Protein AF-A0A520KBM0-F1 (afdb_monomer)

Foldseek 3Di:
DKKAFQDQFQAAFQGWIWDDDPQAIEIQFGAFDPPDPCTGGNCPPPDLCSHLEYEFQAQDRRGQQCQLLSVVVPRPHAYEFAPLRLVNNLVVNQVQQVVCCVPVVGGSHHNVSSVSNSVRYDHDDAPDWADSDDLWIWGWWDQQQWQRRTWIFIFHQFWTETENGFHAQADFPKADHTDQAAFIQEYAFELAFQFPPQDADRPVVLLVVVLVVLLVLQVVLFEEEEADALIRPLVRVLVSVLVCVVVVSDDAAEEEEDCNVVSLVSCLVCQVSIDPNSVVVVVVNRSSPPPSYDYPPDVVVVLPDSGYYYYYYDDLQQQDDDVLVNCQRCQPPQSYEYERAADHDPPTPLVCVVVPDQWDADPNDTDGGNYHYHYRYDHSGYHNVSSVVSQVSRPDRHQAYEYGNYHDNSLVSSCVVVDPRYDRRDHRDMDDRGRDPVSPPSPLVPLDPDQKDKDKDDLPRLSVLVSLLVLL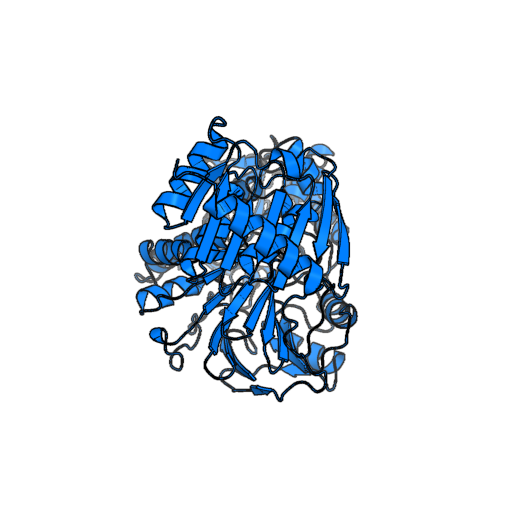SSFQAEKEWEFAAFPVSLVSNLNSVVNVHAYEYEYLDCPDPRSVVSVVSNVVSPHHYFYHVPRQWTWIAGPLQKIKTWNAGNDPCRRNVDIIMIMIHRNNVVSVVVVVVRVVRVVVTHHD

Sequence (592 aa):
MQIQWLGGAREVGRSCVYVKEDNFSCLIDCGVKLSSEDMYPRLSGVNFSELDAIIVSHAHLDHSGYVPFLFEHGYEGPVYATHPTRMISKVIQDDFAKIQKHETGWAPYWRDDVRTTKKHTTALDYKEKIEIGDNIFLSFLDAGHILGSSQVLLETPSQRLLYSGDINMSPTRVMNIADTSEWADTVILEATYGGDNDIHPPLSESESRLIDVIAETVKEGGRVVIPVFAIGRAQNILMTLKDACERGKIQCPIYMDGMLKRINDIYDDYPEWMNESMYALFKEGNPFESPFFSSVDNRKRILNQSEPSVVVTTAGMMSGGPVLSYLNHWAKDPKTTFALVGYQVEGTLGRMLIDGQRHVTVDDKPLDVSARIEHITFSAHADHDGLLTYVDSLPKPPENVFLNHGEGESLESMTRALGDKATIAEPLKVYTLKESRSGFVPIEPSLTEELLHLVITTPRDEIIKTYMIRMIQTARQTVRIAGYVDTAIANEMIGALRRGVEVKIIYRHLTRPSNREAYNLLYENGAKIRENRDMHARIVISDNRYAFISSADLTRDSFYDHYEAGFLAKEDEVVRKTVSFYDKVWDESYVP

Secondary structure (DSSP, 8-state):
-EEEEEE-SSSSS--EEEEEETTEEEEE-----TT-SS-S---TT--GGG--EEE---SSHHHHTTHHHHHHTT--S-EEEEHHHHHHHHHHHHHHHHHHHHHHS--SS-HHHHHHHHHHEEEE-BT--EEEETTEEEEEEE-SSSTT-EEEEEE-SS-EEEE--S---S--SSS-PPP--S--SEEEEE-TT-STT--PPPHHHHHHHHHHHHHHHHHTT-EEEEE--TTTHHHHHHHHHHHHHHTTS--S-EEE-TTHHHHHHHHHH-GGGS-HHHHHHHHH--GGG-TTEEE-S-HHHHHT--S-EEEEES-TTSSSSHHHHHHHHHTT-TTEEEEE-S---TTSHHHHHHTT--EEEETTEEEE--SEEEE----SS--HHHHHHHHHHSSS--SEEEEES--THHHHHHHHHHGGGEEE--BTPEEEPPPPTT--------S-SSSEEEEEE-TTT-HHHHHHHHHHHT-SSEEEEES-B-HHHHHHHHHHHHTTPEEEEEES-TTSHHHHHHHHHHHHTT-EEEE-TT---EEEEETTTEEEEES--BSHHHHHSS-EEEEEE--HHHHHHHHHHHHHHHHHSBP-

Nearest PDB structures (foldseek):
  2ycb-assembly1_A  TM=9.581E-01  e=2.695E-45  Methanothermobacter thermautotrophicus str. Delta H
  2xr1-assembly2_A  TM=9.333E-01  e=1.633E-42  Methanosarcina mazei
  6v4x-assembly1_H  TM=9.292E-01  e=2.142E-41  Homo sapiens
  6m8q-assembly1_A  TM=9.248E-01  e=5.272E-40  Homo sapiens
  7bfq-assembly1_B  TM=6.810E-01  e=1.123E-32  Homo sapiens

pLDDT: mean 91.23, std 8.95, range [40.62, 98.88]

Radius of gyration: 26.84 Å; Cα contacts (8 Å, |Δi|>4): 1336; chains: 1; bounding box: 53×65×77 Å

Solvent-accessible surface area (backbone atoms only — not comparable to full-atom values): 30031 Å² total; per-residue (Å²): 68,36,41,28,26,38,25,17,33,65,27,70,37,7,25,17,34,41,39,37,45,95,90,47,30,34,33,45,25,31,7,33,22,84,98,48,98,74,28,62,46,63,56,91,87,62,59,46,80,69,40,57,34,38,35,36,33,30,52,48,48,29,28,40,48,38,52,29,37,45,46,75,68,55,33,79,51,47,30,40,28,24,58,50,15,52,59,46,33,45,56,52,39,52,49,49,31,53,49,38,29,70,76,72,72,47,48,87,45,53,70,64,28,42,50,48,44,52,71,35,40,50,62,45,56,72,70,44,76,45,76,76,49,96,67,26,34,42,29,32,36,49,5,25,27,38,74,34,18,16,18,42,38,38,41,36,70,35,45,33,38,31,36,34,48,65,34,10,61,58,80,54,80,46,35,43,43,42,62,43,86,62,64,33,48,32,34,39,37,57,16,77,30,20,22,93,79,34,68,75,73,59,67,70,54,38,50,49,50,52,52,49,54,47,45,56,32,41,73,73,56,10,34,38,39,33,35,22,42,56,64,42,54,37,57,39,50,50,54,53,51,50,55,34,37,76,70,64,67,45,88,59,58,31,34,41,32,68,57,35,65,70,43,50,57,52,50,68,78,45,38,85,66,35,23,72,69,42,33,54,44,48,74,80,39,60,74,84,71,35,92,67,52,40,76,59,89,52,64,68,63,62,73,71,52,79,71,38,32,39,36,41,26,21,30,37,37,48,80,44,66,58,36,48,60,53,45,76,73,41,25,66,38,62,49,23,32,40,39,36,37,43,84,48,60,88,92,28,55,42,30,44,43,72,75,64,52,41,74,46,73,56,95,93,35,84,42,64,48,52,30,42,73,43,81,42,70,53,73,52,55,25,27,26,68,34,52,52,49,50,57,70,53,23,78,44,77,49,67,34,34,35,39,25,33,13,43,73,61,14,48,55,35,43,34,63,74,60,36,94,37,40,41,78,42,51,68,71,45,78,45,76,53,69,68,47,90,81,60,58,63,74,70,70,82,61,92,55,94,53,50,68,36,83,45,68,28,39,57,86,67,35,47,57,51,54,52,56,51,47,43,41,68,71,35,71,54,31,38,40,36,30,33,55,45,20,55,76,54,36,52,50,50,48,55,23,37,75,72,68,20,47,43,39,38,36,30,32,68,71,83,47,68,53,34,42,50,18,46,52,56,36,50,77,67,68,40,46,64,29,36,32,75,84,53,80,59,19,37,44,30,23,56,83,49,35,28,36,44,36,75,45,42,52,32,66,65,42,41,50,72,32,77,35,47,32,37,44,27,47,36,67,69,60,21,51,52,51,50,53,51,49,53,52,52,53,73,75,31,45,77,118

Structure (mmCIF, N/CA/C/O backbone):
data_AF-A0A520KBM0-F1
#
_entry.id   AF-A0A520KBM0-F1
#
loop_
_atom_site.group_PDB
_atom_site.id
_atom_site.type_symbol
_atom_site.label_atom_id
_atom_site.label_alt_id
_atom_site.label_comp_id
_atom_site.label_asym_id
_atom_site.label_entity_id
_atom_site.label_seq_id
_atom_site.pdbx_PDB_ins_code
_atom_site.Cartn_x
_atom_site.Cartn_y
_atom_site.Cartn_z
_atom_site.occupancy
_atom_site.B_iso_or_equiv
_atom_site.auth_seq_id
_atom_site.auth_comp_id
_atom_site.auth_asym_id
_atom_site.auth_atom_id
_atom_site.pdbx_PDB_model_num
ATOM 1 N N . MET A 1 1 ? 14.590 -12.620 -18.820 1.00 92.81 1 MET A N 1
ATOM 2 C CA . MET A 1 1 ? 14.217 -12.271 -17.430 1.00 92.81 1 MET A CA 1
ATOM 3 C C . MET A 1 1 ? 14.268 -13.458 -16.471 1.00 92.81 1 MET A C 1
ATOM 5 O O . MET A 1 1 ? 13.764 -14.535 -16.786 1.00 92.81 1 MET A O 1
ATOM 9 N N . GLN A 1 2 ? 14.847 -13.259 -15.286 1.00 96.25 2 GLN A N 1
ATOM 10 C CA . GLN A 1 2 ? 14.798 -14.172 -14.141 1.00 96.25 2 GLN A CA 1
ATOM 11 C C . GLN A 1 2 ? 14.057 -13.526 -12.966 1.00 96.25 2 GLN A C 1
ATOM 13 O O . GLN A 1 2 ? 14.243 -12.341 -12.703 1.00 96.25 2 GLN A O 1
ATOM 18 N N . ILE A 1 3 ? 13.254 -14.317 -12.253 1.00 97.88 3 ILE A N 1
ATOM 19 C CA . ILE A 1 3 ? 12.518 -13.892 -11.056 1.00 97.88 3 ILE A CA 1
ATOM 20 C C . ILE A 1 3 ? 12.780 -14.890 -9.925 1.00 97.88 3 ILE A C 1
ATOM 22 O O . ILE A 1 3 ? 12.761 -16.106 -10.146 1.00 97.88 3 ILE A O 1
ATOM 26 N N . GLN A 1 4 ? 13.025 -14.390 -8.717 1.00 98.25 4 GLN A N 1
ATOM 27 C CA . GLN A 1 4 ? 13.246 -15.192 -7.517 1.00 98.25 4 GLN A CA 1
ATOM 28 C C . GLN A 1 4 ? 12.589 -14.531 -6.302 1.00 98.25 4 GLN A C 1
ATOM 30 O O . GLN A 1 4 ? 12.774 -13.344 -6.057 1.00 98.25 4 GLN A O 1
ATOM 35 N N . TRP A 1 5 ? 11.873 -15.308 -5.491 1.00 98.31 5 TRP A N 1
ATOM 36 C CA . TRP A 1 5 ? 11.280 -14.818 -4.247 1.00 98.31 5 TRP A CA 1
ATOM 37 C C . TRP A 1 5 ? 12.237 -15.049 -3.080 1.00 98.31 5 TRP A C 1
ATOM 39 O O . TRP A 1 5 ? 12.545 -16.193 -2.733 1.00 98.31 5 TRP A O 1
ATOM 49 N N . LEU A 1 6 ? 12.703 -13.956 -2.480 1.00 98.19 6 LEU A N 1
ATOM 50 C CA . LEU A 1 6 ? 13.546 -13.949 -1.280 1.00 98.19 6 LEU A CA 1
ATOM 51 C C . LEU A 1 6 ? 12.708 -13.899 0.009 1.00 98.19 6 LEU A C 1
ATOM 53 O O . LEU A 1 6 ? 13.224 -14.198 1.088 1.00 98.19 6 LEU A O 1
ATOM 57 N N . GLY A 1 7 ? 11.423 -13.564 -0.120 1.00 97.00 7 GLY A N 1
ATOM 58 C CA . GLY A 1 7 ? 10.383 -13.656 0.902 1.00 97.00 7 GLY A CA 1
ATOM 59 C C . GLY A 1 7 ? 8.993 -13.439 0.290 1.00 97.00 7 GLY A C 1
ATOM 60 O O . GLY A 1 7 ? 8.881 -13.019 -0.867 1.00 97.00 7 GLY A O 1
ATOM 61 N N . GLY A 1 8 ? 7.934 -13.776 1.031 1.00 95.12 8 GLY A N 1
ATOM 62 C CA . GLY A 1 8 ? 6.547 -13.630 0.565 1.00 95.12 8 GLY A CA 1
ATOM 63 C C . GLY A 1 8 ? 6.097 -14.700 -0.439 1.00 95.12 8 GLY A C 1
ATOM 64 O O . GLY A 1 8 ? 5.139 -14.488 -1.174 1.00 95.12 8 GLY A O 1
ATOM 65 N N . ALA A 1 9 ? 6.786 -15.844 -0.518 1.00 96.75 9 ALA A N 1
ATOM 66 C CA . ALA A 1 9 ? 6.365 -17.002 -1.312 1.00 96.75 9 ALA A CA 1
ATOM 67 C C . ALA A 1 9 ? 5.846 -18.107 -0.385 1.00 96.75 9 ALA A C 1
ATOM 69 O O . ALA A 1 9 ? 6.591 -18.588 0.469 1.00 96.75 9 ALA A O 1
ATOM 70 N N . ARG A 1 10 ? 4.584 -18.523 -0.569 1.00 95.00 10 ARG A N 1
ATOM 71 C CA . ARG A 1 10 ? 3.871 -19.468 0.322 1.00 95.00 10 ARG A CA 1
ATOM 72 C C . ARG A 1 10 ? 3.761 -18.991 1.773 1.00 95.00 10 ARG A C 1
ATOM 74 O O . ARG A 1 10 ? 3.727 -19.799 2.697 1.00 95.00 10 ARG A O 1
ATOM 81 N N . GLU A 1 11 ? 3.739 -17.680 1.953 1.00 92.06 11 GLU A N 1
ATOM 82 C CA . GLU A 1 11 ? 3.540 -17.006 3.226 1.00 92.06 11 GLU A CA 1
ATOM 83 C C . GLU A 1 11 ? 3.019 -15.583 2.999 1.00 92.06 11 GLU A C 1
ATOM 85 O O . GLU A 1 11 ? 3.195 -15.019 1.916 1.00 92.06 11 GLU A O 1
ATOM 90 N N . VAL A 1 12 ? 2.452 -14.996 4.051 1.00 90.31 12 VAL A N 1
ATOM 91 C CA . VAL A 1 12 ? 2.204 -13.553 4.177 1.00 90.31 12 VAL A CA 1
ATOM 92 C C . VAL A 1 12 ? 3.337 -12.923 4.992 1.00 90.31 12 VAL A C 1
ATOM 94 O O . VAL A 1 12 ? 3.799 -13.504 5.985 1.00 90.31 12 VAL A O 1
ATOM 97 N N . GLY A 1 13 ? 3.793 -11.738 4.585 1.00 90.69 13 GLY A N 1
ATOM 98 C CA . GLY A 1 13 ? 4.894 -11.028 5.231 1.00 90.69 13 GLY A CA 1
ATOM 99 C C . GLY A 1 13 ? 6.238 -11.133 4.505 1.00 90.69 13 GLY A C 1
ATOM 100 O O . GLY A 1 13 ? 6.468 -12.032 3.695 1.00 90.69 13 GLY A O 1
ATOM 101 N N . ARG A 1 14 ? 7.159 -10.222 4.860 1.00 95.19 14 ARG A N 1
ATOM 102 C CA . ARG A 1 14 ? 8.540 -10.123 4.337 1.00 95.19 14 ARG A CA 1
ATOM 103 C C . ARG A 1 14 ? 8.665 -10.213 2.810 1.00 95.19 14 ARG A C 1
ATOM 105 O O . ARG A 1 14 ? 9.632 -10.782 2.300 1.00 95.19 14 ARG A O 1
ATOM 112 N N . SER A 1 15 ? 7.702 -9.649 2.091 1.00 98.31 15 SER A N 1
ATOM 113 C CA . SER A 1 15 ? 7.673 -9.602 0.632 1.00 98.31 15 SER A CA 1
ATOM 114 C C . SER A 1 15 ? 8.986 -9.045 0.092 1.00 98.31 15 SER A C 1
ATOM 116 O O . SER A 1 15 ? 9.460 -7.988 0.522 1.00 98.31 15 SER A O 1
ATOM 118 N N . CYS A 1 16 ? 9.616 -9.812 -0.797 1.00 98.62 16 CYS A N 1
ATOM 119 C CA . CYS A 1 16 ? 10.855 -9.424 -1.453 1.00 98.62 16 CYS A CA 1
ATOM 120 C C . CYS A 1 16 ? 11.076 -10.278 -2.703 1.00 98.62 16 CYS A C 1
ATOM 122 O O . CYS A 1 16 ? 11.333 -11.485 -2.608 1.00 98.62 16 CYS A O 1
ATOM 124 N N . VAL A 1 17 ? 10.978 -9.652 -3.873 1.00 98.75 17 VAL A N 1
ATOM 125 C CA . VAL A 1 17 ? 11.144 -10.303 -5.175 1.00 98.75 17 VAL A CA 1
ATOM 126 C C . VAL A 1 17 ? 12.390 -9.752 -5.854 1.00 98.75 17 VAL A C 1
ATOM 128 O O . VAL A 1 17 ? 12.489 -8.559 -6.114 1.00 98.75 17 VAL A O 1
ATOM 131 N N . TYR A 1 18 ? 13.342 -10.622 -6.168 1.00 98.56 18 TYR A N 1
ATOM 132 C CA . TYR A 1 18 ? 14.516 -10.288 -6.963 1.00 98.56 18 TYR A CA 1
ATOM 133 C C . TYR A 1 18 ? 14.229 -10.527 -8.444 1.00 98.56 18 TYR A C 1
ATOM 135 O O . TYR A 1 18 ? 13.846 -11.632 -8.840 1.00 98.56 18 TYR A O 1
ATOM 143 N N . VAL A 1 19 ? 14.425 -9.490 -9.255 1.00 98.00 19 VAL A N 1
ATOM 144 C CA . VAL A 1 19 ? 14.265 -9.529 -10.710 1.00 98.00 19 VAL A CA 1
ATOM 145 C C . VAL A 1 19 ? 15.612 -9.241 -11.354 1.00 98.00 19 VAL A C 1
ATOM 147 O O . VAL A 1 19 ? 16.300 -8.298 -10.969 1.00 98.00 19 VAL A O 1
ATOM 150 N N . LYS A 1 20 ? 15.985 -10.052 -12.346 1.00 96.06 20 LYS A N 1
ATOM 151 C CA . LYS A 1 20 ? 17.211 -9.880 -13.126 1.00 96.06 20 LYS A CA 1
ATOM 152 C C . LYS A 1 20 ? 16.930 -9.957 -14.623 1.00 96.06 20 LYS A C 1
ATOM 154 O O . LYS A 1 20 ? 16.339 -10.926 -15.104 1.00 96.06 20 LYS A O 1
ATOM 159 N N . GLU A 1 21 ? 17.400 -8.959 -15.357 1.00 92.69 21 GLU A N 1
ATOM 160 C CA . GLU A 1 21 ? 17.344 -8.869 -16.814 1.00 92.69 21 GLU A CA 1
ATOM 161 C C . GLU A 1 21 ? 18.734 -8.491 -17.330 1.00 92.69 21 GLU A C 1
ATOM 163 O O . GLU A 1 21 ? 19.195 -7.375 -17.121 1.00 92.69 21 GLU A O 1
ATOM 168 N N . ASP A 1 22 ? 19.418 -9.431 -17.984 1.00 88.19 22 ASP A N 1
ATOM 169 C CA . ASP A 1 22 ? 20.802 -9.268 -18.439 1.00 88.19 22 ASP A CA 1
ATOM 170 C C . ASP A 1 22 ? 21.742 -8.743 -17.333 1.00 88.19 22 ASP A C 1
ATOM 172 O O . ASP A 1 22 ? 22.050 -9.474 -16.383 1.00 88.19 22 ASP A O 1
ATOM 176 N N . ASN A 1 23 ? 22.202 -7.494 -17.465 1.00 88.31 23 ASN A N 1
ATOM 177 C CA . ASN A 1 23 ? 23.084 -6.820 -16.512 1.00 88.31 23 ASN A CA 1
ATOM 178 C C . ASN A 1 23 ? 22.330 -5.999 -15.460 1.00 88.31 23 ASN A C 1
ATOM 180 O O . ASN A 1 23 ? 22.966 -5.529 -14.527 1.00 88.31 23 ASN A O 1
ATOM 184 N N . PHE A 1 24 ? 21.016 -5.836 -15.605 1.00 94.50 24 PHE A N 1
ATOM 185 C CA . PHE A 1 24 ? 20.180 -5.118 -14.658 1.00 94.50 24 PHE A CA 1
ATOM 186 C C . PHE A 1 24 ? 19.598 -6.068 -13.613 1.00 94.50 24 PHE A C 1
ATOM 188 O O . PHE A 1 24 ? 19.112 -7.161 -13.932 1.00 94.50 24 PHE A O 1
ATOM 195 N N . SER A 1 25 ? 19.578 -5.638 -12.358 1.00 97.00 25 SER A N 1
ATOM 196 C CA . SER A 1 25 ? 18.872 -6.318 -11.287 1.00 97.00 25 SER A CA 1
ATOM 197 C C . SER A 1 25 ? 18.239 -5.362 -10.286 1.00 97.00 25 SER A C 1
ATOM 199 O O . SER A 1 25 ? 18.824 -4.358 -9.890 1.00 97.00 25 SER A O 1
ATOM 201 N N . CYS A 1 26 ? 17.038 -5.704 -9.827 1.00 98.50 26 CYS A N 1
ATOM 202 C CA . CYS A 1 26 ? 16.328 -4.924 -8.824 1.00 98.50 26 CYS A CA 1
ATOM 203 C C . CYS A 1 26 ? 15.625 -5.809 -7.795 1.00 98.50 26 CYS A C 1
ATOM 205 O O . CYS A 1 26 ? 15.319 -6.978 -8.046 1.00 98.50 26 CYS A O 1
ATOM 207 N N . LEU A 1 27 ? 15.328 -5.218 -6.640 1.00 98.81 27 LEU A N 1
ATOM 208 C CA . LEU A 1 27 ? 14.370 -5.767 -5.685 1.00 98.81 27 LEU A CA 1
ATOM 209 C C . LEU A 1 27 ? 13.032 -5.050 -5.845 1.00 98.81 27 LEU A C 1
ATOM 211 O O . LEU A 1 27 ? 12.994 -3.823 -5.846 1.00 98.81 27 LEU A O 1
ATOM 215 N N . ILE A 1 28 ? 11.949 -5.811 -5.948 1.00 98.81 28 ILE A N 1
ATOM 216 C CA . ILE A 1 28 ? 10.586 -5.317 -5.768 1.00 98.81 28 ILE A CA 1
ATOM 217 C C . ILE A 1 28 ? 10.151 -5.731 -4.366 1.00 98.81 28 ILE A C 1
ATOM 219 O O . ILE A 1 28 ? 10.077 -6.922 -4.055 1.00 98.81 28 ILE A O 1
ATOM 223 N N . ASP A 1 29 ? 9.898 -4.728 -3.536 1.00 98.81 29 ASP A N 1
ATOM 224 C CA . ASP A 1 29 ? 9.706 -4.806 -2.095 1.00 98.81 29 ASP A CA 1
ATOM 225 C C . ASP A 1 29 ? 10.889 -5.416 -1.320 1.00 98.81 29 ASP A C 1
ATOM 227 O O . ASP A 1 29 ? 11.739 -6.160 -1.819 1.00 98.81 29 ASP A O 1
ATOM 231 N N . CYS A 1 30 ? 10.967 -5.048 -0.048 1.00 98.38 30 CYS A N 1
ATOM 232 C CA . CYS A 1 30 ? 11.841 -5.654 0.942 1.00 98.38 30 CYS A CA 1
ATOM 233 C C . CYS A 1 30 ? 11.269 -5.351 2.328 1.00 98.38 30 CYS A C 1
ATOM 235 O O . CYS A 1 30 ? 11.589 -4.328 2.942 1.00 98.38 30 CYS A O 1
ATOM 237 N N . GLY A 1 31 ? 10.360 -6.200 2.802 1.00 97.44 31 GLY A N 1
ATOM 238 C CA . GLY A 1 31 ? 9.679 -5.986 4.077 1.00 97.44 31 GLY A CA 1
ATOM 239 C C . GLY A 1 31 ? 10.029 -6.971 5.181 1.00 97.44 31 GLY A C 1
ATOM 240 O O . GLY A 1 31 ? 11.005 -7.709 5.096 1.00 97.44 31 GLY A O 1
ATOM 241 N N . VAL A 1 32 ? 9.214 -6.982 6.238 1.00 94.06 32 VAL A N 1
ATOM 242 C CA . VAL A 1 32 ? 9.395 -7.822 7.433 1.00 94.06 32 VAL A CA 1
ATOM 243 C C . VAL A 1 32 ? 8.147 -8.647 7.748 1.00 94.06 32 VAL A C 1
ATOM 245 O O . VAL A 1 32 ? 7.022 -8.201 7.552 1.00 94.06 32 VAL A O 1
ATOM 248 N N . LYS A 1 33 ? 8.329 -9.854 8.279 1.00 89.81 33 LYS A N 1
ATOM 249 C CA . LYS A 1 33 ? 7.257 -10.721 8.775 1.00 89.81 33 LYS A CA 1
ATOM 250 C C . LYS A 1 33 ? 7.238 -10.645 10.291 1.00 89.81 33 LYS A C 1
ATOM 252 O O . LYS A 1 33 ? 8.105 -11.206 10.957 1.00 89.81 33 LYS A O 1
ATOM 257 N N . LEU A 1 34 ? 6.272 -9.914 10.835 1.00 76.31 34 LEU A N 1
ATOM 258 C CA . LEU A 1 34 ? 6.118 -9.783 12.282 1.00 76.31 34 LEU A CA 1
ATOM 259 C C . LEU A 1 34 ? 5.753 -11.145 12.896 1.00 76.31 34 LEU A C 1
ATOM 261 O O . LEU A 1 34 ? 5.059 -11.943 12.271 1.00 76.31 34 LEU A O 1
ATOM 265 N N . SER A 1 35 ? 6.216 -11.401 14.122 1.00 66.44 35 SER A N 1
ATOM 266 C CA . SER A 1 35 ? 5.856 -12.598 14.906 1.00 66.44 35 SER A CA 1
ATOM 267 C C . SER A 1 35 ? 6.376 -13.948 14.367 1.00 66.44 35 SER A C 1
ATOM 269 O O . SER A 1 35 ? 5.819 -14.991 14.694 1.00 66.44 35 SER A O 1
ATOM 271 N N . SER A 1 36 ? 7.473 -13.949 13.599 1.00 65.38 36 SER A N 1
ATOM 272 C CA . SER A 1 36 ? 8.188 -15.150 13.124 1.00 65.38 36 SER A CA 1
ATOM 273 C C . SER A 1 36 ? 9.636 -15.161 13.634 1.00 65.38 36 SER A C 1
ATOM 275 O O . SER A 1 36 ? 10.229 -14.099 13.784 1.00 65.38 36 SER A O 1
ATOM 277 N N . GLU A 1 37 ? 10.247 -16.333 13.852 1.00 73.50 37 GLU A N 1
ATOM 278 C CA . GLU A 1 37 ? 11.710 -16.424 14.058 1.00 73.50 37 GLU A CA 1
ATOM 279 C C . GLU A 1 37 ? 12.485 -16.032 12.784 1.00 73.50 37 GLU A C 1
ATOM 281 O O . GLU A 1 37 ? 13.593 -15.503 12.850 1.00 73.50 37 GLU A O 1
ATOM 286 N N . ASP A 1 38 ? 11.871 -16.237 11.617 1.00 85.56 38 ASP A N 1
ATOM 287 C CA . ASP A 1 38 ? 12.404 -15.910 10.292 1.00 85.56 38 ASP A CA 1
ATOM 288 C C . ASP A 1 38 ? 11.724 -14.621 9.779 1.00 85.56 38 ASP A C 1
ATOM 290 O O . ASP A 1 38 ? 10.885 -14.657 8.876 1.00 85.56 38 ASP A O 1
ATOM 294 N N . MET A 1 39 ? 11.993 -13.484 10.444 1.00 90.00 39 MET A N 1
ATOM 295 C CA . MET A 1 39 ? 11.330 -12.190 10.169 1.00 90.00 39 MET A CA 1
ATOM 296 C C . MET A 1 39 ? 11.745 -11.549 8.844 1.00 90.00 39 MET A C 1
ATOM 298 O O . MET A 1 39 ? 10.990 -10.750 8.290 1.00 90.00 39 MET A O 1
ATOM 302 N N . TYR A 1 40 ? 12.957 -11.825 8.368 1.00 95.31 40 TYR A N 1
ATOM 303 C CA . TYR A 1 40 ? 13.589 -11.045 7.306 1.00 95.31 40 TYR A CA 1
ATOM 304 C C . TYR A 1 40 ? 13.654 -11.821 5.983 1.00 95.31 40 TYR A C 1
ATOM 306 O O . TYR A 1 40 ? 13.650 -13.059 5.992 1.00 95.31 40 TYR A O 1
ATOM 314 N N . PRO A 1 41 ? 13.717 -11.124 4.835 1.00 96.56 41 PRO A N 1
ATOM 315 C CA . PRO A 1 41 ? 13.983 -11.749 3.549 1.00 96.56 41 PRO A CA 1
ATOM 316 C C . PRO A 1 41 ? 15.372 -12.392 3.514 1.00 96.56 41 PRO A C 1
ATOM 318 O O . PRO A 1 41 ? 16.323 -11.941 4.157 1.00 96.56 41 PRO A O 1
ATOM 321 N N . ARG A 1 42 ? 15.516 -13.447 2.715 1.00 96.19 42 ARG A N 1
ATOM 322 C CA . ARG A 1 42 ? 16.767 -14.205 2.587 1.00 96.19 42 ARG A CA 1
ATOM 323 C C . ARG A 1 42 ? 17.678 -13.573 1.537 1.00 96.19 42 ARG A C 1
ATOM 325 O O . ARG A 1 42 ? 17.719 -14.008 0.392 1.00 96.19 42 ARG A O 1
ATOM 332 N N . LEU A 1 43 ? 18.431 -12.556 1.950 1.00 95.69 43 LEU A N 1
ATOM 333 C CA . LEU A 1 43 ? 19.250 -11.721 1.059 1.00 95.69 43 LEU A CA 1
ATOM 334 C C . LEU A 1 43 ? 20.670 -12.252 0.779 1.00 95.69 43 LEU A C 1
ATOM 336 O O . LEU A 1 43 ? 21.439 -11.589 0.097 1.00 95.69 43 LEU A O 1
ATOM 340 N N . SER A 1 44 ? 21.049 -13.436 1.273 1.00 88.94 44 SER A N 1
ATOM 341 C CA . SER A 1 44 ? 22.441 -13.931 1.210 1.00 88.94 44 SER A CA 1
ATOM 342 C C . SER A 1 44 ? 23.011 -14.117 -0.204 1.00 88.94 44 SER A C 1
ATOM 344 O O . SER A 1 44 ? 24.228 -14.195 -0.356 1.00 88.94 44 SER A O 1
ATOM 346 N N . GLY A 1 45 ? 22.156 -14.206 -1.226 1.00 84.56 45 GLY A N 1
ATOM 347 C CA . GLY A 1 45 ? 22.551 -14.292 -2.635 1.00 84.56 45 GLY A CA 1
ATOM 348 C C . GLY A 1 45 ? 22.551 -12.958 -3.386 1.00 84.56 45 GLY A C 1
ATOM 349 O O . GLY A 1 45 ? 22.865 -12.952 -4.573 1.00 84.56 45 GLY A O 1
ATOM 350 N N . VAL A 1 46 ? 22.182 -11.850 -2.734 1.00 92.81 46 VAL A N 1
ATOM 351 C CA . VAL A 1 46 ? 22.082 -10.527 -3.362 1.00 92.81 46 VAL A CA 1
ATOM 352 C C . VAL A 1 46 ? 23.333 -9.722 -3.042 1.00 92.81 46 VAL A C 1
ATOM 354 O O . VAL A 1 46 ? 23.659 -9.499 -1.878 1.00 92.81 46 VAL A O 1
ATOM 357 N N . ASN A 1 47 ? 24.024 -9.258 -4.080 1.00 92.50 47 ASN A N 1
ATOM 358 C CA . ASN A 1 47 ? 25.122 -8.318 -3.922 1.00 92.50 47 ASN A CA 1
ATOM 359 C C . ASN A 1 47 ? 24.578 -6.884 -3.942 1.00 92.50 47 ASN A C 1
ATOM 361 O O . ASN A 1 47 ? 24.203 -6.376 -4.995 1.00 92.50 47 ASN A O 1
ATOM 365 N N . PHE A 1 48 ? 24.527 -6.233 -2.780 1.00 94.06 48 PHE A N 1
ATOM 366 C CA . PHE A 1 48 ? 23.931 -4.901 -2.655 1.00 94.06 48 PHE A CA 1
ATOM 367 C C . PHE A 1 48 ? 24.677 -3.824 -3.449 1.00 94.06 48 PHE A C 1
ATOM 369 O O . PHE A 1 48 ? 24.036 -2.890 -3.914 1.00 94.06 48 PHE A O 1
ATOM 376 N N . SER A 1 49 ? 25.990 -3.951 -3.668 1.00 89.00 49 SER A N 1
ATOM 377 C CA . SER A 1 49 ? 26.733 -2.962 -4.463 1.00 89.00 49 SER A CA 1
ATOM 378 C C . SER A 1 49 ? 26.535 -3.115 -5.976 1.00 89.00 49 SER A C 1
ATOM 380 O O . SER A 1 49 ? 26.969 -2.251 -6.729 1.00 89.00 49 SER A O 1
ATOM 382 N N . GLU A 1 50 ? 25.930 -4.219 -6.424 1.00 89.31 50 GLU A N 1
ATOM 383 C CA . GLU A 1 50 ? 25.602 -4.495 -7.833 1.00 89.31 50 GLU A CA 1
ATOM 384 C C . GLU A 1 50 ? 24.092 -4.411 -8.106 1.00 89.31 50 GLU A C 1
ATOM 386 O O . GLU A 1 50 ? 23.652 -4.689 -9.218 1.00 89.31 50 GLU A O 1
ATOM 391 N N . LEU A 1 51 ? 23.286 -4.070 -7.097 1.00 96.31 51 LEU A N 1
ATOM 392 C CA . LEU A 1 51 ? 21.846 -3.908 -7.252 1.00 96.31 51 LEU A CA 1
ATOM 393 C C . LEU A 1 51 ? 21.553 -2.532 -7.864 1.00 96.31 51 LEU A C 1
ATOM 395 O O . LEU A 1 51 ? 21.944 -1.513 -7.298 1.00 96.31 51 LEU A O 1
ATOM 399 N N . ASP A 1 52 ? 20.838 -2.492 -8.986 1.00 97.50 52 ASP A N 1
ATOM 400 C CA . ASP A 1 52 ? 20.569 -1.245 -9.710 1.00 97.50 52 ASP A CA 1
ATOM 401 C C . ASP A 1 52 ? 19.433 -0.433 -9.086 1.00 97.50 52 ASP A C 1
ATOM 403 O O . ASP A 1 52 ? 19.429 0.795 -9.166 1.00 97.50 52 ASP A O 1
ATOM 407 N N . ALA A 1 53 ? 18.448 -1.104 -8.481 1.00 97.94 53 ALA A N 1
ATOM 408 C CA . ALA A 1 53 ? 17.286 -0.438 -7.906 1.00 97.94 53 ALA A CA 1
ATOM 409 C C . ALA A 1 53 ? 16.592 -1.252 -6.807 1.00 97.94 53 ALA A C 1
ATOM 411 O O . ALA A 1 53 ? 16.569 -2.486 -6.813 1.00 97.94 53 ALA A O 1
ATOM 412 N N . ILE A 1 54 ? 15.913 -0.534 -5.914 1.00 98.88 54 ILE A N 1
ATOM 413 C CA . ILE A 1 54 ? 14.862 -1.075 -5.049 1.00 98.88 54 ILE A CA 1
ATOM 414 C C . ILE A 1 54 ? 13.563 -0.361 -5.412 1.00 98.88 54 ILE A C 1
ATOM 416 O O . ILE A 1 54 ? 13.535 0.862 -5.503 1.00 98.88 54 ILE A O 1
ATOM 420 N N . ILE A 1 55 ? 12.482 -1.102 -5.605 1.00 98.88 55 ILE A N 1
ATOM 421 C CA . ILE A 1 55 ? 11.167 -0.574 -5.960 1.00 98.88 55 ILE A CA 1
ATOM 422 C C . ILE A 1 55 ? 10.197 -0.983 -4.858 1.00 98.88 55 ILE A C 1
ATOM 424 O O . ILE A 1 55 ? 10.092 -2.163 -4.551 1.00 98.88 55 ILE A O 1
ATOM 428 N N . VAL A 1 56 ? 9.509 -0.026 -4.245 1.00 98.88 56 VAL A N 1
ATOM 429 C CA . VAL A 1 56 ? 8.582 -0.268 -3.134 1.00 98.88 56 VAL A CA 1
ATOM 430 C C . VAL A 1 56 ? 7.158 -0.029 -3.611 1.00 98.88 56 VAL A C 1
ATOM 432 O O . VAL A 1 56 ? 6.811 1.092 -3.983 1.00 98.88 56 VAL A O 1
ATOM 435 N N . SER A 1 57 ? 6.335 -1.075 -3.560 1.00 98.81 57 SER A N 1
ATOM 436 C CA . SER A 1 57 ? 4.928 -1.037 -3.961 1.00 98.81 57 SER A CA 1
ATOM 437 C C . SER A 1 57 ? 4.110 -0.129 -3.046 1.00 98.81 57 SER A C 1
ATOM 439 O O . SER A 1 57 ? 3.374 0.743 -3.512 1.00 98.81 57 SER A O 1
ATOM 441 N N . HIS A 1 58 ? 4.246 -0.300 -1.731 1.00 98.56 58 HIS A N 1
ATOM 442 C CA . HIS A 1 58 ? 3.498 0.473 -0.752 1.00 98.56 58 HIS A CA 1
ATOM 443 C C . HIS A 1 58 ? 4.141 0.464 0.638 1.00 98.56 58 HIS A C 1
ATOM 445 O O . HIS A 1 58 ? 5.083 -0.269 0.942 1.00 98.56 58 HIS A O 1
ATOM 451 N N . ALA A 1 59 ? 3.610 1.319 1.508 1.00 97.75 59 ALA A N 1
ATOM 452 C CA . ALA A 1 59 ? 4.172 1.590 2.818 1.00 97.75 59 ALA A CA 1
ATOM 453 C C . ALA A 1 59 ? 3.667 0.658 3.930 1.00 97.75 59 ALA A C 1
ATOM 455 O O . ALA A 1 59 ? 3.530 1.110 5.057 1.00 97.75 59 ALA A O 1
ATOM 456 N N . HIS A 1 60 ? 3.362 -0.615 3.693 1.00 95.25 60 HIS A N 1
ATOM 457 C CA . HIS A 1 60 ? 3.263 -1.546 4.823 1.00 95.25 60 HIS A CA 1
ATOM 458 C C . HIS A 1 60 ? 4.641 -2.111 5.186 1.00 95.25 60 HIS A C 1
ATOM 460 O O . HIS A 1 60 ? 5.605 -2.027 4.417 1.00 95.25 60 HIS A O 1
ATOM 466 N N . LEU A 1 61 ? 4.780 -2.601 6.422 1.00 93.69 61 LEU A N 1
ATOM 467 C CA . LEU A 1 61 ? 6.063 -3.076 6.954 1.00 93.69 61 LEU A CA 1
ATOM 468 C C . LEU A 1 61 ? 6.521 -4.366 6.269 1.00 93.69 61 LEU A C 1
ATOM 470 O O . LEU A 1 61 ? 7.710 -4.547 6.032 1.00 93.69 61 LEU A O 1
ATOM 474 N N . ASP A 1 62 ? 5.592 -5.231 5.906 1.00 94.44 62 ASP A N 1
ATOM 475 C CA . ASP A 1 62 ? 5.796 -6.448 5.124 1.00 94.44 62 ASP A CA 1
ATOM 476 C C . ASP A 1 62 ? 6.222 -6.221 3.677 1.00 94.44 62 ASP A C 1
ATOM 478 O O . ASP A 1 62 ? 6.744 -7.157 3.077 1.00 94.44 62 ASP A O 1
ATOM 482 N N . HIS A 1 63 ? 6.175 -4.981 3.184 1.00 98.12 63 HIS A N 1
ATOM 483 C CA . HIS A 1 63 ? 6.656 -4.609 1.848 1.00 98.12 63 HIS A CA 1
ATOM 484 C C . HIS A 1 63 ? 7.845 -3.642 1.876 1.00 98.12 63 HIS A C 1
ATOM 486 O O . HIS A 1 63 ? 8.758 -3.746 1.065 1.00 98.12 63 HIS A O 1
ATOM 492 N N . SER A 1 64 ? 7.889 -2.720 2.838 1.00 98.12 64 SER A N 1
ATOM 493 C CA . SER A 1 64 ? 8.902 -1.650 2.877 1.00 98.12 64 SER A CA 1
ATOM 494 C C . SER A 1 64 ? 9.806 -1.683 4.110 1.00 98.12 64 SER A C 1
ATOM 496 O O . SER A 1 64 ? 10.798 -0.956 4.179 1.00 98.12 64 SER A O 1
ATOM 498 N N . GLY A 1 65 ? 9.467 -2.489 5.115 1.00 96.88 65 GLY A N 1
ATOM 499 C CA . GLY A 1 65 ? 10.051 -2.425 6.452 1.00 96.88 65 GLY A CA 1
ATOM 500 C C . GLY A 1 65 ? 11.516 -2.832 6.559 1.00 96.88 65 GLY A C 1
ATOM 501 O O . GLY A 1 65 ? 12.116 -2.549 7.583 1.00 96.88 65 GLY A O 1
ATOM 502 N N . TYR A 1 66 ? 12.111 -3.472 5.553 1.00 97.75 66 TYR A N 1
ATOM 503 C CA . TYR A 1 66 ? 13.508 -3.918 5.589 1.00 97.75 66 TYR A CA 1
ATOM 504 C C . TYR A 1 66 ? 14.418 -3.183 4.599 1.00 97.75 66 TYR A C 1
ATOM 506 O O . TYR A 1 66 ? 15.628 -3.370 4.636 1.00 97.75 66 TYR A O 1
ATOM 514 N N . VAL A 1 67 ? 13.885 -2.265 3.787 1.00 98.44 67 VAL A N 1
ATOM 515 C CA . VAL A 1 67 ? 14.682 -1.445 2.854 1.00 98.44 67 VAL A CA 1
ATOM 516 C C . VAL A 1 67 ? 15.853 -0.710 3.538 1.00 98.44 67 VAL A C 1
ATOM 518 O O . VAL A 1 67 ? 16.961 -0.765 3.002 1.00 98.44 67 VAL A O 1
ATOM 521 N N . PRO A 1 68 ? 15.698 -0.077 4.723 1.00 98.38 68 PRO A N 1
ATOM 522 C CA . PRO A 1 68 ? 16.810 0.644 5.350 1.00 98.38 68 PRO A CA 1
ATOM 523 C C . PRO A 1 68 ? 17.986 -0.247 5.766 1.00 98.38 68 PRO A C 1
ATOM 525 O O . PRO A 1 68 ? 19.115 0.232 5.820 1.00 98.38 68 PRO A O 1
ATOM 528 N N . PHE A 1 69 ? 17.751 -1.543 6.005 1.00 97.31 69 PHE A N 1
ATOM 529 C CA . PHE A 1 69 ? 18.821 -2.501 6.291 1.00 97.31 69 PHE A CA 1
ATOM 530 C C . PHE A 1 69 ? 19.841 -2.565 5.148 1.00 97.31 69 PHE A C 1
ATOM 532 O O . PHE A 1 69 ? 21.036 -2.681 5.405 1.00 97.31 69 PHE A O 1
ATOM 539 N N . LEU A 1 70 ? 19.395 -2.457 3.892 1.00 97.56 70 LEU A N 1
ATOM 540 C CA . LEU A 1 70 ? 20.280 -2.567 2.733 1.00 97.56 70 LEU A CA 1
ATOM 541 C C . LEU A 1 70 ? 21.276 -1.400 2.668 1.00 97.56 70 LEU A C 1
ATOM 543 O O . LEU A 1 70 ? 22.433 -1.620 2.317 1.00 97.56 70 LEU A O 1
ATOM 547 N N . PHE A 1 71 ? 20.869 -0.190 3.067 1.00 95.94 71 PHE A N 1
ATOM 548 C CA . PHE A 1 71 ? 21.761 0.976 3.138 1.00 95.94 71 PHE A CA 1
ATOM 549 C C . PHE A 1 71 ? 22.833 0.824 4.221 1.00 95.94 71 PHE A C 1
ATOM 551 O O . PHE A 1 71 ? 24.002 1.094 3.958 1.00 95.94 71 PHE A O 1
ATOM 558 N N . GLU A 1 72 ? 22.465 0.309 5.399 1.00 92.88 72 GLU A N 1
ATOM 559 C CA . GLU A 1 72 ? 23.429 -0.029 6.463 1.00 92.88 72 GLU A CA 1
ATOM 560 C C . GLU A 1 72 ? 24.461 -1.077 5.984 1.00 92.88 72 GLU A C 1
ATOM 562 O O . GLU A 1 72 ? 25.586 -1.128 6.476 1.00 92.88 72 GLU A O 1
ATOM 567 N N . HIS A 1 73 ? 24.105 -1.892 4.983 1.00 93.56 73 HIS A N 1
ATOM 568 C CA . HIS A 1 73 ? 24.939 -2.973 4.444 1.00 93.56 73 HIS A CA 1
ATOM 569 C C . HIS A 1 73 ? 25.559 -2.666 3.068 1.00 93.56 73 HIS A C 1
ATOM 571 O O . HIS A 1 73 ? 26.055 -3.577 2.406 1.00 93.56 73 HIS A O 1
ATOM 577 N N . GLY A 1 74 ? 25.593 -1.394 2.656 1.00 91.19 74 GLY A N 1
ATOM 578 C CA . GLY A 1 74 ? 26.379 -0.939 1.502 1.00 91.19 74 GLY A CA 1
ATOM 579 C C . GLY A 1 74 ? 25.616 -0.763 0.188 1.00 91.19 74 GLY A C 1
ATOM 580 O O . GLY A 1 74 ? 26.250 -0.596 -0.851 1.00 91.19 74 GLY A O 1
ATOM 581 N N . TYR A 1 75 ? 24.281 -0.784 0.204 1.00 96.81 75 TYR A N 1
ATOM 582 C CA . TYR A 1 75 ? 23.490 -0.300 -0.929 1.00 96.81 75 TYR A CA 1
ATOM 583 C C . TYR A 1 75 ? 23.589 1.227 -1.043 1.00 96.81 75 TYR A C 1
ATOM 585 O O . TYR A 1 75 ? 23.348 1.941 -0.071 1.00 96.81 75 TYR A O 1
ATOM 593 N N . GLU A 1 76 ? 23.889 1.735 -2.238 1.00 91.75 76 GLU A N 1
ATOM 594 C CA . GLU A 1 76 ? 23.976 3.180 -2.521 1.00 91.75 76 GLU A CA 1
ATOM 595 C C . GLU A 1 76 ? 23.037 3.624 -3.657 1.00 91.75 76 GLU A C 1
ATOM 597 O O . GLU A 1 76 ? 22.966 4.810 -3.989 1.00 91.75 76 GLU A O 1
ATOM 602 N N . GLY A 1 77 ? 22.300 2.682 -4.252 1.00 91.19 77 GLY A N 1
ATOM 603 C CA . GLY A 1 77 ? 21.440 2.924 -5.406 1.00 91.19 77 GLY A CA 1
ATOM 604 C C . GLY A 1 77 ? 20.136 3.677 -5.087 1.00 91.19 77 GLY A C 1
ATOM 605 O O . GLY A 1 77 ? 19.871 4.060 -3.939 1.00 91.19 77 GLY A O 1
ATOM 606 N N . PRO A 1 78 ? 19.301 3.921 -6.111 1.00 95.44 78 PRO A N 1
ATOM 607 C CA . PRO A 1 78 ? 18.007 4.576 -5.969 1.00 95.44 78 PRO A CA 1
ATOM 608 C C . PRO A 1 78 ? 16.950 3.666 -5.329 1.00 95.44 78 PRO A C 1
ATOM 610 O O . PRO A 1 78 ? 16.930 2.451 -5.516 1.00 95.44 78 PRO A O 1
ATOM 613 N N . VAL A 1 79 ? 16.006 4.268 -4.613 1.00 98.69 79 VAL A N 1
ATOM 614 C CA . VAL A 1 79 ? 14.734 3.620 -4.267 1.00 98.69 79 VAL A CA 1
ATOM 615 C C . VAL A 1 79 ? 13.636 4.283 -5.092 1.00 98.69 79 VAL A C 1
ATOM 617 O O . VAL A 1 79 ? 13.628 5.504 -5.216 1.00 98.69 79 VAL A O 1
ATOM 620 N N . TYR A 1 80 ? 12.704 3.518 -5.642 1.00 98.62 80 TYR A N 1
ATOM 621 C CA . TYR A 1 80 ? 11.536 4.047 -6.339 1.00 98.62 80 TYR A CA 1
ATOM 622 C C . TYR A 1 80 ? 10.276 3.720 -5.555 1.00 98.62 80 TYR A C 1
ATOM 624 O O . TYR A 1 80 ? 10.086 2.588 -5.119 1.00 98.62 80 TYR A O 1
ATOM 632 N N . ALA A 1 81 ? 9.423 4.717 -5.363 1.00 98.62 81 ALA A N 1
ATOM 633 C CA . ALA A 1 81 ? 8.128 4.574 -4.707 1.00 98.62 81 ALA A CA 1
ATOM 634 C C . ALA A 1 81 ? 7.203 5.709 -5.158 1.00 98.62 81 ALA A C 1
ATOM 636 O O . ALA A 1 81 ? 7.654 6.673 -5.773 1.00 98.62 81 ALA A O 1
ATOM 637 N N . THR A 1 82 ? 5.928 5.659 -4.796 1.00 98.62 82 THR A N 1
ATOM 638 C CA . THR A 1 82 ? 5.045 6.824 -4.946 1.00 98.62 82 THR A CA 1
ATOM 639 C C . THR A 1 82 ? 5.352 7.909 -3.906 1.00 98.62 82 THR A C 1
ATOM 641 O O . THR A 1 82 ? 5.992 7.658 -2.872 1.00 98.62 82 THR A O 1
ATOM 644 N N . HIS A 1 83 ? 4.872 9.134 -4.152 1.00 96.19 83 HIS A N 1
ATOM 645 C CA . HIS A 1 83 ? 5.039 10.259 -3.226 1.00 96.19 83 HIS A CA 1
ATOM 646 C C . HIS A 1 83 ? 4.539 9.961 -1.797 1.00 96.19 83 HIS A C 1
ATOM 648 O O . HIS A 1 83 ? 5.336 10.131 -0.860 1.00 96.19 83 HIS A O 1
ATOM 654 N N . PRO A 1 84 ? 3.304 9.454 -1.587 1.00 97.69 84 PRO A N 1
ATOM 655 C CA . PRO A 1 84 ? 2.833 9.128 -0.244 1.00 97.69 84 PRO A CA 1
ATOM 656 C C . PRO A 1 84 ? 3.602 7.953 0.368 1.00 97.69 84 PRO A C 1
ATOM 658 O O . PRO A 1 84 ? 4.008 8.039 1.530 1.00 97.69 84 PRO A O 1
ATOM 661 N N . THR A 1 85 ? 3.901 6.900 -0.408 1.00 98.62 85 THR A N 1
ATOM 662 C CA . THR A 1 85 ? 4.670 5.742 0.082 1.00 98.62 85 THR A CA 1
ATOM 663 C C . THR A 1 85 ? 6.019 6.168 0.652 1.00 98.62 85 THR A C 1
ATOM 665 O O . THR A 1 85 ? 6.348 5.790 1.775 1.00 98.62 85 THR A O 1
ATOM 668 N N . ARG A 1 86 ? 6.762 7.062 -0.020 1.00 97.69 86 ARG A N 1
ATOM 669 C CA . ARG A 1 86 ? 8.035 7.591 0.507 1.00 97.69 86 ARG A CA 1
ATOM 670 C C . ARG A 1 86 ? 7.886 8.226 1.894 1.00 97.69 86 ARG A C 1
ATOM 672 O O . ARG A 1 86 ? 8.764 8.092 2.752 1.00 97.69 86 ARG A O 1
ATOM 679 N N . MET A 1 87 ? 6.811 8.981 2.108 1.00 96.81 87 MET A N 1
ATOM 680 C CA . MET A 1 87 ? 6.584 9.715 3.353 1.00 96.81 87 MET A CA 1
ATOM 681 C C . MET A 1 87 ? 6.127 8.791 4.479 1.00 96.81 87 MET A C 1
ATOM 683 O O . MET A 1 87 ? 6.652 8.878 5.594 1.00 96.81 87 MET A O 1
ATOM 687 N N . ILE A 1 88 ? 5.208 7.879 4.173 1.00 97.81 88 ILE A N 1
ATOM 688 C CA . ILE A 1 88 ? 4.632 6.937 5.130 1.00 97.81 88 ILE A CA 1
ATOM 689 C C . ILE A 1 88 ? 5.659 5.871 5.532 1.00 97.81 88 ILE A C 1
ATOM 691 O O . ILE A 1 88 ? 5.836 5.633 6.731 1.00 97.81 88 ILE A O 1
ATOM 695 N N . SER A 1 89 ? 6.408 5.304 4.576 1.00 97.62 89 SER A N 1
ATOM 696 C CA . SER A 1 89 ? 7.451 4.303 4.848 1.00 97.62 89 SER A CA 1
ATOM 697 C C . SER A 1 89 ? 8.491 4.818 5.837 1.00 97.62 89 SER A C 1
ATOM 699 O O . SER A 1 89 ? 8.886 4.098 6.749 1.00 97.62 89 SER A O 1
ATOM 701 N N . LYS A 1 90 ? 8.868 6.100 5.765 1.00 95.88 90 LYS A N 1
ATOM 702 C CA . LYS A 1 90 ? 9.755 6.688 6.775 1.00 95.88 90 LYS A CA 1
ATOM 703 C C . LYS A 1 90 ? 9.162 6.583 8.188 1.00 95.88 90 LYS A C 1
ATOM 705 O O . LYS A 1 90 ? 9.882 6.259 9.130 1.00 95.88 90 LYS A O 1
ATOM 710 N N . VAL A 1 91 ? 7.886 6.936 8.364 1.00 94.94 91 VAL A N 1
ATOM 711 C CA . VAL A 1 91 ? 7.248 6.991 9.693 1.00 94.94 91 VAL A CA 1
ATOM 712 C C . VAL A 1 91 ? 7.175 5.603 10.314 1.00 94.94 91 VAL A C 1
ATOM 714 O O . VAL A 1 91 ? 7.548 5.438 11.475 1.00 94.94 91 VAL A O 1
ATOM 717 N N . ILE A 1 92 ? 6.738 4.610 9.542 1.00 93.56 92 ILE A N 1
ATOM 718 C CA . ILE A 1 92 ? 6.606 3.236 10.035 1.00 93.56 92 ILE A CA 1
ATOM 719 C C . ILE A 1 92 ? 7.968 2.574 10.263 1.00 93.56 92 ILE A C 1
ATOM 721 O O . ILE A 1 92 ? 8.114 1.844 11.236 1.00 93.56 92 ILE A O 1
ATOM 725 N N . GLN A 1 93 ? 8.973 2.840 9.418 1.00 95.75 93 GLN A N 1
ATOM 726 C CA . GLN A 1 93 ? 10.310 2.261 9.564 1.00 95.75 93 GLN A CA 1
ATOM 727 C C . GLN A 1 93 ? 11.003 2.820 10.813 1.00 95.75 93 GLN A C 1
ATOM 729 O O . GLN A 1 93 ? 11.631 2.058 11.549 1.00 95.75 93 GLN A O 1
ATOM 734 N N . ASP A 1 94 ? 10.850 4.127 11.081 1.00 93.56 94 ASP A N 1
ATOM 735 C CA . ASP A 1 94 ? 11.324 4.773 12.312 1.00 93.56 94 ASP A CA 1
ATOM 736 C C . ASP A 1 94 ? 10.672 4.145 13.562 1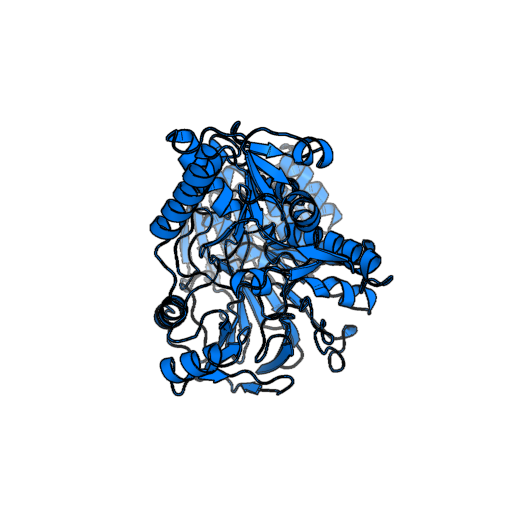.00 93.56 94 ASP A C 1
ATOM 738 O O . ASP A 1 94 ? 11.351 3.907 14.568 1.00 93.56 94 ASP A O 1
ATOM 742 N N . ASP A 1 95 ? 9.358 3.893 13.519 1.00 89.94 95 ASP A N 1
ATOM 743 C CA . ASP A 1 95 ? 8.622 3.301 14.642 1.00 89.94 95 ASP A CA 1
ATOM 744 C C . ASP A 1 95 ? 8.982 1.824 14.848 1.00 89.94 95 ASP A C 1
ATOM 746 O O . ASP A 1 95 ? 9.270 1.416 15.974 1.00 89.94 95 ASP A O 1
ATOM 750 N N . PHE A 1 96 ? 9.092 1.048 13.768 1.00 90.25 96 PHE A N 1
ATOM 751 C CA . PHE A 1 96 ? 9.514 -0.350 13.812 1.00 90.25 96 PHE A CA 1
ATOM 752 C C . PHE A 1 96 ? 10.905 -0.512 14.432 1.00 90.25 96 PHE A C 1
ATOM 754 O O . PHE A 1 96 ? 11.058 -1.281 15.380 1.00 90.25 96 PHE A O 1
ATOM 761 N N . ALA A 1 97 ? 11.905 0.260 13.987 1.00 91.69 97 ALA A N 1
ATOM 762 C CA . ALA A 1 97 ? 13.251 0.204 14.563 1.00 91.69 97 ALA A CA 1
ATOM 763 C C . ALA A 1 97 ? 13.256 0.557 16.061 1.00 91.69 97 ALA A C 1
ATOM 765 O O . ALA A 1 97 ? 13.993 -0.029 16.857 1.00 91.69 97 ALA A O 1
ATOM 766 N N . LYS A 1 98 ? 12.409 1.509 16.473 1.00 89.19 98 LYS A N 1
ATOM 767 C CA . LYS A 1 98 ? 12.252 1.884 17.882 1.00 89.19 98 LYS A CA 1
ATOM 768 C C . LYS A 1 98 ? 11.621 0.757 18.706 1.00 89.19 98 LYS A C 1
ATOM 770 O O . LYS A 1 98 ? 12.105 0.508 19.811 1.00 89.19 98 LYS A O 1
ATOM 775 N N . ILE A 1 99 ? 10.560 0.123 18.204 1.00 84.12 99 ILE A N 1
ATOM 776 C CA . ILE A 1 99 ? 9.868 -0.985 18.880 1.00 84.12 99 ILE A CA 1
ATOM 777 C C . ILE A 1 99 ? 10.797 -2.195 18.988 1.00 84.12 99 ILE A C 1
ATOM 779 O O . ILE A 1 99 ? 11.029 -2.669 20.096 1.00 84.12 99 ILE A O 1
ATOM 783 N N . GLN A 1 100 ? 11.427 -2.612 17.886 1.00 85.81 100 GLN A N 1
ATOM 784 C CA . GLN A 1 100 ? 12.358 -3.745 17.870 1.00 85.81 100 GLN A CA 1
ATOM 785 C C . GLN A 1 100 ? 13.501 -3.571 18.871 1.00 85.81 100 GLN A C 1
ATOM 787 O O . GLN A 1 100 ? 13.765 -4.469 19.671 1.00 85.81 100 GLN A O 1
ATOM 792 N N . LYS A 1 101 ? 14.113 -2.379 18.918 1.00 87.69 101 LYS A N 1
ATOM 793 C CA . LYS A 1 101 ? 15.161 -2.070 19.901 1.00 87.69 101 LYS A CA 1
ATOM 794 C C . LYS A 1 101 ? 14.671 -2.186 21.342 1.00 87.69 101 LYS A C 1
ATOM 796 O O . LYS A 1 101 ? 15.446 -2.563 22.217 1.00 87.69 101 LYS A O 1
ATOM 801 N N . HIS A 1 102 ? 13.427 -1.796 21.604 1.00 83.62 102 HIS A N 1
ATOM 802 C CA . HIS A 1 102 ? 12.847 -1.852 22.939 1.00 83.62 102 HIS A CA 1
ATOM 803 C C . HIS A 1 102 ? 12.524 -3.292 23.361 1.00 83.62 102 HIS A C 1
ATOM 805 O O . HIS A 1 102 ? 12.783 -3.651 24.504 1.00 83.62 102 HIS A O 1
ATOM 811 N N . GLU A 1 103 ? 11.978 -4.102 22.454 1.00 78.81 103 GLU A N 1
ATOM 812 C CA . GLU A 1 103 ? 11.541 -5.474 22.741 1.00 78.81 103 GLU A CA 1
ATOM 813 C C . GLU A 1 103 ? 12.699 -6.478 22.757 1.00 78.81 103 GLU A C 1
ATOM 815 O O . GLU A 1 103 ? 12.767 -7.324 23.642 1.00 78.81 103 GLU A O 1
ATOM 820 N N . THR A 1 104 ? 13.640 -6.367 21.816 1.00 81.56 104 THR A N 1
ATOM 821 C CA . THR A 1 104 ? 14.721 -7.355 21.630 1.00 81.56 104 THR A CA 1
ATOM 822 C C . THR A 1 104 ? 16.096 -6.855 22.080 1.00 81.56 104 THR A C 1
ATOM 824 O O . THR A 1 104 ? 17.058 -7.618 22.129 1.00 81.56 104 THR A O 1
ATOM 827 N N . GLY A 1 105 ? 16.223 -5.560 22.391 1.00 85.50 105 GLY A N 1
ATOM 828 C CA . GLY A 1 105 ? 17.511 -4.905 22.642 1.00 85.50 105 GLY A CA 1
ATOM 829 C C . GLY A 1 105 ? 18.300 -4.562 21.370 1.00 85.50 105 GLY A C 1
ATOM 830 O O . GLY A 1 105 ? 19.332 -3.892 21.459 1.00 85.50 105 GLY A O 1
ATOM 831 N N . TRP A 1 106 ? 17.816 -4.965 20.193 1.00 87.69 106 TRP A N 1
ATOM 832 C CA . TRP A 1 106 ? 18.473 -4.774 18.902 1.00 87.69 106 TRP A CA 1
ATOM 833 C C . TRP A 1 106 ? 17.491 -4.249 17.844 1.00 87.69 106 TRP A C 1
ATOM 835 O O . TRP A 1 106 ? 16.293 -4.496 17.909 1.00 87.69 106 TRP A O 1
ATOM 845 N N . ALA A 1 107 ? 17.991 -3.484 16.875 1.00 90.25 107 ALA A N 1
ATOM 846 C CA . ALA A 1 107 ? 17.217 -3.051 15.714 1.00 90.25 107 ALA A CA 1
ATOM 847 C C . ALA A 1 107 ? 17.986 -3.401 14.439 1.00 90.25 107 ALA A C 1
ATOM 849 O O . ALA A 1 107 ? 19.211 -3.269 14.440 1.00 90.25 107 ALA A O 1
ATOM 850 N N . PRO A 1 108 ? 17.289 -3.790 13.356 1.00 91.12 108 PRO A N 1
ATOM 851 C CA . PRO A 1 108 ? 17.946 -4.146 12.102 1.00 91.12 108 PRO A CA 1
ATOM 852 C C . PRO A 1 108 ? 18.648 -2.970 11.425 1.00 91.12 108 PRO A C 1
ATOM 854 O O . PRO A 1 108 ? 19.557 -3.178 10.635 1.00 91.12 108 PRO A O 1
ATOM 857 N N . TYR A 1 109 ? 18.236 -1.746 11.736 1.00 95.25 109 TYR A N 1
ATOM 858 C CA . TYR A 1 109 ? 18.801 -0.518 11.199 1.00 95.25 109 TYR A CA 1
ATOM 859 C C . TYR A 1 109 ? 18.506 0.648 12.149 1.00 95.25 109 TYR A C 1
ATOM 861 O O . TYR A 1 109 ? 17.708 0.539 13.092 1.00 95.25 109 TYR A O 1
ATOM 869 N N . TRP A 1 110 ? 19.135 1.789 11.897 1.00 93.06 110 TRP A N 1
ATOM 870 C CA . TRP A 1 110 ? 19.036 3.005 12.690 1.00 93.06 110 TRP A CA 1
ATOM 871 C C . TRP A 1 110 ? 18.230 4.093 11.976 1.00 93.06 110 TRP A C 1
ATOM 873 O O . TRP A 1 110 ? 17.884 4.013 10.800 1.00 93.06 110 TRP A O 1
ATOM 883 N N . ARG A 1 111 ? 17.922 5.175 12.704 1.00 91.62 111 ARG A N 1
ATOM 884 C CA . ARG A 1 111 ? 17.173 6.315 12.140 1.00 91.62 111 ARG A CA 1
ATOM 885 C C . ARG A 1 111 ? 17.907 7.006 10.994 1.00 91.62 111 ARG A C 1
ATOM 887 O O . ARG A 1 111 ? 17.259 7.629 10.156 1.00 91.62 111 ARG A O 1
ATOM 894 N N . ASP A 1 112 ? 19.237 6.967 10.988 1.00 94.06 112 ASP A N 1
ATOM 895 C CA . ASP A 1 112 ? 20.008 7.573 9.906 1.00 94.06 112 ASP A CA 1
ATOM 896 C C . ASP A 1 112 ? 19.895 6.752 8.615 1.00 94.06 112 ASP A C 1
ATOM 898 O O . ASP A 1 112 ? 19.757 7.358 7.557 1.00 94.06 112 ASP A O 1
ATOM 902 N N . ASP A 1 113 ? 19.743 5.429 8.692 1.00 96.62 113 ASP A N 1
ATOM 903 C CA . ASP A 1 113 ? 19.494 4.566 7.525 1.00 96.62 113 ASP A CA 1
ATOM 904 C C . ASP A 1 113 ? 18.110 4.808 6.925 1.00 96.62 113 ASP A C 1
ATOM 906 O O . ASP A 1 113 ? 17.950 4.902 5.708 1.00 96.62 113 ASP A O 1
ATOM 910 N N . VAL A 1 114 ? 17.098 5.018 7.774 1.00 97.19 114 VAL A N 1
ATOM 911 C CA . VAL A 1 114 ? 15.751 5.428 7.336 1.00 97.19 114 VAL A CA 1
ATOM 912 C C . VAL A 1 114 ? 15.805 6.789 6.627 1.00 97.19 114 VAL A C 1
ATOM 914 O O . VAL A 1 114 ? 15.154 7.014 5.603 1.00 97.19 114 VAL A O 1
ATOM 917 N N . ARG A 1 115 ? 16.611 7.728 7.141 1.00 94.69 115 ARG A N 1
ATOM 918 C CA . ARG A 1 115 ? 16.821 9.034 6.495 1.00 94.69 115 ARG A CA 1
ATOM 919 C C . ARG A 1 115 ? 17.557 8.895 5.167 1.00 94.69 115 ARG A C 1
ATOM 921 O O . ARG A 1 115 ? 17.184 9.593 4.226 1.00 94.69 115 ARG A O 1
ATOM 928 N N . THR A 1 116 ? 18.574 8.040 5.090 1.00 95.38 116 THR A N 1
ATOM 929 C CA . THR A 1 116 ? 19.315 7.745 3.857 1.00 95.38 116 THR A CA 1
ATOM 930 C C . THR A 1 116 ? 18.388 7.126 2.820 1.00 95.38 116 THR A C 1
ATOM 932 O O . THR A 1 116 ? 18.284 7.666 1.723 1.00 95.38 116 THR A O 1
ATOM 935 N N . THR A 1 117 ? 17.591 6.129 3.208 1.00 97.19 117 THR A N 1
ATOM 936 C CA . THR A 1 117 ? 16.556 5.517 2.362 1.00 97.19 117 THR A CA 1
ATOM 937 C C . THR A 1 117 ? 15.660 6.582 1.738 1.00 97.19 117 THR A C 1
ATOM 939 O O . THR A 1 117 ? 15.566 6.675 0.515 1.00 97.19 117 THR A O 1
ATOM 942 N N . LYS A 1 118 ? 15.077 7.474 2.556 1.00 93.75 118 LYS A N 1
ATOM 943 C CA . LYS A 1 118 ? 14.226 8.568 2.060 1.00 93.75 118 LYS A CA 1
ATOM 944 C C . LYS A 1 118 ? 14.958 9.513 1.098 1.00 93.75 118 LYS A C 1
ATOM 946 O O . LYS A 1 118 ? 14.331 10.008 0.165 1.00 93.75 118 LYS A O 1
ATOM 951 N N . LYS A 1 119 ? 16.244 9.808 1.329 1.00 91.44 119 LYS A N 1
ATOM 952 C CA . LYS A 1 119 ? 17.048 10.676 0.444 1.00 91.44 119 LYS A CA 1
ATOM 953 C C . LYS A 1 119 ? 17.318 10.026 -0.911 1.00 91.44 119 LYS A C 1
ATOM 955 O O . LYS A 1 119 ? 17.310 10.732 -1.910 1.00 91.44 119 LYS A O 1
ATOM 960 N N . HIS A 1 120 ? 17.538 8.715 -0.925 1.00 93.62 120 HIS A N 1
ATOM 961 C CA . HIS A 1 120 ? 17.733 7.927 -2.141 1.00 93.62 120 HIS A CA 1
ATOM 962 C C . HIS A 1 120 ? 16.408 7.565 -2.827 1.00 93.62 120 HIS A C 1
ATOM 964 O O . HIS A 1 120 ? 16.418 7.065 -3.949 1.00 93.62 120 HIS A O 1
ATOM 970 N N . THR A 1 121 ? 15.261 7.827 -2.185 1.00 94.25 121 THR A N 1
ATOM 971 C CA . THR A 1 121 ? 13.954 7.570 -2.789 1.00 94.25 121 THR A CA 1
ATOM 972 C C . THR A 1 121 ? 13.570 8.652 -3.798 1.00 94.25 121 THR A C 1
ATOM 974 O O . THR A 1 121 ? 13.208 9.778 -3.423 1.00 94.25 121 THR A O 1
ATOM 977 N N . THR A 1 122 ? 13.574 8.264 -5.070 1.00 90.81 122 THR A N 1
ATOM 978 C CA . THR A 1 122 ? 12.910 8.967 -6.167 1.00 90.81 122 THR A CA 1
ATOM 979 C C . THR A 1 122 ? 11.423 8.638 -6.105 1.00 90.81 122 THR A C 1
ATOM 981 O O . THR A 1 122 ? 11.027 7.481 -6.236 1.00 90.81 122 THR A O 1
ATOM 984 N N . ALA A 1 123 ? 10.613 9.657 -5.827 1.00 89.38 123 ALA A N 1
ATOM 985 C CA . ALA A 1 123 ? 9.165 9.521 -5.801 1.00 89.38 123 ALA A CA 1
ATOM 986 C C . ALA A 1 123 ? 8.596 9.792 -7.196 1.00 89.38 123 ALA A C 1
ATOM 988 O O . ALA A 1 123 ? 9.077 10.722 -7.841 1.00 89.38 123 ALA A O 1
ATOM 989 N N . LEU A 1 124 ? 7.619 8.992 -7.619 1.00 83.81 124 LEU A N 1
ATOM 990 C CA . LEU A 1 124 ? 6.963 9.101 -8.922 1.00 83.81 124 LEU A CA 1
ATOM 991 C C . LEU A 1 124 ? 5.447 9.234 -8.763 1.00 83.81 124 LEU A C 1
ATOM 993 O O . LEU A 1 124 ? 4.874 8.706 -7.800 1.00 83.81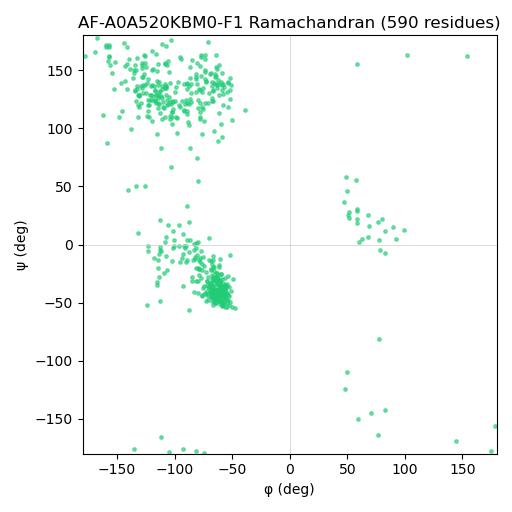 124 LEU A O 1
ATOM 997 N N . ASP A 1 125 ? 4.813 9.882 -9.734 1.00 89.50 125 ASP A N 1
ATOM 998 C CA . ASP A 1 125 ? 3.360 9.885 -9.887 1.00 89.50 125 ASP A CA 1
ATOM 999 C C . ASP A 1 125 ? 2.857 8.568 -10.506 1.00 89.50 125 ASP A C 1
ATOM 1001 O O . ASP A 1 125 ? 3.601 7.809 -11.140 1.00 89.50 125 ASP A O 1
ATOM 1005 N N . TYR A 1 126 ? 1.564 8.273 -10.346 1.00 91.00 126 TYR A N 1
ATOM 1006 C CA . TYR A 1 126 ? 0.956 7.173 -11.094 1.00 91.00 126 TYR A CA 1
ATOM 1007 C C . TYR A 1 126 ? 1.068 7.423 -12.604 1.00 91.00 126 TYR A C 1
ATOM 1009 O O . TYR A 1 126 ? 0.859 8.535 -13.085 1.00 91.00 126 TYR A O 1
ATOM 1017 N N . LYS A 1 127 ? 1.365 6.361 -13.360 1.00 88.56 127 LYS A N 1
ATOM 1018 C CA . LYS A 1 127 ? 1.563 6.355 -14.823 1.00 88.56 127 LYS A CA 1
ATOM 1019 C C . LYS A 1 127 ? 2.738 7.201 -15.319 1.00 88.56 127 LYS A C 1
ATOM 1021 O O . LYS A 1 127 ? 2.959 7.280 -16.529 1.00 88.56 127 LYS A O 1
ATOM 1026 N N . GLU A 1 128 ? 3.533 7.776 -14.421 1.00 82.38 128 GLU A N 1
ATOM 1027 C CA . GLU A 1 128 ? 4.829 8.331 -14.779 1.00 82.38 128 GLU A CA 1
ATOM 1028 C C . GLU A 1 128 ? 5.762 7.185 -15.192 1.00 82.38 128 GLU A C 1
ATOM 1030 O O . GLU A 1 128 ? 5.953 6.220 -14.450 1.00 82.38 128 GLU A O 1
ATOM 1035 N N . LYS A 1 129 ? 6.315 7.272 -16.406 1.00 82.62 129 LYS A N 1
ATOM 1036 C CA . LYS A 1 129 ? 7.192 6.246 -16.976 1.00 82.62 129 LYS A CA 1
ATOM 1037 C C . LYS A 1 129 ? 8.622 6.759 -17.040 1.00 82.62 129 LYS A C 1
ATOM 1039 O O . LYS A 1 129 ? 8.905 7.688 -17.797 1.00 82.62 129 LYS A O 1
ATOM 1044 N N . ILE A 1 130 ? 9.518 6.099 -16.316 1.00 81.31 130 ILE A N 1
ATOM 1045 C CA . ILE A 1 130 ? 10.948 6.419 -16.283 1.00 81.31 130 ILE A CA 1
ATOM 1046 C C . ILE A 1 130 ? 11.787 5.241 -16.779 1.00 81.31 130 ILE A C 1
ATOM 1048 O O . ILE A 1 130 ? 11.390 4.088 -16.638 1.00 81.31 130 ILE A O 1
ATOM 1052 N N . GLU A 1 131 ? 12.951 5.525 -17.358 1.00 84.44 131 GLU A N 1
ATOM 1053 C CA . GLU A 1 131 ? 13.959 4.513 -17.698 1.00 84.44 131 GLU A CA 1
ATOM 1054 C C . GLU A 1 131 ? 14.899 4.338 -16.493 1.00 84.44 131 GLU A C 1
ATOM 1056 O O . GLU A 1 131 ? 15.488 5.315 -16.028 1.00 84.44 131 GLU A O 1
ATOM 1061 N N . ILE A 1 132 ? 15.001 3.117 -15.960 1.00 84.75 132 ILE A N 1
ATOM 1062 C CA . ILE A 1 132 ? 15.795 2.786 -14.757 1.00 84.75 132 ILE A CA 1
ATOM 1063 C C . ILE A 1 132 ? 17.000 1.883 -15.052 1.00 84.75 132 ILE A C 1
ATOM 1065 O O . ILE A 1 132 ? 17.800 1.609 -14.166 1.00 84.75 132 ILE A O 1
ATOM 1069 N N . GLY A 1 133 ? 17.134 1.439 -16.299 1.00 81.19 133 GLY A N 1
ATOM 1070 C CA . GLY A 1 133 ? 18.239 0.651 -16.833 1.00 81.19 133 GLY A CA 1
ATOM 1071 C C . GLY A 1 133 ? 18.147 0.625 -18.359 1.00 81.19 133 GLY A C 1
ATOM 1072 O O . GLY A 1 133 ? 17.197 1.167 -18.921 1.00 81.19 133 GLY A O 1
ATOM 1073 N N . ASP A 1 134 ? 19.103 -0.007 -19.038 1.00 77.75 134 ASP A N 1
ATOM 1074 C CA . ASP A 1 134 ? 19.156 -0.021 -20.507 1.00 77.75 134 ASP A CA 1
ATOM 1075 C C . ASP A 1 134 ? 17.893 -0.655 -21.122 1.00 77.75 134 ASP A C 1
ATOM 1077 O O . ASP A 1 134 ? 17.746 -1.878 -21.156 1.00 77.75 134 ASP A O 1
ATOM 1081 N N . ASN A 1 135 ? 16.988 0.177 -21.654 1.00 79.50 135 ASN A N 1
ATOM 1082 C CA . ASN A 1 135 ? 15.665 -0.224 -22.150 1.00 79.50 135 ASN A CA 1
ATOM 1083 C C . ASN A 1 135 ? 14.771 -0.911 -21.099 1.00 79.50 135 ASN A C 1
ATOM 1085 O O . ASN A 1 135 ? 13.939 -1.753 -21.449 1.00 79.50 135 ASN A O 1
ATOM 1089 N N . ILE A 1 136 ? 14.933 -0.550 -19.826 1.00 86.75 136 ILE A N 1
ATOM 1090 C CA . ILE A 1 136 ? 14.102 -1.036 -18.722 1.00 86.75 136 ILE A CA 1
ATOM 1091 C C . ILE A 1 136 ? 13.318 0.139 -18.167 1.00 86.75 136 ILE A C 1
ATOM 1093 O O . ILE A 1 136 ? 13.898 1.096 -17.651 1.00 86.75 136 ILE A O 1
ATOM 1097 N N . PHE A 1 137 ? 11.994 0.060 -18.263 1.00 91.50 137 PHE A N 1
ATOM 1098 C CA . PHE A 1 137 ? 11.108 1.133 -17.838 1.00 91.50 137 PHE A CA 1
ATOM 1099 C C . PHE A 1 137 ? 10.265 0.722 -16.641 1.00 91.50 137 PHE A C 1
ATOM 1101 O O . PHE A 1 137 ? 9.756 -0.396 -16.582 1.00 91.50 137 PHE A O 1
ATOM 1108 N N . LEU A 1 138 ? 10.099 1.663 -15.718 1.00 96.31 138 LEU A N 1
ATOM 1109 C CA . LEU A 1 138 ? 9.259 1.543 -14.537 1.00 96.31 138 LEU A CA 1
ATOM 1110 C C . LEU A 1 138 ? 8.107 2.538 -14.625 1.00 96.31 138 LEU A C 1
ATOM 1112 O O . LEU A 1 138 ? 8.314 3.706 -14.958 1.00 96.31 138 LEU A O 1
ATOM 1116 N N . SER A 1 139 ? 6.914 2.074 -14.269 1.00 95.38 139 SER A N 1
ATOM 1117 C CA . SER A 1 139 ? 5.778 2.927 -13.928 1.00 95.38 139 SER A CA 1
ATOM 1118 C C . SER A 1 139 ? 4.965 2.313 -12.790 1.00 95.38 139 SER A C 1
ATOM 1120 O O . SER A 1 139 ? 4.969 1.095 -12.591 1.00 95.38 139 SER A O 1
ATOM 1122 N N . PHE A 1 140 ? 4.275 3.169 -12.038 1.00 98.62 140 PHE A N 1
ATOM 1123 C CA . PHE A 1 140 ? 3.363 2.756 -10.975 1.00 98.62 140 PHE A CA 1
ATOM 1124 C C . PHE A 1 140 ? 1.910 2.903 -11.418 1.00 98.62 140 PHE A C 1
ATOM 1126 O O . PHE A 1 140 ? 1.541 3.912 -12.019 1.00 98.62 140 PHE A O 1
ATOM 1133 N N . LEU A 1 141 ? 1.070 1.933 -11.068 1.00 98.31 141 LEU A N 1
ATOM 1134 C CA . LEU A 1 141 ? -0.386 2.001 -11.238 1.00 98.31 141 LEU A CA 1
ATOM 1135 C C . LEU A 1 141 ? -1.052 1.998 -9.864 1.00 98.31 141 LEU A C 1
ATOM 1137 O O . LEU A 1 141 ? -0.506 1.401 -8.942 1.00 98.31 141 LEU A O 1
ATOM 1141 N N . ASP A 1 142 ? -2.212 2.635 -9.711 1.00 97.88 142 ASP A N 1
ATOM 1142 C CA . ASP A 1 142 ? -2.933 2.621 -8.431 1.00 97.88 142 ASP A CA 1
ATOM 1143 C C . ASP A 1 142 ? -3.320 1.179 -8.061 1.00 97.88 142 ASP A C 1
ATOM 1145 O O . ASP A 1 142 ? -3.869 0.441 -8.880 1.00 97.88 142 ASP A O 1
ATOM 1149 N N . ALA A 1 143 ? -2.996 0.749 -6.844 1.00 98.12 143 ALA A N 1
ATOM 1150 C CA . ALA A 1 143 ? -3.363 -0.571 -6.328 1.00 98.12 143 ALA A CA 1
ATOM 1151 C C . ALA A 1 143 ? -4.676 -0.554 -5.521 1.00 98.12 143 ALA A C 1
ATOM 1153 O O . ALA A 1 143 ? -5.219 -1.610 -5.201 1.00 98.12 143 ALA A O 1
ATOM 1154 N N . GLY A 1 144 ? -5.201 0.626 -5.173 1.00 95.81 144 GLY A N 1
ATOM 1155 C CA . GLY A 1 144 ? -6.451 0.771 -4.421 1.00 95.81 144 GLY A CA 1
ATOM 1156 C C . GLY A 1 144 ? -6.412 0.285 -2.964 1.00 95.81 144 GLY A C 1
ATOM 1157 O O . GLY A 1 144 ? -7.440 0.253 -2.286 1.00 95.81 144 GLY A O 1
ATOM 1158 N N . HIS A 1 145 ? -5.237 -0.092 -2.457 1.00 95.94 145 HIS A N 1
ATOM 1159 C CA . HIS A 1 145 ? -5.064 -0.741 -1.158 1.00 95.94 145 HIS A CA 1
ATOM 1160 C C . HIS A 1 145 ? -4.915 0.263 -0.001 1.00 95.94 145 HIS A C 1
ATOM 1162 O O . HIS A 1 145 ? -5.705 0.266 0.948 1.00 95.94 145 HIS A O 1
ATOM 1168 N N . ILE A 1 146 ? -3.929 1.161 -0.087 1.00 96.62 146 ILE A N 1
ATOM 1169 C CA . ILE A 1 146 ? -3.686 2.256 0.868 1.00 96.62 146 ILE A CA 1
ATOM 1170 C C . ILE A 1 146 ? -3.244 3.524 0.130 1.00 96.62 146 ILE A C 1
ATOM 1172 O O . ILE A 1 146 ? -2.912 3.475 -1.048 1.00 96.62 146 ILE A O 1
ATOM 1176 N N . LEU A 1 147 ? -3.183 4.671 0.813 1.00 97.12 147 LEU A N 1
ATOM 1177 C CA . LEU A 1 147 ? -2.683 5.909 0.208 1.00 97.12 147 LEU A CA 1
ATOM 1178 C C . LEU A 1 147 ? -1.286 5.722 -0.409 1.00 97.12 147 LEU A C 1
ATOM 1180 O O . LEU A 1 147 ? -0.321 5.426 0.299 1.00 97.12 147 LEU A O 1
ATOM 1184 N N . GLY A 1 148 ? -1.196 5.922 -1.725 1.00 97.12 148 GLY A N 1
ATOM 1185 C CA . GLY A 1 148 ? 0.027 5.750 -2.508 1.00 97.12 148 GLY A CA 1
ATOM 1186 C C . GLY A 1 148 ? 0.397 4.297 -2.823 1.00 97.12 148 GLY A C 1
ATOM 1187 O O . GLY A 1 148 ? 1.460 4.082 -3.405 1.00 97.12 148 GLY A O 1
ATOM 1188 N N . SER A 1 149 ? -0.417 3.298 -2.460 1.00 98.44 149 SER A N 1
ATOM 1189 C CA . SER A 1 149 ? -0.149 1.910 -2.850 1.00 98.44 149 SER A CA 1
ATOM 1190 C C . SER A 1 149 ? -0.102 1.776 -4.360 1.00 98.44 149 SER A C 1
ATOM 1192 O O . SER A 1 149 ? -0.949 2.346 -5.054 1.00 98.44 149 SER A O 1
ATOM 1194 N N . SER A 1 150 ? 0.870 1.023 -4.858 1.00 98.50 150 SER A N 1
ATOM 1195 C CA . SER A 1 150 ? 1.093 0.891 -6.285 1.00 98.50 150 SER A CA 1
ATOM 1196 C C . SER A 1 150 ? 1.359 -0.536 -6.723 1.00 98.50 150 SER A C 1
ATOM 1198 O O . SER A 1 150 ? 2.057 -1.292 -6.051 1.00 98.50 150 SER A O 1
ATOM 1200 N N . GLN A 1 151 ? 0.843 -0.853 -7.902 1.00 98.81 151 GLN A N 1
ATOM 1201 C CA . GLN A 1 151 ? 1.311 -1.970 -8.701 1.00 98.81 151 GLN A CA 1
ATOM 1202 C C . GLN A 1 151 ? 2.568 -1.513 -9.448 1.00 98.81 151 GLN A C 1
ATOM 1204 O O . GLN A 1 151 ? 2.651 -0.369 -9.905 1.00 98.81 151 GLN A O 1
ATOM 1209 N N . VAL A 1 152 ? 3.539 -2.406 -9.587 1.00 98.81 152 VAL A N 1
ATOM 1210 C CA . VAL A 1 152 ? 4.829 -2.139 -10.225 1.00 98.81 152 VAL A CA 1
ATOM 1211 C C . VAL A 1 152 ? 4.820 -2.731 -11.625 1.00 98.81 152 VAL A C 1
ATOM 1213 O O . VAL A 1 152 ? 4.866 -3.953 -11.779 1.00 98.81 152 VAL A O 1
ATOM 1216 N N . LEU A 1 153 ? 4.784 -1.872 -12.643 1.00 98.56 153 LEU A N 1
ATOM 1217 C CA . LEU A 1 153 ? 4.882 -2.279 -14.039 1.00 98.56 153 LEU A CA 1
ATOM 1218 C C . LEU A 1 153 ? 6.317 -2.084 -14.530 1.00 98.56 153 LEU A C 1
ATOM 1220 O O . LEU A 1 153 ? 6.777 -0.953 -14.703 1.00 98.56 153 LEU A O 1
ATOM 1224 N N . LEU A 1 154 ? 7.004 -3.202 -14.762 1.00 97.50 154 LEU A N 1
ATOM 1225 C CA . LEU A 1 154 ? 8.320 -3.252 -15.385 1.00 97.50 154 LEU A CA 1
ATOM 1226 C C . LEU A 1 154 ? 8.200 -3.685 -16.839 1.00 97.50 154 LEU A C 1
ATOM 1228 O O . LEU A 1 154 ? 7.704 -4.764 -17.159 1.00 97.50 154 LEU A O 1
ATOM 1232 N N . GLU A 1 155 ? 8.707 -2.847 -17.724 1.00 94.12 155 GLU A N 1
ATOM 1233 C CA . GLU A 1 155 ? 8.791 -3.113 -19.150 1.00 94.12 155 GLU A CA 1
ATOM 1234 C C . GLU A 1 155 ? 10.255 -3.349 -19.516 1.00 94.12 155 GLU A C 1
ATOM 1236 O O . GLU A 1 155 ? 11.057 -2.415 -19.481 1.00 94.12 155 GLU A O 1
ATOM 1241 N N . THR A 1 156 ? 10.607 -4.592 -19.847 1.00 90.88 156 THR A N 1
ATOM 1242 C CA . THR A 1 156 ? 11.974 -4.988 -20.221 1.00 90.88 156 THR A CA 1
ATOM 1243 C C . THR A 1 156 ? 12.011 -5.548 -21.640 1.00 90.88 156 THR A C 1
ATOM 1245 O O . THR A 1 156 ? 10.961 -5.905 -22.176 1.00 90.88 156 THR A O 1
ATOM 1248 N N . PRO A 1 157 ? 13.200 -5.700 -22.256 1.00 84.50 157 PRO A N 1
ATOM 1249 C CA . PRO A 1 157 ? 13.319 -6.311 -23.579 1.00 84.50 157 PRO A CA 1
ATOM 1250 C C . PRO A 1 157 ? 12.688 -7.709 -23.679 1.00 84.50 157 PRO A C 1
ATOM 1252 O O . PRO A 1 157 ? 12.145 -8.064 -24.722 1.00 84.50 157 PRO A O 1
ATOM 1255 N N . SER A 1 158 ? 12.729 -8.502 -22.601 1.00 87.81 158 SER A N 1
ATOM 1256 C CA . SER A 1 158 ? 12.138 -9.844 -22.590 1.00 87.81 158 SER A CA 1
ATOM 1257 C C . SER A 1 158 ? 10.632 -9.868 -22.314 1.00 87.81 158 SER A C 1
ATOM 1259 O O . SER A 1 158 ? 9.945 -10.732 -22.864 1.00 87.81 158 SER A O 1
ATOM 1261 N N . GLN A 1 159 ? 10.127 -9.048 -21.384 1.00 90.75 159 GLN A N 1
ATOM 1262 C CA . GLN A 1 159 ? 8.800 -9.223 -20.773 1.00 90.75 159 GLN A CA 1
ATOM 1263 C C . GLN A 1 159 ? 8.224 -7.895 -20.251 1.00 90.75 159 GLN A C 1
ATOM 1265 O O . GLN A 1 159 ? 8.953 -7.071 -19.696 1.00 90.75 159 GLN A O 1
ATOM 1270 N N . ARG A 1 160 ? 6.892 -7.745 -20.306 1.00 95.00 160 ARG A N 1
ATOM 1271 C CA . ARG A 1 160 ? 6.163 -6.845 -19.396 1.00 95.00 160 ARG A CA 1
ATOM 1272 C C . ARG A 1 160 ? 5.774 -7.614 -18.133 1.00 95.00 160 ARG A C 1
ATOM 1274 O O . ARG A 1 160 ? 4.983 -8.558 -18.209 1.00 95.00 160 ARG A O 1
ATOM 1281 N N . LEU A 1 161 ? 6.331 -7.216 -16.995 1.00 97.62 161 LEU A N 1
ATOM 1282 C CA . LEU A 1 161 ? 6.069 -7.782 -15.675 1.00 97.62 161 LEU A CA 1
ATOM 1283 C C . LEU A 1 161 ? 5.222 -6.801 -14.861 1.00 97.62 161 LEU A C 1
ATOM 1285 O O . LEU A 1 161 ? 5.638 -5.666 -14.652 1.00 97.62 161 LEU A O 1
ATOM 1289 N N . LEU A 1 162 ? 4.072 -7.249 -14.365 1.00 98.62 162 LEU A N 1
ATOM 1290 C CA . LEU A 1 162 ? 3.246 -6.488 -13.431 1.00 98.62 162 LEU A CA 1
ATOM 1291 C C . LEU A 1 162 ? 3.247 -7.186 -12.074 1.00 98.62 162 LEU A C 1
ATOM 1293 O O . LEU A 1 162 ? 2.732 -8.291 -11.942 1.00 98.62 162 LEU A O 1
ATOM 1297 N N . TYR A 1 163 ? 3.839 -6.554 -11.071 1.00 98.88 163 TYR A N 1
ATOM 1298 C CA . TYR A 1 163 ? 3.729 -6.987 -9.683 1.00 98.88 163 TYR A CA 1
ATOM 1299 C C . TYR A 1 163 ? 2.601 -6.206 -9.015 1.00 98.88 163 TYR A C 1
ATOM 1301 O O . TYR A 1 163 ? 2.668 -4.980 -8.943 1.00 98.88 163 TYR A O 1
ATOM 1309 N N . SER A 1 164 ? 1.565 -6.898 -8.543 1.00 98.69 164 SER A N 1
ATOM 1310 C CA . SER A 1 164 ? 0.368 -6.254 -7.996 1.00 98.69 164 SER A CA 1
ATOM 1311 C C . SER A 1 164 ? 0.657 -5.471 -6.714 1.00 98.69 164 SER A C 1
ATOM 1313 O O . SER A 1 164 ? 0.008 -4.463 -6.455 1.00 98.69 164 SER A O 1
ATOM 1315 N N . GLY A 1 165 ? 1.629 -5.927 -5.913 1.00 98.19 165 GLY A N 1
ATOM 1316 C CA . GLY A 1 165 ? 1.651 -5.598 -4.489 1.00 98.19 165 GLY A CA 1
ATOM 1317 C C . GLY A 1 165 ? 0.369 -6.100 -3.827 1.00 98.19 165 GLY A C 1
ATOM 1318 O O . GLY A 1 165 ? -0.235 -7.060 -4.311 1.00 98.19 165 GLY A O 1
ATOM 1319 N N . ASP A 1 166 ? -0.065 -5.413 -2.778 1.00 97.69 166 ASP A N 1
ATOM 1320 C CA . ASP A 1 166 ? -1.398 -5.619 -2.219 1.00 97.69 166 ASP A CA 1
ATOM 1321 C C . ASP A 1 166 ? -2.404 -4.761 -2.986 1.00 97.69 166 ASP A C 1
ATOM 1323 O O . ASP A 1 166 ? -2.174 -3.562 -3.174 1.00 97.69 166 ASP A O 1
ATOM 1327 N N . ILE A 1 167 ? -3.509 -5.359 -3.430 1.00 97.62 167 ILE A N 1
ATOM 1328 C CA . ILE A 1 167 ? -4.519 -4.708 -4.271 1.00 97.62 167 ILE A CA 1
ATOM 1329 C C . ILE A 1 167 ? -5.908 -4.806 -3.663 1.00 97.62 167 ILE A C 1
ATOM 1331 O O . ILE A 1 167 ? -6.223 -5.736 -2.927 1.00 97.62 167 ILE A O 1
ATOM 1335 N N . ASN A 1 168 ? -6.786 -3.879 -4.037 1.00 95.56 168 ASN A N 1
ATOM 1336 C CA . ASN A 1 168 ? -8.203 -3.968 -3.710 1.00 95.56 168 ASN A CA 1
ATOM 1337 C C . ASN A 1 168 ? -9.080 -3.730 -4.937 1.00 95.56 168 ASN A C 1
ATOM 1339 O O . ASN A 1 168 ? -8.963 -2.707 -5.606 1.00 95.56 168 ASN A O 1
ATOM 1343 N N . MET A 1 169 ? -10.006 -4.651 -5.196 1.00 94.62 169 MET A N 1
ATOM 1344 C CA . MET A 1 169 ? -11.003 -4.526 -6.267 1.00 94.62 169 MET A CA 1
ATOM 1345 C C . MET A 1 169 ? -12.375 -4.071 -5.765 1.00 94.62 169 MET A C 1
ATOM 1347 O O . MET A 1 169 ? -13.291 -3.871 -6.561 1.00 94.62 169 MET A O 1
ATOM 1351 N N . SER A 1 170 ? -12.525 -3.876 -4.453 1.00 89.75 170 SER A N 1
ATOM 1352 C CA . SER A 1 170 ? -13.740 -3.340 -3.848 1.00 89.75 170 SER A CA 1
ATOM 1353 C C . SER A 1 170 ? -13.592 -1.846 -3.552 1.00 89.75 170 SER A C 1
ATOM 1355 O O . SER A 1 170 ? -12.575 -1.432 -2.992 1.00 89.75 170 SER A O 1
ATOM 1357 N N . PRO A 1 171 ? -14.600 -1.011 -3.869 1.00 81.56 171 PRO A N 1
ATOM 1358 C CA . PRO A 1 171 ? -14.556 0.403 -3.530 1.00 81.56 171 PRO A CA 1
ATOM 1359 C C . PRO A 1 171 ? -14.519 0.579 -2.009 1.00 81.56 171 PRO A C 1
ATOM 1361 O O . PRO A 1 171 ? -15.288 -0.040 -1.271 1.00 81.56 171 PRO A O 1
ATOM 1364 N N . THR A 1 172 ? -13.641 1.462 -1.542 1.00 90.88 172 THR A N 1
ATOM 1365 C CA . THR A 1 172 ? -13.550 1.841 -0.127 1.00 90.88 172 THR A CA 1
ATOM 1366 C C . THR A 1 172 ? -14.013 3.284 0.060 1.00 90.88 172 THR A C 1
ATOM 1368 O O . THR A 1 172 ? -14.240 4.007 -0.912 1.00 90.88 172 THR A O 1
ATOM 1371 N N . ARG A 1 173 ? -14.138 3.752 1.309 1.00 92.69 173 ARG A N 1
ATOM 1372 C CA . ARG A 1 173 ? -14.455 5.170 1.546 1.00 92.69 173 ARG A CA 1
ATOM 1373 C C . ARG A 1 173 ? -13.315 6.096 1.141 1.00 92.69 173 ARG A C 1
ATOM 1375 O O . ARG A 1 173 ? -13.571 7.274 0.917 1.00 92.69 173 ARG A O 1
ATOM 1382 N N . VAL A 1 174 ? -12.087 5.582 1.057 1.00 94.62 174 VAL A N 1
ATOM 1383 C CA . VAL A 1 174 ? -10.874 6.403 0.967 1.00 94.62 174 VAL A CA 1
ATOM 1384 C C . VAL A 1 174 ? -10.167 6.278 -0.382 1.00 94.62 174 VAL A C 1
ATOM 1386 O O . VAL A 1 174 ? -9.847 7.288 -1.002 1.00 94.62 174 VAL A O 1
ATOM 1389 N N . MET A 1 175 ? -9.952 5.051 -0.848 1.00 95.12 175 MET A N 1
ATOM 1390 C CA . MET A 1 175 ? -9.180 4.746 -2.056 1.00 95.12 175 MET A CA 1
ATOM 1391 C C . MET A 1 175 ? -10.084 4.334 -3.221 1.00 95.12 175 MET A C 1
ATOM 1393 O O . MET A 1 175 ? -11.214 3.878 -3.008 1.00 95.12 175 MET A O 1
ATOM 1397 N N . ASN A 1 176 ? -9.568 4.486 -4.444 1.00 92.75 176 ASN A N 1
ATOM 1398 C CA . ASN A 1 176 ? -10.140 3.875 -5.644 1.00 92.75 176 ASN A CA 1
ATOM 1399 C C . ASN A 1 176 ? -9.904 2.354 -5.635 1.00 92.75 176 ASN A C 1
ATOM 1401 O O . ASN A 1 176 ? -9.225 1.832 -4.755 1.00 92.75 176 ASN A O 1
ATOM 1405 N N . ILE A 1 177 ? -10.474 1.645 -6.608 1.00 95.38 177 ILE A N 1
ATOM 1406 C CA . ILE A 1 177 ? -10.093 0.252 -6.885 1.00 95.38 177 ILE A CA 1
ATOM 1407 C C . ILE A 1 177 ? -8.758 0.205 -7.640 1.00 95.38 177 ILE A C 1
ATOM 1409 O O . ILE A 1 177 ? -8.347 1.208 -8.226 1.00 95.38 177 ILE A O 1
ATOM 1413 N N . ALA A 1 178 ? -8.114 -0.961 -7.663 1.00 97.69 178 ALA A N 1
ATOM 1414 C CA . ALA A 1 178 ? -6.890 -1.182 -8.420 1.00 97.69 178 ALA A CA 1
ATOM 1415 C C . ALA A 1 178 ? -7.074 -0.866 -9.916 1.00 97.69 178 ALA A C 1
ATOM 1417 O O . ALA A 1 178 ? -8.059 -1.256 -10.549 1.00 97.69 178 ALA A O 1
ATOM 1418 N N . ASP A 1 179 ? -6.098 -0.167 -10.489 1.00 96.75 179 ASP A N 1
ATOM 1419 C CA . ASP A 1 179 ? -6.069 0.195 -11.900 1.00 96.75 179 ASP A CA 1
ATOM 1420 C C . ASP A 1 179 ? -5.741 -1.032 -12.767 1.00 96.75 179 ASP A C 1
ATOM 1422 O O . ASP A 1 179 ? -4.693 -1.659 -12.630 1.00 96.75 179 ASP A O 1
ATOM 1426 N N . THR A 1 180 ? -6.644 -1.363 -13.686 1.00 96.44 180 THR A N 1
ATOM 1427 C CA . THR A 1 180 ? -6.529 -2.488 -14.627 1.00 96.44 180 THR A CA 1
ATOM 1428 C C . THR A 1 180 ? -6.370 -2.012 -16.077 1.00 96.44 180 THR A C 1
ATOM 1430 O O . THR A 1 180 ? -6.650 -2.748 -17.015 1.00 96.44 180 THR A O 1
ATOM 1433 N N . SER A 1 181 ? -5.929 -0.765 -16.293 1.00 89.19 181 SER A N 1
ATOM 1434 C CA . SER A 1 181 ? -5.802 -0.162 -17.632 1.00 89.19 181 SER A CA 1
ATOM 1435 C C . SER A 1 181 ? -4.577 -0.614 -18.433 1.00 89.19 181 SER A C 1
ATOM 1437 O O . SER A 1 181 ? -4.547 -0.422 -19.648 1.00 89.19 181 SER A O 1
ATOM 1439 N N . GLU A 1 182 ? -3.594 -1.245 -17.790 1.00 91.94 182 GLU A N 1
ATOM 1440 C CA . GLU A 1 182 ? -2.377 -1.754 -18.430 1.00 91.94 182 GLU A CA 1
ATOM 1441 C C . GLU A 1 182 ? -2.363 -3.281 -18.499 1.00 91.94 182 GLU A C 1
ATOM 1443 O O . GLU A 1 182 ? -2.997 -3.974 -17.707 1.00 91.94 182 GLU A O 1
ATOM 1448 N N . TRP A 1 183 ? -1.604 -3.820 -19.453 1.00 91.94 183 TRP A N 1
ATOM 1449 C CA . TRP A 1 183 ? -1.433 -5.260 -19.629 1.00 91.94 183 TRP A CA 1
ATOM 1450 C C . TRP A 1 183 ? 0.005 -5.704 -19.365 1.00 91.94 183 TRP A C 1
ATOM 1452 O O . TRP A 1 183 ? 0.954 -4.944 -19.568 1.00 91.94 183 TRP A O 1
ATOM 1462 N N . ALA A 1 184 ? 0.167 -6.975 -19.000 1.00 94.69 184 ALA A N 1
ATOM 1463 C CA . ALA A 1 184 ? 1.464 -7.605 -18.788 1.00 94.69 184 ALA A CA 1
ATOM 1464 C C . ALA A 1 184 ? 1.498 -9.027 -19.359 1.00 94.69 184 ALA A C 1
ATOM 1466 O O . ALA A 1 184 ? 0.473 -9.701 -19.452 1.00 94.69 184 ALA A O 1
ATOM 1467 N N . ASP A 1 185 ? 2.683 -9.481 -19.765 1.00 94.81 185 ASP A N 1
ATOM 1468 C CA . ASP A 1 185 ? 2.896 -10.874 -20.165 1.00 94.81 185 ASP A CA 1
ATOM 1469 C C . ASP A 1 185 ? 2.946 -11.780 -18.927 1.00 94.81 185 ASP A C 1
ATOM 1471 O O . ASP A 1 185 ? 2.412 -12.890 -18.939 1.00 94.81 185 ASP A O 1
ATOM 1475 N N . THR A 1 186 ? 3.554 -11.284 -17.848 1.00 97.44 186 THR A N 1
ATOM 1476 C CA . THR A 1 186 ? 3.647 -11.971 -16.560 1.00 97.44 186 THR A CA 1
ATOM 1477 C C . THR A 1 186 ? 3.087 -11.087 -15.455 1.00 97.44 186 THR A C 1
ATOM 1479 O O . THR A 1 186 ? 3.483 -9.932 -15.321 1.00 97.44 186 THR A O 1
ATOM 1482 N N . VAL A 1 187 ? 2.200 -11.646 -14.636 1.00 98.56 187 VAL A N 1
ATOM 1483 C CA . VAL A 1 187 ? 1.674 -10.998 -13.432 1.00 98.56 187 VAL A CA 1
ATOM 1484 C C . VAL A 1 187 ? 2.205 -11.733 -12.207 1.00 98.56 187 VAL A C 1
ATOM 1486 O O . VAL A 1 187 ? 2.177 -12.959 -12.166 1.00 98.56 187 VAL A O 1
ATOM 1489 N N . ILE A 1 188 ? 2.691 -11.003 -11.208 1.00 98.81 188 ILE A N 1
ATOM 1490 C CA . ILE A 1 188 ? 2.877 -11.513 -9.849 1.00 98.81 188 ILE A CA 1
ATOM 1491 C C . ILE A 1 188 ? 1.719 -10.954 -9.029 1.00 98.81 188 ILE A C 1
ATOM 1493 O O . ILE A 1 188 ? 1.620 -9.739 -8.879 1.00 98.81 188 ILE A O 1
ATOM 1497 N N . LEU A 1 189 ? 0.837 -11.835 -8.570 1.00 98.75 189 LEU A N 1
ATOM 1498 C CA . LEU A 1 189 ? -0.429 -11.506 -7.928 1.00 98.75 189 LEU A CA 1
ATOM 1499 C C . LEU A 1 189 ? -0.399 -11.936 -6.459 1.00 98.75 189 LEU A C 1
ATOM 1501 O O . LEU A 1 189 ? -0.061 -13.090 -6.168 1.00 98.75 189 LEU A O 1
ATOM 1505 N N . GLU A 1 190 ? -0.797 -11.033 -5.562 1.00 98.00 190 GLU A N 1
ATOM 1506 C CA . GLU A 1 190 ? -1.041 -11.392 -4.165 1.00 98.00 190 GLU A CA 1
ATOM 1507 C C . GLU A 1 190 ? -2.168 -12.427 -4.026 1.00 98.00 190 GLU A C 1
ATOM 1509 O O . GLU A 1 190 ? -3.064 -12.538 -4.864 1.00 98.00 190 GLU A O 1
ATOM 1514 N N . ALA A 1 191 ? -2.140 -13.197 -2.947 1.00 96.56 191 ALA A N 1
ATOM 1515 C CA . ALA A 1 191 ? -3.149 -14.199 -2.649 1.00 96.56 191 ALA A CA 1
ATOM 1516 C C . ALA A 1 191 ? -3.444 -14.200 -1.148 1.00 96.56 191 ALA A C 1
ATOM 1518 O O . ALA A 1 191 ? -3.466 -15.255 -0.510 1.00 96.56 191 ALA A O 1
ATOM 1519 N N . THR A 1 192 ? -3.652 -13.023 -0.554 1.00 92.38 192 THR A N 1
ATOM 1520 C CA . THR A 1 192 ? -3.961 -12.938 0.879 1.00 92.38 192 THR A CA 1
ATOM 1521 C C . THR A 1 192 ? -5.310 -13.599 1.179 1.00 92.38 192 THR A C 1
ATOM 1523 O O . THR A 1 192 ? -5.419 -14.358 2.138 1.00 92.38 192 THR A O 1
ATOM 1526 N N . TYR A 1 193 ? -6.307 -13.360 0.320 1.00 91.88 193 TYR A N 1
ATOM 1527 C CA . TYR A 1 193 ? -7.684 -13.866 0.424 1.00 91.88 193 TYR A CA 1
ATOM 1528 C C . TYR A 1 193 ? -8.115 -14.611 -0.842 1.00 91.88 193 TYR A C 1
ATOM 1530 O O . TYR A 1 193 ? -9.136 -14.321 -1.452 1.00 91.88 193 TYR A O 1
ATOM 1538 N N . GLY A 1 194 ? -7.291 -15.546 -1.291 1.00 93.69 194 GLY A N 1
ATOM 1539 C CA . GLY A 1 194 ? -7.543 -16.352 -2.479 1.00 93.69 194 GLY A CA 1
ATOM 1540 C C . GLY A 1 194 ? -8.315 -17.645 -2.215 1.00 93.69 194 GLY A C 1
ATOM 1541 O O . GLY A 1 194 ? -8.458 -18.439 -3.138 1.00 93.69 194 GLY A O 1
ATOM 1542 N N . GLY A 1 195 ? -8.765 -17.931 -0.989 1.00 94.56 195 GLY A N 1
ATOM 1543 C CA . GLY A 1 195 ? -9.515 -19.153 -0.693 1.00 94.56 195 GLY A CA 1
ATOM 1544 C C . GLY A 1 195 ? -10.943 -19.099 -1.237 1.00 94.56 195 GLY A C 1
ATOM 1545 O O . GLY A 1 195 ? -11.563 -18.044 -1.227 1.00 94.56 195 GLY A O 1
ATOM 1546 N N . ASP A 1 196 ? -11.517 -20.244 -1.626 1.00 91.25 196 ASP A N 1
ATOM 1547 C CA . ASP A 1 196 ? -12.904 -20.336 -2.135 1.00 91.25 196 ASP A CA 1
ATOM 1548 C C . ASP A 1 196 ? -13.943 -19.704 -1.173 1.00 91.25 196 ASP A C 1
ATOM 1550 O O . ASP A 1 196 ? -15.016 -19.268 -1.589 1.00 91.25 196 ASP A O 1
ATOM 1554 N N . ASN A 1 197 ? -13.637 -19.677 0.130 1.00 89.81 197 ASN A N 1
ATOM 1555 C CA . ASN A 1 197 ? -14.502 -19.136 1.184 1.00 89.81 197 ASN A CA 1
ATOM 1556 C C . ASN A 1 197 ? -14.097 -17.731 1.654 1.00 89.81 197 ASN A C 1
ATOM 1558 O O . ASN A 1 197 ? -14.775 -17.158 2.512 1.00 89.81 197 ASN A O 1
ATOM 1562 N N . ASP A 1 198 ? -13.009 -17.178 1.122 1.00 89.19 198 ASP A N 1
ATOM 1563 C CA . ASP A 1 198 ? -12.561 -15.828 1.429 1.00 89.19 198 ASP A CA 1
ATOM 1564 C C . ASP A 1 198 ? -13.378 -14.836 0.604 1.00 89.19 198 ASP A C 1
ATOM 1566 O O . ASP A 1 198 ? -12.902 -14.284 -0.380 1.00 89.19 198 ASP A O 1
ATOM 1570 N N . ILE A 1 199 ? -14.633 -14.638 1.007 1.00 89.12 199 ILE A N 1
ATOM 1571 C CA . ILE A 1 199 ? -15.562 -13.685 0.395 1.00 89.12 199 ILE A CA 1
ATOM 1572 C C . ILE A 1 199 ? -15.867 -12.589 1.405 1.00 89.12 199 ILE A C 1
ATOM 1574 O O . ILE A 1 199 ? -16.224 -12.858 2.559 1.00 89.12 199 ILE A O 1
ATOM 1578 N N . HIS A 1 200 ? -15.706 -11.335 0.993 1.00 89.50 200 HIS A N 1
ATOM 1579 C CA . HIS A 1 200 ? -15.954 -10.210 1.881 1.00 89.50 200 HIS A CA 1
ATOM 1580 C C . HIS A 1 200 ? -17.435 -9.811 1.871 1.00 89.50 200 HIS A C 1
ATOM 1582 O O . HIS A 1 200 ? -18.063 -9.749 0.812 1.00 89.50 200 HIS A O 1
ATOM 1588 N N . PRO A 1 201 ? -18.026 -9.504 3.042 1.00 89.50 201 PRO A N 1
ATOM 1589 C CA . PRO A 1 201 ? -19.351 -8.907 3.066 1.00 89.50 201 PRO A CA 1
ATOM 1590 C C . PRO A 1 201 ? -19.304 -7.524 2.395 1.00 89.50 201 PRO A C 1
ATOM 1592 O O . PRO A 1 201 ? -18.272 -6.844 2.447 1.00 89.50 201 PRO A O 1
ATOM 1595 N N . PRO A 1 202 ? -20.421 -7.053 1.815 1.00 90.56 202 PRO A N 1
ATOM 1596 C CA . PRO A 1 202 ? -20.505 -5.695 1.298 1.00 90.56 202 PRO A CA 1
ATOM 1597 C C . PRO A 1 202 ? -20.106 -4.674 2.368 1.00 90.56 202 PRO A C 1
ATOM 1599 O O . PRO A 1 202 ? -20.542 -4.772 3.517 1.00 90.56 202 PRO A O 1
ATOM 1602 N N . LEU A 1 203 ? -19.346 -3.643 1.987 1.00 90.56 203 LEU A N 1
ATOM 1603 C CA . LEU A 1 203 ? -18.851 -2.626 2.925 1.00 90.56 203 LEU A CA 1
ATOM 1604 C C . LEU A 1 203 ? -19.973 -2.031 3.797 1.00 90.56 203 LEU A C 1
ATOM 1606 O O . LEU A 1 203 ? -19.803 -1.872 5.003 1.00 90.56 203 LEU A O 1
ATOM 1610 N N . SER A 1 204 ? -21.152 -1.780 3.221 1.00 93.25 204 SER A N 1
ATOM 1611 C CA . SER A 1 204 ? -22.315 -1.251 3.947 1.00 93.25 204 SER A CA 1
ATOM 1612 C C . SER A 1 204 ? -22.802 -2.150 5.090 1.00 93.25 204 SER A C 1
ATOM 1614 O O . SER A 1 204 ? -23.350 -1.652 6.076 1.00 93.25 204 SER A O 1
ATOM 1616 N N . GLU A 1 205 ? -22.637 -3.468 4.960 1.00 94.62 205 GLU A N 1
ATOM 1617 C CA . GLU A 1 205 ? -22.990 -4.431 6.003 1.00 94.62 205 GLU A CA 1
ATOM 1618 C C . GLU A 1 205 ? -21.986 -4.357 7.158 1.00 94.62 205 GLU A C 1
ATOM 1620 O O . GLU A 1 205 ? -22.397 -4.178 8.306 1.00 94.62 205 GLU A O 1
ATOM 1625 N N . SER A 1 206 ? -20.683 -4.375 6.857 1.00 94.81 206 SER A N 1
ATOM 1626 C CA . SER A 1 206 ? -19.616 -4.198 7.853 1.00 94.81 206 SER A CA 1
ATOM 1627 C C . SER A 1 206 ? -19.730 -2.867 8.599 1.00 94.81 206 SER A C 1
ATOM 1629 O O . SER A 1 206 ? -19.596 -2.818 9.823 1.00 94.81 206 SER A O 1
ATOM 1631 N N . GLU A 1 207 ? -20.035 -1.783 7.885 1.00 95.81 207 GLU A N 1
ATOM 1632 C CA . GLU A 1 207 ? -20.270 -0.461 8.471 1.00 95.81 207 GLU A CA 1
ATOM 1633 C C . GLU A 1 207 ? -21.475 -0.451 9.407 1.00 95.81 207 GLU A C 1
ATOM 1635 O O . GLU A 1 207 ? -21.380 0.038 10.535 1.00 95.81 207 GLU A O 1
ATOM 1640 N N . SER A 1 208 ? -22.598 -1.023 8.966 1.00 96.69 208 SER A N 1
ATOM 1641 C CA . SER A 1 208 ? -23.804 -1.123 9.790 1.00 96.69 208 SER A CA 1
ATOM 1642 C C . SER A 1 208 ? -23.530 -1.945 11.046 1.00 96.69 208 SER A C 1
ATOM 1644 O O . SER A 1 208 ? -23.834 -1.492 12.148 1.00 96.69 208 SER A O 1
ATOM 1646 N N . ARG A 1 209 ? -22.847 -3.088 10.904 1.00 97.62 209 ARG A N 1
ATOM 1647 C CA . ARG A 1 209 ? -22.476 -3.947 12.030 1.00 97.62 209 ARG A CA 1
ATOM 1648 C C . ARG A 1 209 ? -21.586 -3.224 13.036 1.00 97.62 209 ARG A C 1
ATOM 1650 O O . ARG A 1 209 ? -21.821 -3.344 14.237 1.00 97.62 2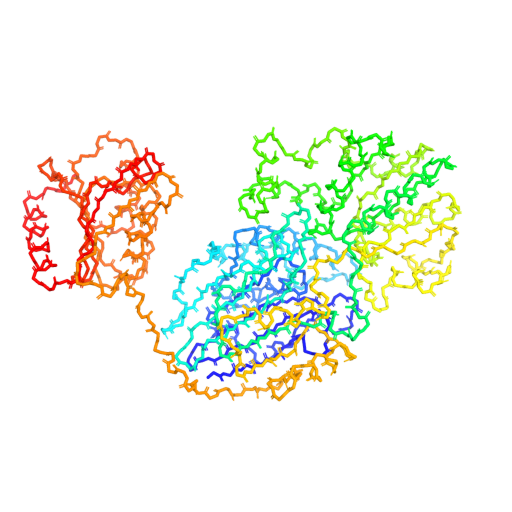09 ARG A O 1
ATOM 1657 N N . LEU A 1 210 ? -20.588 -2.467 12.576 1.00 98.06 210 LEU A N 1
ATOM 1658 C CA . LEU A 1 210 ? -19.712 -1.695 13.460 1.00 98.06 210 LEU A CA 1
ATOM 1659 C C . LEU A 1 210 ? -20.490 -0.627 14.232 1.00 98.06 210 LEU A C 1
ATOM 1661 O O . LEU A 1 210 ? -20.311 -0.493 15.443 1.00 98.06 210 LEU A O 1
ATOM 1665 N N . ILE A 1 211 ? -21.369 0.107 13.547 1.00 98.19 211 ILE A N 1
ATOM 1666 C CA . ILE A 1 211 ? -22.213 1.128 14.175 1.00 98.19 211 ILE A CA 1
ATOM 1667 C C . ILE A 1 211 ? -23.139 0.491 15.219 1.00 98.19 211 ILE A C 1
ATOM 1669 O O . ILE A 1 211 ? -23.258 1.029 16.320 1.00 98.19 211 ILE A O 1
ATOM 1673 N N . ASP A 1 212 ? -23.733 -0.666 14.919 1.00 97.94 212 ASP A N 1
ATOM 1674 C CA . ASP A 1 212 ? -24.608 -1.390 15.844 1.00 97.94 212 ASP A CA 1
ATOM 1675 C C . ASP A 1 212 ? -23.846 -1.867 17.087 1.00 97.94 212 ASP A C 1
ATOM 1677 O O . ASP A 1 212 ? -24.292 -1.626 18.209 1.00 97.94 212 ASP A O 1
ATOM 1681 N N . VAL A 1 213 ? -22.651 -2.451 16.921 1.00 98.19 213 VAL A N 1
ATOM 1682 C CA . VAL A 1 213 ? -21.788 -2.855 18.049 1.00 98.19 213 VAL A CA 1
ATOM 1683 C C . VAL A 1 213 ? -21.444 -1.664 18.942 1.00 98.19 213 VAL A C 1
ATOM 1685 O O . VAL A 1 213 ? -21.470 -1.780 20.173 1.00 98.19 213 VAL A O 1
ATOM 1688 N N . ILE A 1 214 ? -21.135 -0.511 18.343 1.00 98.44 214 ILE A N 1
ATOM 1689 C CA . ILE A 1 214 ? -20.851 0.715 19.091 1.00 98.44 214 ILE A CA 1
ATOM 1690 C C . ILE A 1 214 ? -22.090 1.188 19.843 1.00 98.44 214 ILE A C 1
ATOM 1692 O O . ILE A 1 214 ? -22.004 1.445 21.044 1.00 98.44 214 ILE A O 1
ATOM 1696 N N . ALA A 1 215 ? -23.240 1.260 19.177 1.00 97.12 215 ALA A N 1
ATOM 1697 C CA . ALA A 1 215 ? -24.486 1.708 19.784 1.00 97.12 215 ALA A CA 1
ATOM 1698 C C . ALA A 1 215 ? -24.923 0.798 20.946 1.00 97.12 215 ALA A C 1
ATOM 1700 O O . ALA A 1 215 ? -25.267 1.301 22.017 1.00 97.12 215 ALA A O 1
ATOM 1701 N N . GLU A 1 216 ? -24.860 -0.526 20.767 1.00 97.25 216 GLU A N 1
ATOM 1702 C CA . GLU A 1 216 ? -25.125 -1.528 21.809 1.00 97.25 216 GLU A CA 1
ATOM 1703 C C . GLU A 1 216 ? -24.215 -1.314 23.024 1.00 97.25 216 GLU A C 1
ATOM 1705 O O . GLU A 1 216 ? -24.697 -1.145 24.146 1.00 97.25 216 GLU A O 1
ATOM 1710 N N . THR A 1 217 ? -22.901 -1.250 22.795 1.00 97.88 217 THR A N 1
ATOM 1711 C CA . THR A 1 217 ? -21.905 -1.147 23.870 1.00 97.88 217 THR A CA 1
ATOM 1712 C C . THR A 1 217 ? -22.037 0.174 24.635 1.00 97.88 217 THR A C 1
ATOM 1714 O O . THR A 1 217 ? -22.033 0.202 25.867 1.00 97.88 217 THR A O 1
ATOM 1717 N N . VAL A 1 218 ? -22.203 1.291 23.921 1.00 96.12 218 VAL A N 1
ATOM 1718 C CA . VAL A 1 218 ? -22.333 2.626 24.523 1.00 96.12 218 VAL A CA 1
ATOM 1719 C C . VAL A 1 218 ? -23.633 2.749 25.321 1.00 96.12 218 VAL A C 1
ATOM 1721 O O . VAL A 1 218 ? -23.624 3.320 26.414 1.00 96.12 218 VAL A O 1
ATOM 1724 N N . LYS A 1 219 ? -24.739 2.166 24.838 1.00 95.44 219 LYS A N 1
ATOM 1725 C CA . LYS A 1 219 ? -26.034 2.153 25.540 1.00 95.44 219 LYS A CA 1
ATOM 1726 C C . LYS A 1 219 ? -25.962 1.449 26.899 1.00 95.44 219 LYS A C 1
ATOM 1728 O O . LYS A 1 219 ? -26.668 1.842 27.826 1.00 95.44 219 LYS A O 1
ATOM 1733 N N . GLU A 1 220 ? -25.096 0.451 27.047 1.00 95.38 220 GLU A N 1
ATOM 1734 C CA . GLU A 1 220 ? -24.863 -0.256 28.316 1.00 95.38 220 GLU A CA 1
ATOM 1735 C C . GLU A 1 220 ? -23.905 0.482 29.274 1.00 95.38 220 GLU A C 1
ATOM 1737 O O . GLU A 1 220 ? -23.630 0.024 30.395 1.00 95.38 220 GLU A O 1
ATOM 1742 N N . GLY A 1 221 ? -23.426 1.659 28.863 1.00 95.38 221 GLY A N 1
ATOM 1743 C CA . GLY A 1 221 ? -22.432 2.445 29.584 1.00 95.38 221 GLY A CA 1
ATOM 1744 C C . GLY A 1 221 ? -21.000 1.943 29.368 1.00 95.38 221 GLY A C 1
ATOM 1745 O O . GLY A 1 221 ? -20.148 2.155 30.228 1.00 95.38 221 GLY A O 1
ATOM 1746 N N . GLY A 1 222 ? -20.769 1.209 28.279 1.00 96.62 222 GLY A N 1
ATOM 1747 C CA . GLY A 1 222 ? -19.521 0.539 27.944 1.00 96.62 222 GLY A CA 1
ATOM 1748 C C . GLY A 1 222 ? -18.567 1.347 27.068 1.00 96.62 222 GLY A C 1
ATOM 1749 O O . GLY A 1 222 ? -18.819 2.502 26.726 1.00 96.62 222 GLY A O 1
ATOM 1750 N N . ARG A 1 223 ? -17.453 0.722 26.681 1.00 97.44 223 ARG A N 1
ATOM 1751 C CA . ARG A 1 223 ? -16.419 1.322 25.820 1.00 97.44 223 ARG A CA 1
ATOM 1752 C C . ARG A 1 223 ? -16.120 0.406 24.648 1.00 97.44 223 ARG A C 1
ATOM 1754 O O . ARG A 1 223 ? -16.082 -0.808 24.828 1.00 97.44 223 ARG A O 1
ATOM 1761 N N . VAL A 1 224 ? -15.847 0.976 23.480 1.00 98.56 224 VAL A N 1
ATOM 1762 C CA . VAL A 1 224 ? -15.387 0.207 22.317 1.00 98.56 224 VAL A CA 1
ATOM 1763 C C . VAL A 1 224 ? -13.941 0.553 22.012 1.00 98.56 224 VAL A C 1
ATOM 1765 O O . VAL A 1 224 ? -13.607 1.718 21.819 1.00 98.56 224 VAL A O 1
ATOM 1768 N N . VAL A 1 225 ? -13.086 -0.460 21.938 1.00 98.38 225 VAL A N 1
ATOM 1769 C CA . VAL A 1 225 ? -11.717 -0.339 21.434 1.00 98.38 225 VAL A CA 1
ATOM 1770 C C . VAL A 1 225 ? -11.679 -0.951 20.043 1.00 98.38 225 VAL A C 1
ATOM 1772 O O . VAL A 1 225 ? -12.084 -2.098 19.866 1.00 98.38 225 VAL A O 1
ATOM 1775 N N . ILE A 1 226 ? -11.188 -0.193 19.067 1.00 98.31 226 ILE A N 1
ATOM 1776 C CA . ILE A 1 226 ? -11.057 -0.604 17.670 1.00 98.31 226 ILE A CA 1
ATOM 1777 C C . ILE A 1 226 ? -9.561 -0.632 17.325 1.00 98.31 226 ILE A C 1
ATOM 1779 O O . ILE A 1 226 ? -8.980 0.417 17.017 1.00 98.31 226 ILE A O 1
ATOM 1783 N N . PRO A 1 227 ? -8.904 -1.804 17.415 1.00 96.12 227 PRO A N 1
ATOM 1784 C CA . PRO A 1 227 ? -7.526 -1.968 16.980 1.00 96.12 227 PRO A CA 1
ATOM 1785 C C . PRO A 1 227 ? -7.429 -1.835 15.456 1.00 96.12 227 PRO A C 1
ATOM 1787 O O . PRO A 1 227 ? -8.102 -2.552 14.716 1.00 96.12 227 PRO A O 1
ATOM 1790 N N . VAL A 1 228 ? -6.559 -0.948 14.973 1.00 94.06 228 VAL A N 1
ATOM 1791 C CA . VAL A 1 228 ? -6.322 -0.717 13.539 1.00 94.06 228 VAL A CA 1
ATOM 1792 C C . VAL A 1 228 ? -4.832 -0.639 13.217 1.00 94.06 228 VAL A C 1
ATOM 1794 O O . VAL A 1 228 ? -4.004 -0.277 14.055 1.00 94.06 228 VAL A O 1
ATOM 1797 N N . PHE A 1 229 ? -4.472 -0.960 11.976 1.00 88.62 229 PHE A N 1
ATOM 1798 C CA . PHE A 1 229 ? -3.218 -0.466 11.410 1.00 88.62 229 PHE A CA 1
ATOM 1799 C C . PHE A 1 229 ? -3.335 1.038 11.175 1.00 88.62 229 PHE A C 1
ATOM 1801 O O . PHE A 1 229 ? -4.422 1.537 10.896 1.00 88.62 229 PHE A O 1
ATOM 1808 N N . ALA A 1 230 ? -2.226 1.766 11.320 1.00 86.25 230 ALA A N 1
ATOM 1809 C CA . ALA A 1 230 ? -2.246 3.227 11.261 1.00 86.25 230 ALA A CA 1
ATOM 1810 C C . ALA A 1 230 ? -2.624 3.778 9.872 1.00 86.25 230 ALA A C 1
ATOM 1812 O O . ALA A 1 230 ? -3.005 4.942 9.775 1.00 86.25 230 ALA A O 1
ATOM 1813 N N . ILE A 1 231 ? -2.498 2.958 8.824 1.00 90.81 231 ILE A N 1
ATOM 1814 C CA . ILE A 1 231 ? -2.648 3.330 7.415 1.00 90.81 231 ILE A CA 1
ATOM 1815 C C . ILE A 1 231 ? -3.730 2.440 6.781 1.00 90.81 231 ILE A C 1
ATOM 1817 O O . ILE A 1 231 ? -3.857 1.265 7.131 1.00 90.81 231 ILE A O 1
ATOM 1821 N N . GLY A 1 232 ? -4.538 3.002 5.881 1.00 89.75 232 GLY A N 1
ATOM 1822 C CA . GLY A 1 232 ? -5.610 2.309 5.168 1.00 89.75 232 GLY A CA 1
ATOM 1823 C C . GLY A 1 232 ? -6.862 2.109 6.017 1.00 89.75 232 GLY A C 1
ATOM 1824 O O . GLY A 1 232 ? -7.846 2.849 5.913 1.00 89.75 232 GLY A O 1
ATOM 1825 N N . ARG A 1 233 ? -6.850 1.079 6.871 1.00 89.88 233 ARG A N 1
ATOM 1826 C CA . ARG A 1 233 ? -8.042 0.671 7.632 1.00 89.88 233 ARG A CA 1
ATOM 1827 C C . ARG A 1 233 ? -8.473 1.727 8.646 1.00 89.88 233 ARG A C 1
ATOM 1829 O O . ARG A 1 233 ? -9.669 1.968 8.782 1.00 89.88 233 ARG A O 1
ATOM 1836 N N . ALA A 1 234 ? -7.526 2.376 9.329 1.00 94.19 234 ALA A N 1
ATOM 1837 C CA . ALA A 1 234 ? -7.842 3.454 10.267 1.00 94.19 234 ALA A CA 1
ATOM 1838 C C . ALA A 1 234 ? -8.686 4.546 9.598 1.00 94.19 234 ALA A C 1
ATOM 1840 O O . ALA A 1 234 ? -9.721 4.931 10.133 1.00 94.19 234 ALA A O 1
ATOM 1841 N N . GLN A 1 235 ? -8.290 4.995 8.409 1.00 95.94 235 GLN A N 1
ATOM 1842 C CA . GLN A 1 235 ? -8.954 6.080 7.694 1.00 95.94 235 GLN A CA 1
ATOM 1843 C C . GLN A 1 235 ? -10.361 5.677 7.229 1.00 95.94 235 GLN A C 1
ATOM 1845 O O . GLN A 1 235 ? -11.300 6.452 7.397 1.00 95.94 235 GLN A O 1
ATOM 1850 N N . ASN A 1 236 ? -10.550 4.439 6.759 1.00 94.56 236 ASN A N 1
ATOM 1851 C CA . ASN A 1 236 ? -11.880 3.912 6.421 1.00 94.56 236 ASN A CA 1
ATOM 1852 C C . ASN A 1 236 ? -12.823 3.862 7.636 1.00 94.56 236 ASN A C 1
ATOM 1854 O O . ASN A 1 236 ? -13.987 4.268 7.552 1.00 94.56 236 ASN A O 1
ATOM 1858 N N . ILE A 1 237 ? -12.310 3.416 8.787 1.00 96.38 237 ILE A N 1
ATOM 1859 C CA . ILE A 1 237 ? -13.066 3.398 10.043 1.00 96.38 237 ILE A CA 1
ATOM 1860 C C . ILE A 1 237 ? -13.410 4.821 10.484 1.00 96.38 237 ILE A C 1
ATOM 1862 O O . ILE A 1 237 ? -14.563 5.087 10.808 1.00 96.38 237 ILE A O 1
ATOM 1866 N N . LEU A 1 238 ? -12.458 5.757 10.447 1.00 97.06 238 LEU A N 1
ATOM 1867 C CA . LEU A 1 238 ? -12.717 7.156 10.794 1.00 97.06 238 LEU A CA 1
ATOM 1868 C C . LEU A 1 238 ? -13.808 7.760 9.903 1.00 97.06 238 LEU A C 1
ATOM 1870 O O . LEU A 1 238 ? -14.731 8.379 10.422 1.00 97.06 238 LEU A O 1
ATOM 1874 N N . MET A 1 239 ? -13.792 7.509 8.593 1.00 96.94 239 MET A N 1
ATOM 1875 C CA . MET A 1 239 ? -14.851 7.992 7.701 1.00 96.94 239 MET A CA 1
ATOM 1876 C C . MET A 1 239 ? -16.222 7.373 8.002 1.00 96.94 239 MET A C 1
ATOM 1878 O O . MET A 1 239 ? -17.230 8.081 7.976 1.00 96.94 239 MET A O 1
ATOM 1882 N N . THR A 1 240 ? -16.265 6.085 8.353 1.00 96.81 240 THR A N 1
ATOM 1883 C CA . THR A 1 240 ? -17.497 5.409 8.801 1.00 96.81 240 THR A CA 1
ATOM 1884 C C . THR A 1 240 ? -18.046 6.047 10.079 1.00 96.81 240 THR A C 1
ATOM 1886 O O . THR A 1 240 ? -19.237 6.345 10.180 1.00 96.81 240 THR A O 1
ATOM 1889 N N . LEU A 1 241 ? -17.172 6.301 11.056 1.00 98.00 241 LEU A N 1
ATOM 1890 C CA . LEU A 1 241 ? -17.539 6.909 12.333 1.00 98.00 241 LEU A CA 1
ATOM 1891 C C . LEU A 1 241 ? -17.981 8.367 12.170 1.00 98.00 241 LEU A C 1
ATOM 1893 O O . LEU A 1 241 ? -18.956 8.770 12.799 1.00 98.00 241 LEU A O 1
ATOM 1897 N N . LYS A 1 242 ? -17.316 9.143 11.304 1.00 97.06 242 LYS A N 1
ATOM 1898 C CA . LYS A 1 242 ? -17.694 10.530 10.996 1.00 97.06 242 LYS A CA 1
ATOM 1899 C C . LYS A 1 242 ? -19.120 10.594 10.452 1.00 97.06 242 LYS A C 1
ATOM 1901 O O . LYS A 1 242 ? -19.947 11.307 11.011 1.00 97.06 242 LYS A O 1
ATOM 1906 N N . ASP A 1 243 ? -19.418 9.801 9.423 1.00 96.38 243 ASP A N 1
ATOM 1907 C CA . ASP A 1 243 ? -20.751 9.727 8.807 1.00 96.38 243 ASP A CA 1
ATOM 1908 C C . ASP A 1 243 ? -21.819 9.273 9.822 1.00 96.38 243 ASP A C 1
ATOM 1910 O O . ASP A 1 243 ? -22.922 9.819 9.879 1.00 96.38 243 ASP A O 1
ATOM 1914 N N . ALA A 1 244 ? -21.486 8.319 10.697 1.00 97.56 244 ALA A N 1
ATOM 1915 C CA . ALA A 1 244 ? -22.381 7.886 11.767 1.00 97.56 244 ALA A CA 1
ATOM 1916 C C . ALA A 1 244 ? -22.653 8.988 12.812 1.00 97.56 244 ALA A C 1
ATOM 1918 O O . ALA A 1 244 ? -23.795 9.125 13.262 1.00 97.56 244 ALA A O 1
ATOM 1919 N N . CYS A 1 245 ? -21.644 9.783 13.179 1.00 97.44 245 CYS A N 1
ATOM 1920 C CA . CYS A 1 245 ? -21.793 10.936 14.071 1.00 97.44 245 CYS A CA 1
ATOM 1921 C C . CYS A 1 245 ? -22.645 12.045 13.441 1.00 97.44 245 CYS A C 1
ATOM 1923 O O . CYS A 1 245 ? -23.555 12.563 14.087 1.00 97.44 245 CYS A O 1
ATOM 1925 N N . GLU A 1 246 ? -22.418 12.364 12.164 1.00 96.31 246 GLU A N 1
ATOM 1926 C CA . GLU A 1 246 ? -23.191 13.375 11.423 1.00 96.31 246 GLU A CA 1
ATOM 1927 C C . GLU A 1 246 ? -24.671 13.001 11.306 1.00 96.31 246 GLU A C 1
ATOM 1929 O O . GLU A 1 246 ? -25.547 13.860 11.389 1.00 96.31 246 GLU A O 1
ATOM 1934 N N . ARG A 1 247 ? -24.966 11.701 11.199 1.00 96.81 247 ARG A N 1
ATOM 1935 C CA . ARG A 1 247 ? -26.335 11.160 11.204 1.00 96.81 247 ARG A CA 1
ATOM 1936 C C . ARG A 1 247 ? -26.920 10.967 12.607 1.00 96.81 247 ARG A C 1
ATOM 1938 O O . ARG A 1 247 ? -28.035 10.463 12.727 1.00 96.81 247 ARG A O 1
ATOM 1945 N N . GLY A 1 248 ? -26.181 11.307 13.664 1.00 95.81 248 GLY A N 1
ATOM 1946 C CA . GLY A 1 248 ? -26.609 11.153 15.056 1.00 95.81 248 GLY A CA 1
ATOM 1947 C C . GLY A 1 248 ? -26.726 9.702 15.540 1.00 95.81 248 GLY A C 1
ATOM 1948 O O . GLY A 1 248 ? -27.351 9.463 16.570 1.00 95.81 248 GLY A O 1
ATOM 1949 N N . LYS A 1 249 ? -26.144 8.730 14.822 1.00 96.06 249 LYS A N 1
ATOM 1950 C CA . LYS A 1 249 ? -26.128 7.312 15.229 1.00 96.06 249 LYS A CA 1
ATOM 1951 C C . LYS A 1 249 ? -25.099 7.031 16.326 1.00 96.06 249 LYS A C 1
ATOM 1953 O O . LYS A 1 249 ? -25.301 6.129 17.133 1.00 96.06 249 LYS A O 1
ATOM 1958 N N . ILE A 1 250 ? -24.012 7.802 16.362 1.00 95.62 250 ILE A N 1
ATOM 1959 C CA . ILE A 1 250 ? -22.991 7.767 17.415 1.00 95.62 250 ILE A CA 1
ATOM 1960 C C . ILE A 1 250 ? -22.911 9.162 18.035 1.00 95.62 250 ILE A C 1
ATOM 1962 O O . ILE A 1 250 ? -22.801 10.154 17.322 1.00 95.62 250 ILE A O 1
ATOM 1966 N N . GLN A 1 251 ? -23.003 9.246 19.363 1.00 92.69 251 GLN A N 1
ATOM 1967 C CA . GLN A 1 251 ? -23.023 10.522 20.098 1.00 92.69 251 GLN A CA 1
ATOM 1968 C C . GLN A 1 251 ? -22.044 10.554 21.284 1.00 92.69 251 GLN A C 1
ATOM 1970 O O . GLN A 1 251 ? -22.093 11.467 22.105 1.00 92.69 251 GLN A O 1
ATOM 1975 N N . CYS A 1 252 ? -21.168 9.555 21.401 1.00 95.12 252 CYS A N 1
ATOM 1976 C CA . CYS A 1 252 ? -20.135 9.502 22.433 1.00 95.12 252 CYS A CA 1
ATOM 1977 C C . CYS A 1 252 ? -18.791 10.048 21.916 1.00 95.12 252 CYS A C 1
ATOM 1979 O O . CYS A 1 252 ? -18.571 10.071 20.703 1.00 95.12 252 CYS A O 1
ATOM 1981 N N . PRO A 1 253 ? -17.856 10.421 22.810 1.00 95.88 253 PRO A N 1
ATOM 1982 C CA . PRO A 1 253 ? -16.506 10.810 22.415 1.00 95.88 253 PRO A CA 1
ATOM 1983 C C . PRO A 1 253 ? -15.776 9.701 21.645 1.00 95.88 253 PRO A C 1
ATOM 1985 O O . PRO A 1 253 ? -15.823 8.529 22.039 1.00 95.88 253 PRO A O 1
ATOM 1988 N N . ILE A 1 254 ? -15.061 10.086 20.583 1.00 98.00 254 ILE A N 1
ATOM 1989 C CA . ILE A 1 254 ? -14.205 9.195 19.792 1.00 98.00 254 ILE A CA 1
ATOM 1990 C C . ILE A 1 254 ? -12.753 9.659 19.914 1.00 98.00 254 ILE A C 1
ATOM 1992 O O . ILE A 1 254 ? -12.409 10.794 19.580 1.00 98.00 254 ILE A O 1
ATOM 1996 N N . TYR A 1 255 ? -11.890 8.765 20.387 1.00 97.75 255 TYR A N 1
ATOM 1997 C CA . TYR A 1 255 ? -10.478 9.036 20.621 1.00 97.75 255 TYR A CA 1
ATOM 1998 C C . TYR A 1 255 ? -9.590 8.350 19.585 1.00 97.75 255 TYR A C 1
ATOM 2000 O O . TYR A 1 255 ? -9.759 7.162 19.318 1.00 97.75 255 TYR A O 1
ATOM 2008 N N . MET A 1 256 ? -8.607 9.078 19.058 1.00 97.00 256 MET A N 1
ATOM 2009 C CA . MET A 1 256 ? -7.563 8.548 18.177 1.00 97.00 256 MET A CA 1
ATOM 2010 C C . MET A 1 256 ? -6.237 8.476 18.939 1.00 97.00 256 MET A C 1
ATOM 2012 O O . MET A 1 256 ? -5.738 9.501 19.405 1.00 97.00 256 MET A O 1
ATOM 2016 N N . ASP A 1 257 ? -5.655 7.286 19.070 1.00 94.81 257 ASP A N 1
ATOM 2017 C CA . ASP A 1 257 ? -4.373 7.075 19.762 1.00 94.81 257 ASP A CA 1
ATOM 2018 C C . ASP A 1 257 ? -3.359 6.349 18.866 1.00 94.81 257 ASP A C 1
ATOM 2020 O O . ASP A 1 257 ? -3.712 5.710 17.880 1.00 94.81 257 ASP A O 1
ATOM 2024 N N . GLY A 1 258 ? -2.080 6.425 19.218 1.00 89.81 258 GLY A N 1
ATOM 2025 C CA . GLY A 1 258 ? -0.980 5.842 18.464 1.00 89.81 258 GLY A CA 1
ATOM 2026 C C . GLY A 1 258 ? -0.523 6.736 17.318 1.00 89.81 258 GLY A C 1
ATOM 2027 O O . GLY A 1 258 ? -0.445 7.957 17.449 1.00 89.81 258 GLY A O 1
ATOM 2028 N N . MET A 1 259 ? -0.174 6.120 16.190 1.00 90.12 259 MET A N 1
ATOM 2029 C CA . MET A 1 259 ? 0.371 6.841 15.033 1.00 90.12 259 MET A CA 1
ATOM 2030 C C . MET A 1 259 ? -0.695 7.503 14.153 1.00 90.12 259 MET A C 1
ATOM 2032 O O . MET A 1 259 ? -0.329 8.201 13.213 1.00 90.12 259 MET A O 1
ATOM 2036 N N . LEU A 1 260 ? -1.985 7.327 14.462 1.00 92.25 260 LEU A N 1
ATOM 2037 C CA . LEU A 1 260 ? -3.098 7.776 13.621 1.00 92.25 260 LEU A CA 1
ATOM 2038 C C . LEU A 1 260 ? -2.990 9.252 13.241 1.00 92.25 260 LEU A C 1
ATOM 2040 O O . LEU A 1 260 ? -3.045 9.561 12.061 1.00 92.25 260 LEU A O 1
ATOM 2044 N N . LYS A 1 261 ? -2.756 10.147 14.212 1.00 91.94 261 LYS A N 1
ATOM 2045 C CA . LYS A 1 261 ? -2.638 11.586 13.931 1.00 91.94 261 LYS A CA 1
ATOM 2046 C C . LYS A 1 261 ? -1.538 11.880 12.906 1.00 91.94 261 LYS A C 1
ATOM 2048 O O . LYS A 1 261 ? -1.801 12.502 11.893 1.00 91.94 261 LYS A O 1
ATOM 2053 N N . ARG A 1 262 ? -0.332 11.345 13.128 1.00 91.44 262 ARG A N 1
ATOM 2054 C CA . ARG A 1 262 ? 0.814 11.553 12.225 1.00 91.44 262 ARG A CA 1
ATOM 2055 C C . ARG A 1 262 ? 0.577 11.014 10.819 1.00 91.44 262 ARG A C 1
ATOM 2057 O O . ARG A 1 262 ? 1.112 11.575 9.875 1.00 91.44 262 ARG A O 1
ATOM 2064 N N . ILE A 1 263 ? -0.141 9.899 10.690 1.00 94.81 263 ILE A N 1
ATOM 2065 C CA . ILE A 1 263 ? -0.486 9.356 9.375 1.00 94.81 263 ILE A CA 1
ATOM 2066 C C . ILE A 1 263 ? -1.573 10.208 8.723 1.00 94.81 263 ILE A C 1
ATOM 2068 O O . ILE A 1 263 ? -1.441 10.533 7.553 1.00 94.81 263 ILE A O 1
ATOM 2072 N N . ASN A 1 264 ? -2.597 10.626 9.466 1.00 94.75 264 ASN A N 1
ATOM 2073 C CA . ASN A 1 264 ? -3.655 11.492 8.948 1.00 94.75 264 ASN A CA 1
ATOM 2074 C C . ASN A 1 264 ? -3.113 12.849 8.467 1.00 94.75 264 ASN A C 1
ATOM 2076 O O . ASN A 1 264 ? -3.592 13.341 7.453 1.00 94.75 264 ASN A O 1
ATOM 2080 N N . ASP A 1 265 ? -2.088 13.399 9.128 1.00 92.31 265 ASP A N 1
ATOM 2081 C CA . ASP A 1 265 ? -1.383 14.602 8.662 1.00 92.31 265 ASP A CA 1
ATOM 2082 C C . ASP A 1 265 ? -0.774 14.381 7.258 1.00 92.31 265 ASP A C 1
ATOM 2084 O O . ASP A 1 265 ? -0.811 15.270 6.420 1.00 92.31 265 ASP A O 1
ATOM 2088 N N . ILE A 1 266 ? -0.268 13.176 6.956 1.00 93.69 266 ILE A N 1
ATOM 2089 C CA . ILE A 1 266 ? 0.246 12.843 5.614 1.00 93.69 266 ILE A CA 1
ATOM 2090 C C . ILE A 1 266 ? -0.897 12.693 4.602 1.00 93.69 266 ILE A C 1
ATOM 2092 O O . ILE A 1 266 ? -0.726 13.044 3.442 1.00 93.69 266 ILE A O 1
ATOM 2096 N N . TYR A 1 267 ? -2.062 12.180 5.007 1.00 94.75 267 TYR A N 1
ATOM 2097 C CA . TYR A 1 267 ? -3.223 12.112 4.108 1.00 94.75 267 TYR A CA 1
ATOM 2098 C C . TYR A 1 267 ? -3.684 13.510 3.666 1.00 94.75 267 TYR A C 1
ATOM 2100 O O . TYR A 1 267 ? -4.144 13.659 2.538 1.00 94.75 267 TYR A O 1
ATOM 2108 N N . ASP A 1 268 ? -3.525 14.519 4.526 1.00 93.31 268 ASP A N 1
ATOM 2109 C CA . ASP A 1 268 ? -3.831 15.926 4.229 1.00 93.31 268 ASP A CA 1
ATOM 2110 C C . ASP A 1 268 ? -2.891 16.543 3.184 1.00 93.31 268 ASP A C 1
ATOM 2112 O O . ASP A 1 268 ? -3.298 17.407 2.412 1.00 93.31 268 ASP A O 1
ATOM 2116 N N . ASP A 1 269 ? -1.645 16.061 3.117 1.00 92.62 269 ASP A N 1
ATOM 2117 C CA . ASP A 1 269 ? -0.650 16.513 2.139 1.00 92.62 269 ASP A CA 1
ATOM 2118 C C . ASP A 1 269 ? -0.885 15.933 0.727 1.00 92.62 269 ASP A C 1
ATOM 2120 O O . ASP A 1 269 ? -0.313 16.448 -0.234 1.00 92.62 269 ASP A O 1
ATOM 2124 N N . TYR A 1 270 ? -1.693 14.869 0.590 1.00 93.19 270 TYR A N 1
ATOM 2125 C CA . TYR A 1 270 ? -1.887 14.118 -0.665 1.00 93.19 270 TYR A CA 1
ATOM 2126 C C . TYR A 1 270 ? -3.365 13.816 -0.999 1.00 93.19 270 TYR A C 1
ATOM 2128 O O . TYR A 1 270 ? -3.715 12.661 -1.278 1.00 93.19 270 TYR A O 1
ATOM 2136 N N . PRO A 1 271 ? -4.274 14.806 -0.982 1.00 91.75 271 PRO A N 1
ATOM 2137 C CA . PRO A 1 271 ? -5.693 14.574 -1.226 1.00 91.75 271 PRO A CA 1
ATOM 2138 C C . PRO A 1 271 ? -6.000 14.061 -2.641 1.00 91.75 271 PRO A C 1
ATOM 2140 O O . PRO A 1 271 ? -6.980 13.343 -2.829 1.00 91.75 271 PRO A O 1
ATOM 2143 N N . GLU A 1 272 ? -5.178 14.400 -3.635 1.00 90.19 272 GLU A N 1
ATOM 2144 C CA . GLU A 1 272 ? -5.313 13.981 -5.037 1.00 90.19 272 GLU A CA 1
ATOM 2145 C C . GLU A 1 272 ? -5.021 12.493 -5.280 1.00 90.19 272 GLU A C 1
ATOM 2147 O O . GLU A 1 272 ? -5.364 11.966 -6.335 1.00 90.19 272 GLU A O 1
ATOM 2152 N N . TRP A 1 273 ? -4.430 11.809 -4.297 1.00 94.00 273 TRP A N 1
ATOM 2153 C CA . TRP A 1 273 ? -4.124 10.376 -4.341 1.00 94.00 273 TRP A CA 1
ATOM 2154 C C . TRP A 1 273 ? -5.261 9.502 -3.794 1.00 94.00 273 TRP A C 1
ATOM 2156 O O . TRP A 1 273 ? -5.141 8.279 -3.760 1.00 94.00 273 TRP A O 1
ATOM 2166 N N . MET A 1 274 ? -6.348 10.115 -3.324 1.00 94.38 274 MET A N 1
ATOM 2167 C CA . MET A 1 274 ? -7.545 9.432 -2.836 1.00 94.38 274 MET A CA 1
ATOM 2168 C C . MET A 1 274 ? -8.673 9.480 -3.872 1.00 94.38 274 MET A C 1
ATOM 2170 O O . MET A 1 274 ? -8.562 10.107 -4.925 1.00 94.38 274 MET A O 1
ATOM 2174 N N . ASN A 1 275 ? -9.789 8.813 -3.576 1.00 94.44 275 ASN A N 1
ATOM 2175 C CA . ASN A 1 275 ? -10.963 8.878 -4.442 1.00 94.44 275 ASN A CA 1
ATOM 2176 C C . ASN A 1 275 ? -11.561 10.301 -4.514 1.00 94.44 275 ASN A C 1
ATOM 2178 O O . ASN A 1 275 ? -11.324 11.160 -3.659 1.00 94.44 275 ASN A O 1
ATOM 2182 N N . GLU A 1 276 ? -12.397 10.538 -5.528 1.00 93.06 276 GLU A N 1
ATOM 2183 C CA . GLU A 1 276 ? -13.008 11.850 -5.791 1.00 93.06 276 GLU A CA 1
ATOM 2184 C C . GLU A 1 276 ? -13.802 12.395 -4.588 1.00 93.06 276 GLU A C 1
ATOM 2186 O O . GLU A 1 276 ? -13.787 13.598 -4.319 1.00 93.06 276 GLU A O 1
ATOM 2191 N N . SER A 1 277 ? -14.456 11.509 -3.826 1.00 94.19 277 SER A N 1
ATOM 2192 C CA . SER A 1 277 ? -15.236 11.893 -2.642 1.00 94.19 277 SER A CA 1
ATOM 2193 C C . SER A 1 277 ? -14.346 12.431 -1.521 1.00 94.19 277 SER A C 1
ATOM 2195 O O . SER A 1 277 ? -14.661 13.462 -0.928 1.00 94.19 277 SER A O 1
ATOM 2197 N N . MET A 1 278 ? -13.216 11.777 -1.247 1.00 95.19 278 MET A N 1
ATOM 2198 C CA . MET A 1 278 ? -12.240 12.263 -0.273 1.00 95.19 278 MET A CA 1
ATOM 2199 C C . MET A 1 278 ? -11.583 13.554 -0.741 1.00 95.19 278 MET A C 1
ATOM 2201 O O . MET A 1 278 ? -11.504 14.501 0.038 1.00 95.19 278 MET A O 1
ATOM 2205 N N . TYR A 1 279 ? -11.173 13.630 -2.008 1.00 92.88 279 TYR A N 1
ATOM 2206 C CA . TYR A 1 279 ? -10.586 14.845 -2.569 1.00 92.88 279 TYR A CA 1
ATOM 2207 C C . TYR A 1 279 ? -11.520 16.057 -2.412 1.00 92.88 279 TYR A C 1
ATOM 2209 O O . TYR A 1 279 ? -11.080 17.144 -2.033 1.00 92.88 279 TYR A O 1
ATOM 2217 N N . ALA A 1 280 ? -12.826 15.871 -2.635 1.00 92.88 280 ALA A N 1
ATOM 2218 C CA . ALA A 1 280 ? -13.828 16.908 -2.404 1.00 92.88 280 ALA A CA 1
ATOM 2219 C C . ALA A 1 280 ? -13.940 17.309 -0.923 1.00 92.88 280 ALA A C 1
ATOM 2221 O O . ALA A 1 280 ? -13.986 18.500 -0.626 1.00 92.88 280 ALA A O 1
ATOM 2222 N N . LEU A 1 281 ? -13.928 16.345 0.005 1.00 93.62 281 LEU A N 1
ATOM 2223 C CA . LEU A 1 281 ? -13.961 16.631 1.444 1.00 93.62 281 LEU A CA 1
ATOM 2224 C C . LEU A 1 281 ? -12.743 17.444 1.891 1.00 93.62 281 LEU A C 1
ATOM 2226 O O . LEU A 1 281 ? -12.908 18.467 2.547 1.00 93.62 281 LEU A O 1
ATOM 2230 N N . PHE A 1 282 ? -11.537 17.046 1.483 1.00 92.12 282 PHE A N 1
ATOM 2231 C CA . PHE A 1 282 ? -10.302 17.750 1.838 1.00 92.12 282 PHE A CA 1
ATOM 2232 C C . PHE A 1 282 ? -10.251 19.194 1.313 1.00 92.12 282 PHE A C 1
ATOM 2234 O O . PHE A 1 282 ? -9.631 20.047 1.944 1.00 92.12 282 PHE A O 1
ATOM 2241 N N . LYS A 1 283 ? -10.958 19.515 0.218 1.00 88.62 283 LYS A N 1
ATOM 2242 C CA . LYS A 1 283 ? -11.123 20.909 -0.240 1.00 88.62 283 LYS A CA 1
ATOM 2243 C C . LYS A 1 283 ? -11.943 21.772 0.717 1.00 88.62 283 LYS A C 1
ATOM 2245 O O . LYS A 1 283 ? -11.731 22.982 0.761 1.00 88.62 283 LYS A O 1
ATOM 2250 N N . GLU A 1 284 ? -12.890 21.180 1.439 1.00 90.44 284 GLU A N 1
ATOM 2251 C CA . GLU A 1 284 ? -13.695 21.872 2.453 1.00 90.44 284 GLU A CA 1
ATOM 2252 C C . GLU A 1 284 ? -12.980 21.919 3.813 1.00 90.44 284 GLU A C 1
ATOM 2254 O O . GLU A 1 284 ? -13.181 22.851 4.594 1.00 90.44 284 GLU A O 1
ATOM 2259 N N . GLY A 1 285 ? -12.118 20.937 4.074 1.00 90.31 285 GLY A N 1
ATOM 2260 C CA . GLY A 1 285 ? -11.241 20.847 5.234 1.00 90.31 285 GLY A CA 1
ATOM 2261 C C . GLY A 1 285 ? -10.885 19.395 5.548 1.00 90.31 285 GLY A C 1
ATOM 2262 O O . GLY A 1 285 ? -11.566 18.470 5.110 1.00 90.31 285 GLY A O 1
ATOM 2263 N N . ASN A 1 286 ? -9.831 19.177 6.335 1.00 92.81 286 ASN A N 1
ATOM 2264 C CA . ASN A 1 286 ? -9.366 17.832 6.663 1.00 92.81 286 ASN A CA 1
ATOM 2265 C C . ASN A 1 286 ? -10.457 17.027 7.418 1.00 92.81 286 ASN A C 1
ATOM 2267 O O . ASN A 1 286 ? -10.774 17.344 8.572 1.00 92.81 286 ASN A O 1
ATOM 2271 N N . PRO A 1 287 ? -11.034 15.959 6.825 1.00 94.25 287 PRO A N 1
ATOM 2272 C CA . PRO A 1 287 ? -12.107 15.190 7.450 1.00 94.25 287 PRO A CA 1
ATOM 2273 C C . PRO A 1 287 ? -11.646 14.429 8.701 1.00 94.25 287 PRO A C 1
ATOM 2275 O O . PRO A 1 287 ? -12.478 14.074 9.541 1.00 94.25 287 PRO A O 1
ATOM 2278 N N . PHE A 1 288 ? -10.340 14.201 8.863 1.00 93.88 288 PHE A N 1
ATOM 2279 C CA . PHE A 1 288 ? -9.762 13.551 10.037 1.00 93.88 288 PHE A CA 1
ATOM 2280 C C . PHE A 1 288 ? -9.553 14.507 11.222 1.00 93.88 288 PHE A C 1
ATOM 2282 O O . PHE A 1 288 ? -9.345 14.038 12.341 1.00 93.88 288 PHE A O 1
ATOM 2289 N N . GLU A 1 289 ? -9.691 15.820 11.012 1.00 92.56 289 GLU A N 1
ATOM 2290 C CA . GLU A 1 289 ? -9.738 16.845 12.068 1.00 92.56 289 GLU A CA 1
ATOM 2291 C C . GLU A 1 289 ? -11.176 17.233 12.460 1.00 92.56 289 GLU A C 1
ATOM 2293 O O . GLU A 1 289 ? -11.419 18.260 13.096 1.00 92.56 289 GLU A O 1
ATOM 2298 N N . SER A 1 290 ? -12.158 16.400 12.098 1.00 93.31 290 SER A N 1
ATOM 2299 C CA . SER A 1 290 ? -13.556 16.588 12.488 1.00 93.31 290 SER A CA 1
ATOM 2300 C C . SER A 1 290 ? -13.710 16.787 14.009 1.00 93.31 290 SER A C 1
ATOM 2302 O O . SER A 1 290 ? -13.064 16.076 14.785 1.00 93.31 290 SER A O 1
ATOM 2304 N N . PRO A 1 291 ? -14.636 17.654 14.473 1.00 94.06 291 PRO A N 1
ATOM 2305 C CA . PRO A 1 291 ? -14.889 17.867 15.903 1.00 94.06 291 PRO A CA 1
ATOM 2306 C C . PRO A 1 291 ? -15.360 16.609 16.651 1.00 94.06 291 PRO A C 1
ATOM 2308 O O . PRO A 1 291 ? -15.378 16.603 17.881 1.00 94.06 291 PRO A O 1
ATOM 2311 N N . PHE A 1 292 ? -15.740 15.544 15.938 1.00 95.62 292 PHE A N 1
ATOM 2312 C CA . PHE A 1 292 ? -16.080 14.256 16.543 1.00 95.62 292 PHE A CA 1
ATOM 2313 C C . PHE A 1 292 ? -14.856 13.470 17.029 1.00 95.62 292 PHE A C 1
ATOM 2315 O O . PHE A 1 292 ? -15.011 12.569 17.855 1.00 95.62 292 PHE A O 1
ATOM 2322 N N . PHE A 1 293 ? -13.652 13.796 16.547 1.00 96.56 293 PHE A N 1
ATOM 2323 C CA . PHE A 1 293 ? -12.429 13.071 16.871 1.00 96.56 293 PHE A CA 1
ATOM 2324 C C . PHE A 1 293 ? -11.524 13.868 17.804 1.00 96.56 293 PHE A C 1
ATOM 2326 O O . PHE A 1 293 ? -11.269 15.053 17.621 1.00 96.56 293 PHE A O 1
ATOM 2333 N N . SER A 1 294 ? -10.991 13.190 18.817 1.00 95.62 294 SER A N 1
ATOM 2334 C CA . SER A 1 294 ? -10.032 13.760 19.761 1.00 95.62 294 SER A CA 1
ATOM 2335 C C . SER A 1 294 ? -8.750 12.940 19.776 1.00 95.62 294 SER A C 1
ATOM 2337 O O . SER A 1 294 ? -8.756 11.761 20.125 1.00 95.62 294 SER A O 1
ATOM 2339 N N . SER A 1 295 ? -7.625 13.566 19.439 1.00 94.50 295 SER A N 1
ATOM 2340 C CA . SER A 1 295 ? -6.317 12.917 19.574 1.00 94.50 295 SER A CA 1
ATOM 2341 C C . SER A 1 295 ? -5.962 12.694 21.048 1.00 94.50 295 SER A C 1
ATOM 2343 O O . SER A 1 295 ? -6.219 13.540 21.908 1.00 94.50 295 SER A O 1
ATOM 2345 N N . VAL A 1 296 ? -5.371 11.542 21.358 1.00 93.88 296 VAL A N 1
ATOM 2346 C CA . VAL A 1 296 ? -4.969 11.184 22.721 1.00 93.88 296 VAL A CA 1
ATOM 2347 C C . VAL A 1 296 ? -3.567 11.708 23.022 1.00 93.88 296 VAL A C 1
ATOM 2349 O O . VAL A 1 296 ? -2.571 11.093 22.659 1.00 93.88 296 VAL A O 1
ATOM 2352 N N . ASP A 1 297 ? -3.487 12.803 23.779 1.00 88.94 297 ASP A N 1
ATOM 2353 C CA . ASP A 1 297 ? -2.200 13.319 24.279 1.00 88.94 297 ASP A CA 1
ATOM 2354 C C . ASP A 1 297 ? -1.718 12.582 25.540 1.00 88.94 297 ASP A C 1
ATOM 2356 O O . ASP A 1 297 ? -0.523 12.438 25.792 1.00 88.94 297 ASP A O 1
ATOM 2360 N N . ASN A 1 298 ? -2.658 12.116 26.372 1.00 91.62 298 ASN A N 1
ATOM 2361 C CA . ASN A 1 298 ? -2.366 11.405 27.614 1.00 91.62 298 ASN A CA 1
ATOM 2362 C C . ASN A 1 298 ? -3.304 10.210 27.797 1.00 91.62 298 ASN A C 1
ATOM 2364 O O . ASN A 1 298 ? -4.425 10.342 28.298 1.00 91.62 298 ASN A O 1
ATOM 2368 N N . ARG A 1 299 ? -2.799 9.020 27.461 1.00 94.62 299 ARG A N 1
ATOM 2369 C CA . ARG A 1 299 ? -3.538 7.756 27.554 1.00 94.62 299 ARG A CA 1
ATOM 2370 C C . ARG A 1 299 ? -4.083 7.470 28.952 1.00 94.62 299 ARG A C 1
ATOM 2372 O O . ARG A 1 299 ? -5.201 6.985 29.069 1.00 94.62 299 ARG A O 1
ATOM 2379 N N . LYS A 1 300 ? -3.363 7.831 30.025 1.00 93.62 300 LYS A N 1
ATOM 2380 C CA . LYS A 1 300 ? -3.829 7.596 31.407 1.00 93.62 300 LYS A CA 1
ATOM 2381 C C . LYS A 1 300 ? -5.143 8.317 31.711 1.00 93.62 300 LYS A C 1
ATOM 2383 O O . LYS A 1 300 ? -5.946 7.800 32.478 1.00 93.62 300 LYS A O 1
ATOM 2388 N N . ARG A 1 301 ? -5.377 9.491 31.111 1.00 93.94 301 ARG A N 1
ATOM 2389 C CA . ARG A 1 301 ? -6.648 10.219 31.261 1.00 93.94 301 ARG A CA 1
ATOM 2390 C C . ARG A 1 301 ? -7.804 9.413 30.674 1.00 93.94 301 ARG A C 1
ATOM 2392 O O . ARG A 1 301 ? -8.832 9.282 31.322 1.00 93.94 301 ARG A O 1
ATOM 2399 N N . ILE A 1 302 ? -7.597 8.855 29.483 1.00 95.62 302 ILE A N 1
ATOM 2400 C CA . ILE A 1 302 ? -8.600 8.052 28.778 1.00 95.62 302 ILE A CA 1
ATOM 2401 C C . ILE A 1 302 ? -8.862 6.747 29.534 1.00 95.62 302 ILE A C 1
ATOM 2403 O O . ILE A 1 302 ? -10.010 6.412 29.784 1.00 95.62 302 ILE A O 1
ATOM 2407 N N . LEU A 1 303 ? -7.815 6.049 29.983 1.00 94.88 303 LEU A N 1
ATOM 2408 C CA . LEU A 1 303 ? -7.944 4.771 30.699 1.00 94.88 303 LEU A CA 1
ATOM 2409 C C . LEU A 1 303 ? -8.737 4.876 32.011 1.00 94.88 303 LEU A C 1
ATOM 2411 O O . LEU A 1 303 ? -9.429 3.929 32.379 1.00 94.88 303 LEU A O 1
ATOM 2415 N N . ASN A 1 304 ? -8.649 6.020 32.695 1.00 92.56 304 ASN A N 1
ATOM 2416 C CA . ASN A 1 304 ? -9.280 6.250 33.997 1.00 92.56 304 ASN A CA 1
ATOM 2417 C C . ASN A 1 304 ? -10.690 6.858 33.914 1.00 92.56 304 ASN A C 1
ATOM 2419 O O . ASN A 1 304 ? -11.301 7.098 34.956 1.00 92.56 304 ASN A O 1
ATOM 2423 N N . GLN A 1 305 ? -11.212 7.144 32.717 1.00 89.06 305 GLN A N 1
ATOM 2424 C CA . GLN A 1 305 ? -12.540 7.741 32.585 1.00 89.06 305 GLN A CA 1
ATOM 2425 C C . GLN A 1 305 ? -13.656 6.694 32.687 1.00 89.06 305 GLN A C 1
ATOM 2427 O O . GLN A 1 305 ? -13.543 5.569 32.192 1.00 89.06 305 GLN A O 1
ATOM 2432 N N . SER A 1 306 ? -14.771 7.078 33.304 1.00 85.44 306 SER A N 1
ATOM 2433 C CA . SER A 1 306 ? -15.975 6.246 33.414 1.00 85.44 306 SER A CA 1
ATOM 2434 C C . SER A 1 306 ? -16.950 6.423 32.249 1.00 85.44 306 SER A C 1
ATOM 2436 O O . SER A 1 306 ? -17.887 5.642 32.130 1.00 85.44 306 SER A O 1
ATOM 2438 N N . GLU A 1 307 ? -16.765 7.456 31.428 1.00 92.69 307 GLU A N 1
ATOM 2439 C CA . GLU A 1 307 ? -17.696 7.799 30.353 1.00 92.69 307 GLU A CA 1
ATOM 2440 C C . GLU A 1 307 ? -17.618 6.800 29.182 1.00 92.69 307 GLU A C 1
ATOM 2442 O O . GLU A 1 307 ? -16.512 6.391 28.792 1.00 92.69 307 GLU A O 1
ATOM 2447 N N . PRO A 1 308 ? -18.771 6.422 28.595 1.00 95.88 308 PRO A N 1
ATOM 2448 C CA . PRO A 1 308 ? -18.811 5.615 27.383 1.00 95.88 308 PRO A CA 1
ATOM 2449 C C . PRO A 1 308 ? -18.082 6.308 26.240 1.00 95.88 308 PRO A C 1
ATOM 2451 O O . PRO A 1 308 ? -18.273 7.500 26.005 1.00 95.88 308 PRO A O 1
ATOM 2454 N N . SER A 1 309 ? -17.232 5.574 25.532 1.00 97.38 309 SER A N 1
ATOM 2455 C CA . SER A 1 309 ? -16.395 6.145 24.476 1.00 97.38 309 SER A CA 1
ATOM 2456 C C . SER A 1 309 ? -15.952 5.098 23.464 1.00 97.38 309 SER A C 1
ATOM 2458 O O . SER A 1 309 ? -15.968 3.895 23.738 1.00 97.38 309 SER A O 1
ATOM 2460 N N . VAL A 1 310 ? -15.534 5.579 22.296 1.00 98.50 310 VAL A N 1
ATOM 2461 C CA . VAL A 1 310 ? -14.853 4.781 21.274 1.00 98.50 310 VAL A CA 1
ATOM 2462 C C . VAL A 1 310 ? -13.382 5.181 21.248 1.00 98.50 310 VAL A C 1
ATOM 2464 O O . VAL A 1 310 ? -13.052 6.364 21.284 1.00 98.50 310 VAL A O 1
ATOM 2467 N N . VAL A 1 311 ? -12.486 4.203 21.175 1.00 98.19 311 VAL A N 1
ATOM 2468 C CA . VAL A 1 311 ? -11.046 4.413 21.017 1.00 98.19 311 VAL A CA 1
ATOM 2469 C C . VAL A 1 311 ? -10.581 3.683 19.765 1.00 98.19 311 VAL A C 1
ATOM 2471 O O . VAL A 1 311 ? -10.596 2.456 19.726 1.00 98.19 311 VAL A O 1
ATOM 2474 N N . VAL A 1 312 ? -10.119 4.427 18.766 1.00 98.12 312 VAL A N 1
ATOM 2475 C CA . VAL A 1 312 ? -9.447 3.891 17.578 1.00 98.12 312 VAL A CA 1
ATOM 2476 C C . VAL A 1 312 ? -7.940 3.978 17.811 1.00 98.12 312 VAL A C 1
ATOM 2478 O O . VAL A 1 312 ? -7.406 5.059 18.073 1.00 98.12 312 VAL A O 1
ATOM 2481 N N . THR A 1 313 ? -7.242 2.842 17.790 1.00 96.31 313 THR A N 1
ATOM 2482 C CA . THR A 1 313 ? -5.841 2.792 18.237 1.00 96.31 313 THR A CA 1
ATOM 2483 C C . THR A 1 313 ? -5.020 1.707 17.547 1.00 96.31 313 THR A C 1
ATOM 2485 O O . THR A 1 313 ? -5.561 0.715 17.066 1.00 96.31 313 THR A O 1
ATOM 2488 N N . THR A 1 314 ? -3.699 1.874 17.517 1.00 93.00 314 THR A N 1
ATOM 2489 C CA . THR A 1 314 ? -2.758 0.855 17.031 1.00 93.00 314 THR A CA 1
ATOM 2490 C C . THR A 1 314 ? -2.359 -0.131 18.138 1.00 93.00 314 THR A C 1
ATOM 2492 O O . THR A 1 314 ? -2.343 0.233 19.309 1.00 93.00 314 THR A O 1
ATOM 2495 N N . ALA A 1 315 ? -1.982 -1.380 17.850 1.00 87.19 315 ALA A N 1
ATOM 2496 C CA . ALA A 1 315 ? -1.821 -2.010 16.535 1.00 87.19 315 ALA A CA 1
ATOM 2497 C C . ALA A 1 315 ? -2.968 -2.975 16.184 1.00 87.19 315 ALA A C 1
ATOM 2499 O O . ALA A 1 315 ? -3.524 -3.640 17.055 1.00 87.19 315 ALA A O 1
ATOM 2500 N N . GLY A 1 316 ? -3.289 -3.083 14.891 1.00 86.62 316 GLY A N 1
ATOM 2501 C CA . GLY A 1 316 ? -4.476 -3.781 14.381 1.00 86.62 316 GLY A CA 1
ATOM 2502 C C . GLY A 1 316 ? -4.590 -5.267 14.716 1.00 86.62 316 GLY A C 1
ATOM 2503 O O . GLY A 1 316 ? -5.707 -5.773 14.788 1.00 86.62 316 GLY A O 1
ATOM 2504 N N . MET A 1 317 ? -3.464 -5.945 14.959 1.00 88.06 317 MET A N 1
ATOM 2505 C CA . MET A 1 317 ? -3.436 -7.362 15.357 1.00 88.06 317 MET A CA 1
ATOM 2506 C C . MET A 1 317 ? -3.221 -7.596 16.857 1.00 88.06 317 MET A C 1
ATOM 2508 O O . MET A 1 317 ? -3.071 -8.725 17.320 1.00 88.06 317 MET A O 1
ATOM 2512 N N . MET A 1 318 ? -3.174 -6.512 17.636 1.00 89.62 318 MET A N 1
ATOM 2513 C CA . MET A 1 318 ? -2.908 -6.545 19.076 1.00 89.62 318 MET A CA 1
ATOM 2514 C C . MET A 1 318 ? -1.563 -7.182 19.458 1.00 89.62 318 MET A C 1
ATOM 2516 O O . MET A 1 318 ? -1.382 -7.592 20.597 1.00 89.62 318 MET A O 1
ATOM 2520 N N . SER A 1 319 ? -0.598 -7.223 18.536 1.00 80.81 319 SER A N 1
ATOM 2521 C CA . SER A 1 319 ? 0.746 -7.768 18.783 1.00 80.81 319 SER A CA 1
ATOM 2522 C C . SER A 1 319 ? 1.647 -6.841 19.606 1.00 80.81 319 SER A C 1
ATOM 2524 O O . SER A 1 319 ? 2.725 -7.246 20.014 1.00 80.81 319 SER A O 1
ATOM 2526 N N . GLY A 1 320 ? 1.238 -5.588 19.820 1.00 83.94 320 GLY A N 1
ATOM 2527 C CA . GLY A 1 320 ? 2.061 -4.565 20.455 1.00 83.94 320 GLY A CA 1
ATOM 2528 C C . GLY A 1 320 ? 1.398 -3.190 20.460 1.00 83.94 320 GLY A C 1
ATOM 2529 O O . GLY A 1 320 ? 0.278 -3.001 19.974 1.00 83.94 320 GLY A O 1
ATOM 2530 N N . GLY A 1 321 ? 2.121 -2.201 20.983 1.00 86.88 321 GLY A N 1
ATOM 2531 C CA . GLY A 1 321 ? 1.729 -0.796 20.908 1.00 86.88 321 GLY A CA 1
ATOM 2532 C C . GLY A 1 321 ? 0.609 -0.372 21.876 1.00 86.88 321 GLY A C 1
ATOM 2533 O O . GLY A 1 321 ? 0.330 -1.045 22.871 1.00 86.88 321 GLY A O 1
ATOM 2534 N N . PRO A 1 322 ? -0.017 0.794 21.630 1.00 91.69 322 PRO A N 1
ATOM 2535 C CA . PRO A 1 322 ? -1.002 1.406 22.527 1.00 91.69 322 PRO A CA 1
ATOM 2536 C C . PRO A 1 322 ? -2.190 0.517 22.919 1.00 91.69 322 PRO A C 1
ATOM 2538 O O . PRO A 1 322 ? -2.633 0.581 24.067 1.00 91.69 322 PRO A O 1
ATOM 2541 N N . VAL A 1 323 ? -2.679 -0.336 22.015 1.00 94.38 323 VAL A N 1
ATOM 2542 C CA . VAL A 1 323 ? -3.818 -1.238 22.243 1.00 94.38 323 VAL A CA 1
ATOM 2543 C C . VAL A 1 323 ? -3.612 -2.155 23.448 1.00 94.38 323 VAL A C 1
ATOM 2545 O O . VAL A 1 323 ? -4.560 -2.381 24.197 1.00 94.38 323 VAL A O 1
ATOM 2548 N N . LEU A 1 324 ? -2.377 -2.599 23.716 1.00 93.38 324 LEU A N 1
ATOM 2549 C CA . LEU A 1 324 ? -2.070 -3.430 24.885 1.00 93.38 324 LEU A CA 1
ATOM 2550 C C . LEU A 1 324 ? -2.327 -2.687 26.200 1.00 93.38 324 LEU A C 1
ATOM 2552 O O . LEU A 1 324 ? -2.751 -3.289 27.183 1.00 93.38 324 LEU A O 1
ATOM 2556 N N . SER A 1 325 ? -2.152 -1.361 26.225 1.00 94.25 325 SER A N 1
ATOM 2557 C CA . SER A 1 325 ? -2.504 -0.555 27.401 1.00 94.25 325 SER A CA 1
ATOM 2558 C C . SER A 1 325 ? -4.011 -0.574 27.657 1.00 94.25 325 SER A C 1
ATOM 2560 O O . SER A 1 325 ? -4.423 -0.713 28.806 1.00 94.25 325 SER A O 1
ATOM 2562 N N . TYR A 1 326 ? -4.831 -0.460 26.609 1.00 96.19 326 TYR A N 1
ATOM 2563 C CA . TYR A 1 326 ? -6.290 -0.536 26.726 1.00 96.19 326 TYR A CA 1
ATOM 2564 C C . TYR A 1 326 ? -6.752 -1.938 27.115 1.00 96.19 326 TYR A C 1
ATOM 2566 O O . TYR A 1 326 ? -7.579 -2.076 28.014 1.00 96.19 326 TYR A O 1
ATOM 2574 N N . LEU A 1 327 ? -6.164 -2.974 26.512 1.00 95.81 327 LEU A N 1
ATOM 2575 C CA . LEU A 1 327 ? -6.444 -4.362 26.860 1.00 95.81 327 LEU A CA 1
ATOM 2576 C C . LEU A 1 327 ? -6.139 -4.637 28.337 1.00 95.81 327 LEU A C 1
ATOM 2578 O O . LEU A 1 327 ? -7.024 -5.062 29.071 1.00 95.81 327 LEU A O 1
ATOM 2582 N N . ASN A 1 328 ? -4.942 -4.288 28.811 1.00 94.62 328 ASN A N 1
ATOM 2583 C CA . ASN A 1 328 ? -4.542 -4.499 30.205 1.00 94.62 328 ASN A CA 1
ATOM 2584 C C . ASN A 1 328 ? -5.461 -3.800 31.229 1.00 94.62 328 ASN A C 1
ATOM 2586 O O . ASN A 1 328 ? -5.601 -4.287 32.349 1.00 94.62 328 ASN A O 1
ATOM 2590 N N . HIS A 1 329 ? -6.089 -2.671 30.873 1.00 95.19 329 HIS A N 1
ATOM 2591 C CA . HIS A 1 329 ? -6.969 -1.929 31.788 1.00 95.19 329 HIS A CA 1
ATOM 2592 C C . HIS A 1 329 ? -8.442 -2.333 31.682 1.00 95.19 329 HIS A C 1
ATOM 2594 O O . HIS A 1 329 ? -9.143 -2.314 32.692 1.00 95.19 329 HIS A O 1
ATOM 2600 N N . TRP A 1 330 ? -8.931 -2.661 30.483 1.00 96.31 330 TRP A N 1
ATOM 2601 C CA . TRP A 1 330 ? -10.365 -2.823 30.224 1.00 96.31 330 TRP A CA 1
ATOM 2602 C C . TRP A 1 330 ? -10.786 -4.256 29.876 1.00 96.31 330 TRP A C 1
ATOM 2604 O O . TRP A 1 330 ? -11.980 -4.536 29.864 1.00 96.31 330 TRP A O 1
ATOM 2614 N N . ALA A 1 331 ? -9.855 -5.199 29.676 1.00 96.00 331 ALA A N 1
ATOM 2615 C CA . ALA A 1 331 ? -10.179 -6.592 29.332 1.00 96.00 331 ALA A CA 1
ATOM 2616 C C . ALA A 1 331 ? -11.105 -7.296 30.336 1.00 96.00 331 ALA A C 1
ATOM 2618 O O . ALA A 1 331 ? -11.844 -8.195 29.948 1.00 96.00 331 ALA A O 1
ATOM 2619 N N . LYS A 1 332 ? -11.073 -6.914 31.618 1.00 96.50 332 LYS A N 1
ATOM 2620 C CA . LYS A 1 332 ? -11.892 -7.526 32.681 1.00 96.50 332 LYS A CA 1
ATOM 2621 C C . LYS A 1 332 ? -13.280 -6.898 32.834 1.00 96.50 332 LYS A C 1
ATOM 2623 O O . LYS A 1 332 ? -14.082 -7.407 33.611 1.00 96.50 332 LYS A O 1
ATOM 2628 N N . ASP A 1 333 ? -13.568 -5.808 32.125 1.00 96.12 333 ASP A N 1
ATOM 2629 C CA . ASP A 1 333 ? -14.878 -5.159 32.153 1.00 96.12 333 ASP A CA 1
ATOM 2630 C C . ASP A 1 333 ? -15.785 -5.778 31.072 1.00 96.12 333 ASP A C 1
ATOM 2632 O O . ASP A 1 333 ? -15.526 -5.571 29.884 1.00 96.12 333 ASP A O 1
ATOM 2636 N N . PRO A 1 334 ? -16.856 -6.513 31.434 1.00 96.62 334 PRO A N 1
ATOM 2637 C CA . PRO A 1 334 ? -17.753 -7.136 30.459 1.00 96.62 334 PRO A CA 1
ATOM 2638 C C . PRO A 1 334 ? -18.549 -6.120 29.630 1.00 96.62 334 PRO A C 1
ATOM 2640 O O . PRO A 1 334 ? -19.127 -6.493 28.615 1.00 96.62 334 PRO A O 1
ATOM 2643 N N . LYS A 1 335 ? -18.573 -4.841 30.031 1.00 96.56 335 LYS A N 1
ATOM 2644 C CA . LYS A 1 335 ? -19.158 -3.751 29.240 1.00 96.56 335 LYS A CA 1
ATOM 2645 C C . LYS A 1 335 ? -18.199 -3.195 28.191 1.00 96.56 335 LYS A C 1
ATOM 2647 O O . LYS A 1 335 ? -18.561 -2.290 27.447 1.00 96.56 335 LYS A O 1
ATOM 2652 N N . THR A 1 336 ? -16.953 -3.657 28.158 1.00 97.81 336 THR A N 1
ATOM 2653 C CA . THR A 1 336 ? -16.006 -3.261 27.116 1.00 97.81 336 THR A CA 1
ATOM 2654 C C . THR A 1 336 ? -16.121 -4.208 25.932 1.00 97.81 336 THR A C 1
ATOM 2656 O O . THR A 1 336 ? -16.201 -5.422 26.112 1.00 97.81 336 THR A O 1
ATOM 2659 N N . THR A 1 337 ? -16.063 -3.650 24.727 1.00 98.62 337 THR A N 1
ATOM 2660 C CA . THR A 1 337 ? -15.988 -4.403 23.477 1.00 98.62 337 THR A CA 1
ATOM 2661 C C . THR A 1 337 ? -14.670 -4.108 22.769 1.00 98.62 337 THR A C 1
ATOM 2663 O O . THR A 1 337 ? -14.333 -2.948 22.540 1.00 98.62 337 THR A O 1
ATOM 2666 N N . PHE A 1 338 ? -13.936 -5.148 22.383 1.00 98.31 338 PHE A N 1
ATOM 2667 C CA . PHE A 1 338 ? -12.835 -5.053 21.426 1.00 98.31 338 PHE A CA 1
ATOM 2668 C C . PHE A 1 338 ? -13.364 -5.468 20.052 1.00 98.31 338 PHE A C 1
ATOM 2670 O O . PHE A 1 338 ? -13.677 -6.638 19.837 1.00 98.31 338 PHE A O 1
ATOM 2677 N N . ALA A 1 339 ? -13.497 -4.500 19.145 1.00 98.00 339 ALA A N 1
ATOM 2678 C CA . ALA A 1 339 ? -13.966 -4.711 17.780 1.00 98.00 339 ALA A CA 1
ATOM 2679 C C . ALA A 1 339 ? -12.760 -4.815 16.837 1.00 98.00 339 ALA A C 1
ATOM 2681 O O . ALA A 1 339 ? -12.201 -3.804 16.408 1.00 98.00 339 ALA A O 1
ATOM 2682 N N . LEU A 1 340 ? -12.332 -6.041 16.541 1.00 96.31 340 LEU A N 1
ATOM 2683 C CA . LEU A 1 340 ? -11.258 -6.310 15.591 1.00 96.31 340 LEU A CA 1
ATOM 2684 C C . LEU A 1 340 ? -11.801 -6.148 14.174 1.00 96.31 340 LEU A C 1
ATOM 2686 O O . LEU A 1 340 ? -12.723 -6.854 13.772 1.00 96.31 340 LEU A O 1
ATOM 2690 N N . VAL A 1 341 ? -11.234 -5.206 13.422 1.00 93.44 341 VAL A N 1
ATOM 2691 C CA . VAL A 1 341 ? -11.803 -4.769 12.136 1.00 93.44 341 VAL A CA 1
ATOM 2692 C C . VAL A 1 341 ? -11.111 -5.345 10.896 1.00 93.44 341 VAL A C 1
ATOM 2694 O O . VAL A 1 341 ? -11.344 -4.905 9.780 1.00 93.44 341 VAL A O 1
ATOM 2697 N N . GLY A 1 342 ? -10.245 -6.343 11.036 1.00 83.50 342 GLY A N 1
ATOM 2698 C CA . GLY A 1 342 ? -9.847 -7.138 9.871 1.00 83.50 342 GLY A CA 1
ATOM 2699 C C . GLY A 1 342 ? -8.818 -8.200 10.194 1.00 83.50 342 GLY A C 1
ATOM 2700 O O . GLY A 1 342 ? -8.778 -8.638 11.342 1.00 83.50 342 GLY A O 1
ATOM 2701 N N . TYR A 1 343 ? -8.041 -8.627 9.190 1.00 81.00 343 TYR A N 1
ATOM 2702 C CA . TYR A 1 343 ? -7.266 -9.870 9.274 1.00 81.00 343 TYR A CA 1
ATOM 2703 C C . TYR A 1 343 ? -6.408 -9.972 10.531 1.00 81.00 343 TYR A C 1
ATOM 2705 O O . TYR A 1 343 ? -5.749 -9.005 10.920 1.00 81.00 343 TYR A O 1
ATOM 2713 N N . GLN A 1 344 ? -6.417 -11.159 11.128 1.00 82.81 344 GLN A N 1
ATOM 2714 C CA . GLN A 1 344 ? -5.599 -11.516 12.274 1.00 82.81 344 GLN A CA 1
ATOM 2715 C C . GLN A 1 344 ? -4.787 -12.750 11.896 1.00 82.81 344 GLN A C 1
ATOM 2717 O O . GLN A 1 344 ? -5.354 -13.831 11.739 1.00 82.81 344 GLN A O 1
ATOM 2722 N N . VAL A 1 345 ? -3.475 -12.574 11.744 1.00 76.50 345 VAL A N 1
ATOM 2723 C CA . VAL A 1 345 ? -2.550 -13.667 11.412 1.00 76.50 345 VAL A CA 1
ATOM 2724 C C . VAL A 1 345 ? -2.529 -14.687 12.552 1.00 76.50 345 VAL A C 1
ATOM 2726 O O . VAL A 1 345 ? -2.646 -14.319 13.729 1.00 76.50 345 VAL A O 1
ATOM 2729 N N . GLU A 1 346 ? -2.380 -15.968 12.217 1.00 73.81 346 GLU A N 1
ATOM 2730 C CA . GLU A 1 346 ? -2.229 -17.038 13.202 1.00 73.81 346 GLU A CA 1
ATOM 2731 C C . GLU A 1 346 ? -1.086 -16.745 14.191 1.00 73.81 346 GLU A C 1
ATOM 2733 O O . GLU A 1 346 ? -0.046 -16.194 13.840 1.00 73.81 346 GLU A O 1
ATOM 2738 N N . GLY A 1 347 ? -1.306 -17.055 15.471 1.00 76.12 347 GLY A N 1
ATOM 2739 C CA . GLY A 1 347 ? -0.340 -16.784 16.543 1.00 76.12 347 GLY A CA 1
ATOM 2740 C C . GLY A 1 347 ? -0.360 -15.355 17.103 1.00 76.12 347 GLY A C 1
ATOM 2741 O O . GLY A 1 347 ? 0.282 -15.101 18.121 1.00 76.12 347 GLY A O 1
ATOM 2742 N N . THR A 1 348 ? -1.116 -14.423 16.512 1.00 85.44 348 THR A N 1
ATOM 2743 C CA . THR A 1 348 ? -1.315 -13.085 17.098 1.00 85.44 348 THR A CA 1
ATOM 2744 C C . THR A 1 348 ? -2.333 -13.099 18.241 1.00 85.44 348 THR A C 1
ATOM 2746 O O . THR A 1 348 ? -3.262 -13.910 18.271 1.00 85.44 348 THR A O 1
ATOM 2749 N N . LEU A 1 349 ? -2.205 -12.147 19.174 1.00 90.81 349 LEU A N 1
ATOM 2750 C CA . LEU A 1 349 ? -3.136 -12.006 20.297 1.00 90.81 349 LEU A CA 1
ATOM 2751 C C . LEU A 1 349 ? -4.573 -11.760 19.823 1.00 90.81 349 LEU A C 1
ATOM 2753 O O . LEU A 1 349 ? -5.510 -12.347 20.362 1.00 90.81 349 LEU A O 1
ATOM 2757 N N . GLY A 1 350 ? -4.757 -10.919 18.801 1.00 92.62 350 GLY A N 1
ATOM 2758 C CA . GLY A 1 350 ? -6.081 -10.669 18.245 1.00 92.62 350 GLY A CA 1
ATOM 2759 C C . GLY A 1 350 ? -6.716 -11.934 17.661 1.00 92.62 350 GLY A C 1
ATOM 2760 O O . GLY A 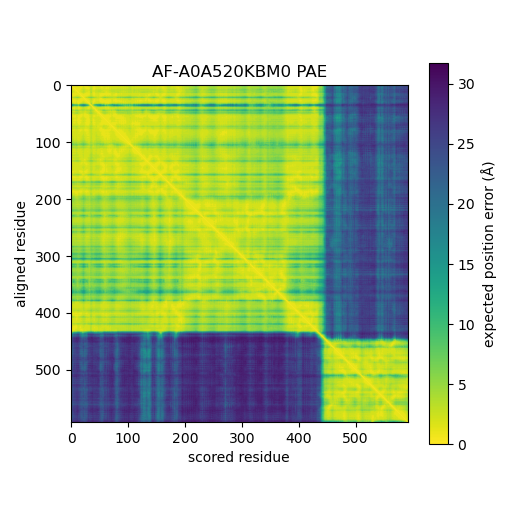1 350 ? -7.894 -12.185 17.917 1.00 92.62 350 GLY A O 1
ATOM 2761 N N . ARG A 1 351 ? -5.933 -12.792 16.987 1.00 89.69 351 ARG A N 1
ATOM 2762 C CA . ARG A 1 351 ? -6.421 -14.089 16.496 1.00 89.69 351 ARG A CA 1
ATOM 2763 C C . ARG A 1 351 ? -6.852 -15.012 17.636 1.00 89.69 351 ARG A C 1
ATOM 2765 O O . ARG A 1 351 ? -7.966 -15.526 17.606 1.00 89.69 351 ARG A O 1
ATOM 2772 N N . MET A 1 352 ? -6.029 -15.143 18.679 1.00 93.06 352 MET A N 1
ATOM 2773 C CA . MET A 1 352 ? -6.349 -15.953 19.865 1.00 93.06 352 MET A CA 1
ATOM 2774 C C . MET A 1 352 ? -7.688 -15.540 20.502 1.00 93.06 352 MET A C 1
ATOM 2776 O O . MET A 1 352 ? -8.488 -16.393 20.890 1.00 93.06 352 MET A O 1
ATOM 2780 N N . LEU A 1 353 ? -7.955 -14.232 20.595 1.00 95.75 353 LEU A N 1
ATOM 2781 C CA . LEU A 1 353 ? -9.205 -13.706 21.152 1.00 95.75 353 LEU A CA 1
ATOM 2782 C C . LEU A 1 353 ? -10.420 -14.007 20.262 1.00 95.75 353 LEU A C 1
ATOM 2784 O O . LEU A 1 353 ? -11.483 -14.351 20.793 1.00 95.75 353 LEU A O 1
ATOM 2788 N N . ILE A 1 354 ? -10.275 -13.906 18.938 1.00 94.12 354 ILE A N 1
ATOM 2789 C CA . ILE A 1 354 ? -11.326 -14.285 17.978 1.00 94.12 354 ILE A CA 1
ATOM 2790 C C . ILE A 1 354 ? -11.649 -15.776 18.097 1.00 94.12 354 ILE A C 1
ATOM 2792 O O . ILE A 1 354 ? -12.821 -16.131 18.204 1.00 94.12 354 ILE A O 1
ATOM 2796 N N . ASP A 1 355 ? -10.630 -16.631 18.208 1.00 93.75 355 ASP A N 1
ATOM 2797 C CA . ASP A 1 355 ? -10.779 -18.089 18.350 1.00 93.75 355 ASP A CA 1
ATOM 2798 C C . ASP A 1 355 ? -11.354 -18.520 19.719 1.00 93.75 355 ASP A C 1
ATOM 2800 O O . ASP A 1 355 ? -11.451 -19.706 20.036 1.00 93.75 355 ASP A O 1
ATOM 2804 N N . GLY A 1 356 ? -11.760 -17.563 20.558 1.00 94.62 356 GLY A N 1
ATOM 2805 C CA . GLY A 1 356 ? -12.461 -17.830 21.810 1.00 94.62 356 GLY A CA 1
ATOM 2806 C C . GLY A 1 356 ? -11.551 -17.969 23.026 1.00 94.62 356 GLY A C 1
ATOM 2807 O O . GLY A 1 356 ? -12.052 -18.225 24.123 1.00 94.62 356 GLY A O 1
ATOM 2808 N N . GLN A 1 357 ? -10.237 -17.756 22.894 1.00 95.88 357 GLN A N 1
ATOM 2809 C CA . GLN A 1 357 ? -9.360 -17.749 24.062 1.00 95.88 357 GLN A CA 1
ATOM 2810 C C . GLN A 1 357 ? -9.699 -16.549 24.954 1.00 95.88 357 GLN A C 1
ATOM 2812 O O . GLN A 1 357 ? -9.883 -15.421 24.492 1.00 95.88 357 GLN A O 1
ATOM 2817 N N . ARG A 1 358 ? -9.846 -16.806 26.255 1.00 96.06 358 ARG A N 1
ATOM 2818 C CA . ARG A 1 358 ? -10.183 -15.789 27.271 1.00 96.06 358 ARG A CA 1
ATOM 2819 C C . ARG A 1 358 ? -9.158 -15.699 28.399 1.00 96.06 358 ARG A C 1
ATOM 2821 O O . ARG A 1 358 ? -9.258 -14.805 29.226 1.00 96.06 358 ARG A O 1
ATOM 2828 N N . HIS A 1 359 ? -8.173 -16.593 28.411 1.00 96.06 359 HIS A N 1
ATOM 2829 C CA . HIS A 1 359 ? -7.022 -16.548 29.307 1.00 96.06 359 HIS A CA 1
ATOM 2830 C C . HIS A 1 359 ? -5.785 -16.454 28.421 1.00 96.06 359 HIS A C 1
ATOM 2832 O O . HIS A 1 359 ? -5.438 -17.421 27.747 1.00 96.06 359 HIS A O 1
ATOM 2838 N N . VAL A 1 360 ? -5.181 -15.274 28.370 1.00 93.56 360 VAL A N 1
ATOM 2839 C CA . VAL A 1 360 ? -4.063 -14.959 27.471 1.00 93.56 360 VAL A CA 1
ATOM 2840 C C . VAL A 1 360 ? -2.896 -14.396 28.272 1.00 93.56 360 VAL A C 1
ATOM 2842 O O . VAL A 1 360 ? -3.071 -13.974 29.414 1.00 93.56 360 VAL A O 1
ATOM 2845 N N . THR A 1 361 ? -1.705 -14.378 27.683 1.00 89.44 361 THR A N 1
ATOM 2846 C CA . THR A 1 361 ? -0.525 -13.752 28.289 1.00 89.44 361 THR A CA 1
ATOM 2847 C C . THR A 1 361 ? -0.210 -12.460 27.548 1.00 89.44 361 THR A C 1
ATOM 2849 O O . THR A 1 361 ? -0.098 -12.464 26.326 1.00 89.44 361 THR A O 1
ATOM 2852 N N . VAL A 1 362 ? -0.063 -11.361 28.285 1.00 87.81 362 VAL A N 1
ATOM 2853 C CA . VAL A 1 362 ? 0.312 -10.040 27.762 1.00 87.81 362 VAL A CA 1
ATOM 2854 C C . VAL A 1 362 ? 1.433 -9.495 28.642 1.00 87.81 362 VAL A C 1
ATOM 2856 O O . VAL A 1 362 ? 1.297 -9.502 29.864 1.00 87.81 362 VAL A O 1
ATOM 2859 N N . ASP A 1 363 ? 2.544 -9.050 28.049 1.00 82.38 363 ASP A N 1
ATOM 2860 C CA . ASP A 1 363 ? 3.734 -8.569 28.777 1.00 82.38 363 ASP A CA 1
ATOM 2861 C C . ASP A 1 363 ? 4.207 -9.554 29.874 1.00 82.38 363 ASP A C 1
ATOM 2863 O O . ASP A 1 363 ? 4.421 -9.170 31.029 1.00 82.38 363 ASP A O 1
ATOM 2867 N N . ASP A 1 364 ? 4.277 -10.847 29.526 1.00 84.00 364 ASP A N 1
ATOM 2868 C CA . ASP A 1 364 ? 4.616 -11.974 30.416 1.00 84.00 364 ASP A CA 1
ATOM 2869 C C . ASP A 1 364 ? 3.698 -12.146 31.640 1.00 84.00 364 ASP A C 1
ATOM 2871 O O . ASP A 1 364 ? 4.047 -12.813 32.619 1.00 84.00 364 ASP A O 1
ATOM 2875 N N . LYS A 1 365 ? 2.497 -11.557 31.608 1.00 88.88 365 LYS A N 1
ATOM 2876 C CA . LYS A 1 365 ? 1.508 -11.647 32.687 1.00 88.88 365 LYS A CA 1
ATOM 2877 C C . LYS A 1 365 ? 0.210 -12.285 32.201 1.00 88.88 365 LYS A C 1
ATOM 2879 O O . LYS A 1 365 ? -0.277 -11.933 31.127 1.00 88.88 365 LYS A O 1
ATOM 2884 N N . PRO A 1 366 ? -0.394 -13.185 32.995 1.00 93.62 366 PRO A N 1
ATOM 2885 C CA . PRO A 1 366 ? -1.700 -13.737 32.671 1.00 93.62 366 PRO A CA 1
ATOM 2886 C C . PRO A 1 366 ? -2.777 -12.649 32.763 1.00 93.62 366 PRO A C 1
ATOM 2888 O O . PRO A 1 366 ? -2.821 -11.874 33.725 1.00 93.62 366 PRO A O 1
ATOM 2891 N N . LEU A 1 367 ? -3.667 -12.625 31.777 1.00 95.12 367 LEU A N 1
ATOM 2892 C CA . LEU A 1 367 ? -4.789 -11.706 31.676 1.00 95.12 367 LEU A CA 1
ATOM 2893 C C . LEU A 1 367 ? -6.074 -12.475 31.352 1.00 95.12 367 LEU A C 1
ATOM 2895 O O . LEU A 1 367 ? -6.193 -13.113 30.305 1.00 95.12 367 LEU A O 1
ATOM 2899 N N . ASP A 1 368 ? -7.051 -12.359 32.249 1.00 96.56 368 ASP A N 1
ATOM 2900 C CA . ASP A 1 368 ? -8.415 -12.829 32.006 1.00 96.56 368 ASP A CA 1
ATOM 2901 C C . ASP A 1 368 ? -9.176 -11.781 31.195 1.00 96.56 368 ASP A C 1
ATOM 2903 O O . ASP A 1 368 ? -9.199 -10.599 31.556 1.00 96.56 368 ASP A O 1
ATOM 2907 N N . VAL A 1 369 ? -9.837 -12.220 30.130 1.00 97.50 369 VAL A N 1
ATOM 2908 C CA . VAL A 1 369 ? -10.619 -11.373 29.231 1.00 97.50 369 VAL A CA 1
ATOM 2909 C C . VAL A 1 369 ? -12.097 -11.705 29.405 1.00 97.50 369 VAL A C 1
ATOM 2911 O O . VAL A 1 369 ? -12.564 -12.768 29.010 1.00 97.50 369 VAL A O 1
ATOM 2914 N N . SER A 1 370 ? -12.832 -10.787 30.031 1.00 97.69 370 SER A N 1
ATOM 2915 C CA . SER A 1 370 ? -14.299 -10.811 30.157 1.00 97.69 370 SER A CA 1
ATOM 2916 C C . SER A 1 370 ? -14.993 -9.856 29.184 1.00 97.69 370 SER A C 1
ATOM 2918 O O . SER A 1 370 ? -16.203 -9.950 29.001 1.00 97.69 370 SER A O 1
ATOM 2920 N N . ALA A 1 371 ? -14.234 -8.944 28.573 1.00 97.69 371 ALA A N 1
ATOM 2921 C CA . ALA A 1 371 ? -14.701 -8.041 27.535 1.00 97.69 371 ALA A CA 1
ATOM 2922 C C . ALA A 1 371 ? -15.253 -8.811 26.325 1.00 97.69 371 ALA A C 1
ATOM 2924 O O . ALA A 1 371 ? -14.768 -9.890 25.965 1.00 97.69 371 ALA A O 1
ATOM 2925 N N . ARG A 1 372 ? -16.259 -8.225 25.676 1.00 97.88 372 ARG A N 1
ATOM 2926 C CA . ARG A 1 372 ? -16.835 -8.728 24.431 1.00 97.88 372 ARG A CA 1
ATOM 2927 C C . ARG A 1 372 ? -15.796 -8.617 23.314 1.00 97.88 372 ARG A C 1
ATOM 2929 O O . ARG A 1 372 ? -15.167 -7.575 23.153 1.00 97.88 372 ARG A O 1
ATOM 2936 N N . ILE A 1 373 ? -15.632 -9.682 22.535 1.00 97.88 373 ILE A N 1
ATOM 2937 C CA . ILE A 1 373 ? -14.766 -9.699 21.352 1.00 97.88 373 ILE A CA 1
ATOM 2938 C C . ILE A 1 373 ? -15.668 -9.787 20.128 1.00 97.88 373 ILE A C 1
ATOM 2940 O O . ILE A 1 373 ? -16.468 -10.713 20.026 1.00 97.88 373 ILE A O 1
ATOM 2944 N N . GLU A 1 374 ? -15.551 -8.817 19.230 1.00 97.31 374 GLU A N 1
ATOM 2945 C CA . GLU A 1 374 ? -16.281 -8.767 17.965 1.00 97.31 374 G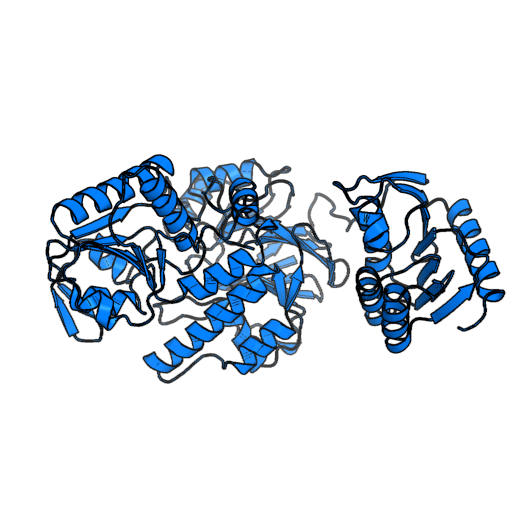LU A CA 1
ATOM 2946 C C . GLU A 1 374 ? -15.281 -8.734 16.816 1.00 97.31 374 GLU A C 1
ATOM 2948 O O . GLU A 1 374 ? -14.295 -7.999 16.869 1.00 97.31 374 GLU A O 1
ATOM 2953 N N . HIS A 1 375 ? -15.547 -9.510 15.770 1.00 95.38 375 HIS A N 1
ATOM 2954 C CA . HIS A 1 375 ? -14.774 -9.479 14.535 1.00 95.38 375 HIS A CA 1
ATOM 2955 C C . HIS A 1 375 ? -15.671 -8.981 13.409 1.00 95.38 375 HIS A C 1
ATOM 2957 O O . HIS A 1 375 ? -16.742 -9.535 13.171 1.00 95.38 375 HIS A O 1
ATOM 2963 N N . ILE A 1 376 ? -15.259 -7.891 12.764 1.00 94.00 376 ILE A N 1
ATOM 2964 C CA . ILE A 1 376 ? -16.019 -7.232 11.701 1.00 94.00 376 ILE A CA 1
ATOM 2965 C C . ILE A 1 376 ? -15.069 -6.999 10.532 1.00 94.00 376 ILE A C 1
ATOM 2967 O O . ILE A 1 376 ? -14.074 -6.295 10.666 1.00 94.00 376 ILE A O 1
ATOM 2971 N N . THR A 1 377 ? -15.344 -7.585 9.376 1.00 88.50 377 THR A N 1
ATOM 2972 C CA . THR A 1 377 ? -14.391 -7.556 8.263 1.00 88.50 377 THR A CA 1
ATOM 2973 C C . THR A 1 377 ? -14.403 -6.205 7.543 1.00 88.50 377 THR A C 1
ATOM 2975 O O . THR A 1 377 ? -15.326 -5.904 6.792 1.00 88.50 377 THR A O 1
ATOM 2978 N N . PHE A 1 378 ? -13.348 -5.406 7.731 1.00 89.12 378 PHE A N 1
ATOM 2979 C CA . PHE A 1 378 ? -12.976 -4.293 6.849 1.00 89.12 378 PHE A CA 1
ATOM 2980 C C . PHE A 1 378 ? -11.669 -4.651 6.140 1.00 89.12 378 PHE A C 1
ATOM 2982 O O . PHE A 1 378 ? -10.573 -4.303 6.594 1.00 89.12 378 PHE A O 1
ATOM 2989 N N . SER A 1 379 ? -11.758 -5.403 5.048 1.00 81.56 379 SER A N 1
ATOM 2990 C CA . SER A 1 379 ? -10.564 -5.713 4.267 1.00 81.56 379 SER A CA 1
ATOM 2991 C C . SER A 1 379 ? -10.148 -4.524 3.407 1.00 81.56 379 SER A C 1
ATOM 2993 O O . SER A 1 379 ? -10.986 -3.765 2.926 1.00 81.56 379 SER A O 1
ATOM 2995 N N . ALA A 1 380 ? -8.837 -4.366 3.256 1.00 82.44 380 ALA A N 1
ATOM 2996 C CA . ALA A 1 380 ? -8.238 -3.482 2.262 1.00 82.44 380 ALA A CA 1
ATOM 2997 C C . ALA A 1 380 ? -7.601 -4.294 1.122 1.00 82.44 380 ALA A C 1
ATOM 2999 O O . ALA A 1 380 ? -6.931 -3.715 0.282 1.00 82.44 380 ALA A O 1
ATOM 3000 N N . HIS A 1 381 ? -7.783 -5.615 1.121 1.00 91.75 381 HIS A N 1
ATOM 3001 C CA . HIS A 1 381 ? -7.336 -6.515 0.065 1.00 91.75 381 HIS A CA 1
ATOM 3002 C C . HIS A 1 381 ? -8.542 -6.983 -0.741 1.00 91.75 381 HIS A C 1
ATOM 3004 O O . HIS A 1 381 ? -9.659 -7.041 -0.213 1.00 91.75 381 HIS A O 1
ATOM 3010 N N . ALA A 1 382 ? -8.297 -7.342 -1.994 1.00 94.06 382 ALA A N 1
ATOM 3011 C CA . ALA A 1 382 ? -9.250 -8.064 -2.810 1.00 94.06 382 ALA A CA 1
ATOM 3012 C C . ALA A 1 382 ? -9.516 -9.446 -2.197 1.00 94.06 382 ALA A C 1
ATOM 3014 O O . ALA A 1 382 ? -8.599 -10.120 -1.728 1.00 94.06 382 ALA A O 1
ATOM 3015 N N . ASP A 1 383 ? -10.783 -9.838 -2.200 1.00 94.38 383 ASP A N 1
ATOM 3016 C CA . ASP A 1 383 ? -11.212 -11.189 -1.870 1.00 94.38 383 ASP A CA 1
ATOM 3017 C C . ASP A 1 383 ? -11.040 -12.115 -3.082 1.00 94.38 383 ASP A C 1
ATOM 3019 O O . ASP A 1 383 ? -10.548 -11.687 -4.131 1.00 94.38 383 ASP A O 1
ATOM 3023 N N . HIS A 1 384 ? -11.432 -13.381 -2.959 1.00 95.56 384 HIS A N 1
ATOM 3024 C CA . HIS A 1 384 ? -11.201 -14.372 -4.010 1.00 95.56 384 HIS A CA 1
ATOM 3025 C C . HIS A 1 384 ? -11.789 -13.937 -5.359 1.00 95.56 384 HIS A C 1
ATOM 3027 O O . HIS A 1 384 ? -11.098 -13.920 -6.382 1.00 95.56 384 HIS A O 1
ATOM 3033 N N . ASP A 1 385 ? -13.049 -13.503 -5.352 1.00 95.81 385 ASP A N 1
ATOM 3034 C CA . ASP A 1 385 ? -13.742 -13.045 -6.555 1.00 95.81 385 ASP A CA 1
ATOM 3035 C C . ASP A 1 385 ? -13.134 -11.740 -7.088 1.00 95.81 385 ASP A C 1
ATOM 3037 O O . ASP A 1 385 ? -13.014 -11.559 -8.305 1.00 95.81 385 ASP A O 1
ATOM 3041 N N . GLY A 1 386 ? -12.689 -10.846 -6.200 1.00 96.69 386 GLY A N 1
ATOM 3042 C CA . GLY A 1 386 ? -11.944 -9.645 -6.554 1.00 96.69 386 GLY A CA 1
ATOM 3043 C C . GLY A 1 386 ? -10.622 -9.950 -7.263 1.00 96.69 386 GLY A C 1
ATOM 3044 O O . GLY A 1 386 ? -10.340 -9.345 -8.296 1.00 96.69 386 GLY A O 1
ATOM 3045 N N . LEU A 1 387 ? -9.833 -10.907 -6.770 1.00 97.81 387 LEU A N 1
ATOM 3046 C CA . LEU A 1 387 ? -8.557 -11.308 -7.377 1.00 97.81 387 LEU A CA 1
ATOM 3047 C C . LEU A 1 387 ? -8.753 -11.926 -8.769 1.00 97.81 387 LEU A C 1
ATOM 3049 O O . LEU A 1 387 ? -7.997 -11.619 -9.694 1.00 97.81 387 LEU A O 1
ATOM 3053 N N . LEU A 1 388 ? -9.788 -12.752 -8.955 1.00 97.12 388 LEU A N 1
ATOM 3054 C CA . LEU A 1 388 ? -10.144 -13.289 -10.273 1.00 97.12 388 LEU A CA 1
ATOM 3055 C C . LEU A 1 388 ? -10.609 -12.181 -11.223 1.00 97.12 388 LEU A C 1
ATOM 3057 O O . LEU A 1 388 ? -10.119 -12.084 -12.350 1.00 97.12 388 LEU A O 1
ATOM 3061 N N . THR A 1 389 ? -11.483 -11.294 -10.738 1.00 97.19 389 THR A N 1
ATOM 3062 C CA . THR A 1 389 ? -11.976 -10.138 -11.500 1.00 97.19 389 THR A CA 1
ATOM 3063 C C . THR A 1 389 ? -10.832 -9.228 -11.931 1.00 97.19 389 THR A C 1
ATOM 3065 O O . THR A 1 389 ? -10.845 -8.736 -13.057 1.00 97.19 389 THR A O 1
ATOM 3068 N N . TYR A 1 390 ? -9.828 -9.015 -11.077 1.00 98.25 390 TYR A N 1
ATOM 3069 C CA . TYR A 1 390 ? -8.636 -8.240 -11.413 1.00 98.25 390 TYR A CA 1
ATOM 3070 C C . TYR A 1 390 ? -7.910 -8.830 -12.628 1.00 98.25 390 TYR A C 1
ATOM 3072 O O . TYR A 1 390 ? -7.688 -8.117 -13.605 1.00 98.25 390 TYR A O 1
ATOM 3080 N N . VAL A 1 391 ? -7.607 -10.136 -12.612 1.00 97.62 391 VAL A N 1
ATOM 3081 C CA . VAL A 1 391 ? -6.914 -10.807 -13.728 1.00 97.62 391 VAL A CA 1
ATOM 3082 C C . VAL A 1 391 ? -7.746 -10.768 -15.011 1.00 97.62 391 VAL A C 1
ATOM 3084 O O . VAL A 1 391 ? -7.189 -10.559 -16.089 1.00 97.62 391 VAL A O 1
ATOM 3087 N N . ASP A 1 392 ? -9.063 -10.948 -14.903 1.00 96.06 392 ASP A N 1
ATOM 3088 C CA . ASP A 1 392 ? -9.982 -10.927 -16.046 1.00 96.06 392 ASP A CA 1
ATOM 3089 C C . ASP A 1 392 ? -10.215 -9.516 -16.610 1.00 96.06 392 ASP A C 1
ATOM 3091 O O . ASP A 1 392 ? -10.562 -9.372 -17.784 1.00 96.06 392 ASP A O 1
ATOM 3095 N N . SER A 1 393 ? -10.002 -8.476 -15.799 1.00 96.06 393 SER A N 1
ATOM 3096 C CA . SER A 1 393 ? -10.153 -7.072 -16.203 1.00 96.06 393 SER A CA 1
ATOM 3097 C C . SER A 1 393 ? -8.927 -6.517 -16.927 1.00 96.06 393 SER A C 1
ATOM 3099 O O . SER A 1 393 ? -9.019 -5.446 -17.527 1.00 96.06 393 SER A O 1
ATOM 3101 N N . LEU A 1 394 ? -7.787 -7.220 -16.899 1.00 94.50 394 LEU A N 1
ATOM 3102 C CA . LEU A 1 394 ? -6.594 -6.786 -17.624 1.00 94.50 394 LEU A CA 1
ATOM 3103 C C . LEU A 1 394 ? -6.863 -6.757 -19.142 1.00 94.50 394 LEU A C 1
ATOM 3105 O O . LEU A 1 394 ? -7.489 -7.679 -19.675 1.00 94.50 394 LEU A O 1
ATOM 3109 N N . PRO A 1 395 ? -6.335 -5.772 -19.899 1.00 90.94 395 PRO A N 1
ATOM 3110 C CA . PRO A 1 395 ? -6.666 -5.601 -21.318 1.00 90.94 395 PRO A CA 1
ATOM 3111 C C . PRO A 1 395 ? -6.243 -6.784 -22.199 1.00 90.94 395 PRO A C 1
ATOM 3113 O O . PRO A 1 395 ? -6.794 -7.001 -23.279 1.00 90.9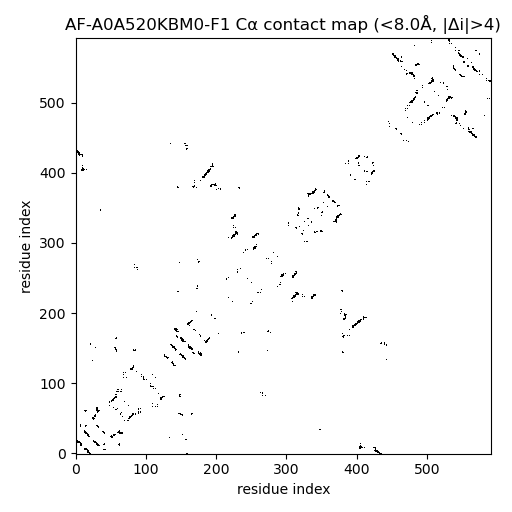4 395 PRO A O 1
ATOM 3116 N N . LYS A 1 396 ? -5.238 -7.540 -21.749 1.00 89.94 396 LYS A N 1
ATOM 3117 C CA . LYS A 1 396 ? -4.759 -8.773 -22.371 1.00 89.94 396 LYS A CA 1
ATOM 3118 C C . LYS A 1 396 ? -4.580 -9.823 -21.268 1.00 89.94 396 LYS A C 1
ATOM 3120 O O . LYS A 1 396 ? -3.913 -9.519 -20.278 1.00 89.94 396 LYS A O 1
ATOM 3125 N N . PRO A 1 397 ? -5.084 -11.058 -21.454 1.00 91.19 397 PRO A N 1
ATOM 3126 C CA . PRO A 1 397 ? -4.821 -12.147 -20.524 1.00 91.19 397 PRO A CA 1
ATOM 3127 C C . PRO A 1 397 ? -3.311 -12.404 -20.381 1.00 91.19 397 PRO A C 1
ATOM 3129 O O . PRO A 1 397 ? -2.633 -12.555 -21.407 1.00 91.19 397 PRO A O 1
ATOM 3132 N N . PRO A 1 398 ? -2.777 -12.476 -19.149 1.00 94.62 398 PRO A N 1
ATOM 3133 C CA . PRO A 1 398 ? -1.364 -12.755 -18.934 1.00 94.62 398 PRO A CA 1
ATOM 3134 C C . PRO A 1 398 ? -1.018 -14.194 -19.329 1.00 94.62 398 PRO A C 1
ATOM 3136 O O . PRO A 1 398 ? -1.828 -15.112 -19.177 1.00 94.62 398 PRO A O 1
ATOM 3139 N N . GLU A 1 399 ? 0.206 -14.393 -19.819 1.00 93.69 399 GLU A N 1
ATOM 3140 C CA . GLU A 1 399 ? 0.740 -15.717 -20.158 1.00 93.69 399 GLU A CA 1
ATOM 3141 C C . GLU A 1 399 ? 1.103 -16.505 -18.895 1.00 93.69 399 GLU A C 1
ATOM 3143 O O . GLU A 1 399 ? 0.909 -17.718 -18.852 1.00 93.69 399 GLU A O 1
ATOM 3148 N N . ASN A 1 400 ? 1.605 -15.813 -17.866 1.00 95.56 400 ASN A N 1
ATOM 3149 C CA . ASN A 1 400 ? 1.982 -16.401 -16.582 1.00 95.56 400 ASN A CA 1
ATOM 3150 C C . ASN A 1 400 ? 1.410 -15.567 -15.431 1.00 95.56 400 ASN A C 1
ATOM 3152 O O . ASN A 1 400 ? 1.520 -14.341 -15.436 1.00 95.56 400 ASN A O 1
ATOM 3156 N N . VAL A 1 401 ? 0.861 -16.233 -14.418 1.00 98.31 401 VAL A N 1
ATOM 3157 C CA . VAL A 1 401 ? 0.463 -15.620 -13.146 1.00 98.31 401 VAL A CA 1
ATOM 3158 C C . VAL A 1 401 ? 1.207 -16.322 -12.018 1.00 98.31 401 VAL A C 1
ATOM 3160 O O . VAL A 1 401 ? 0.937 -17.483 -11.716 1.00 98.31 401 VAL A O 1
ATOM 3163 N N . PHE A 1 402 ? 2.156 -15.635 -11.394 1.00 98.69 402 PHE A N 1
ATOM 3164 C CA . PHE A 1 402 ? 2.795 -16.109 -10.175 1.00 98.69 402 PHE A CA 1
ATOM 3165 C C . PHE A 1 402 ? 1.979 -15.683 -8.967 1.00 98.69 402 PHE A C 1
ATOM 3167 O O . PHE A 1 402 ? 1.731 -14.497 -8.787 1.00 98.69 402 PHE A O 1
ATOM 3174 N N . LEU A 1 403 ? 1.601 -16.643 -8.131 1.00 98.62 403 LEU A N 1
ATOM 3175 C CA . LEU A 1 403 ? 0.890 -16.377 -6.886 1.00 98.62 403 LEU A CA 1
ATOM 3176 C C . LEU A 1 403 ? 1.895 -16.262 -5.740 1.00 98.62 403 LEU A C 1
ATOM 3178 O O . LEU A 1 403 ? 2.683 -17.187 -5.509 1.00 98.62 403 LEU A O 1
ATOM 3182 N N . ASN A 1 404 ? 1.870 -15.137 -5.034 1.00 98.00 404 ASN A N 1
ATOM 3183 C CA . ASN A 1 404 ? 2.679 -14.877 -3.847 1.00 98.00 404 ASN A CA 1
ATOM 3184 C C . ASN A 1 404 ? 1.813 -14.238 -2.746 1.00 98.00 404 ASN A C 1
ATOM 3186 O O . ASN A 1 404 ? 0.604 -14.137 -2.900 1.00 98.00 404 ASN A O 1
ATOM 3190 N N . HIS A 1 405 ? 2.427 -13.854 -1.625 1.00 95.38 405 HIS A N 1
ATOM 3191 C CA . HIS A 1 405 ? 1.763 -13.162 -0.517 1.00 95.38 405 HIS A CA 1
ATOM 3192 C C . HIS A 1 405 ? 0.451 -13.840 -0.085 1.00 95.38 405 HIS A C 1
ATOM 3194 O O . HIS A 1 405 ? -0.636 -13.286 -0.182 1.00 95.38 405 HIS A O 1
ATOM 3200 N N . GLY A 1 406 ? 0.561 -15.107 0.304 1.00 92.12 406 GLY A N 1
ATOM 3201 C CA . GLY A 1 406 ? -0.571 -15.988 0.566 1.00 92.12 406 GLY A CA 1
ATOM 3202 C C . GLY A 1 406 ? -0.099 -17.352 1.047 1.00 92.12 406 GLY A C 1
ATOM 3203 O O . GLY A 1 406 ? 1.066 -17.714 0.867 1.00 92.12 406 GLY A O 1
ATOM 3204 N N . GLU A 1 407 ? -0.987 -18.125 1.665 1.00 90.12 407 GLU A N 1
ATOM 3205 C CA . GLU A 1 407 ? -0.646 -19.411 2.277 1.00 90.12 407 GLU A CA 1
ATOM 3206 C C . GLU A 1 407 ? -1.730 -20.474 2.068 1.00 90.12 407 GLU A C 1
ATOM 3208 O O . GLU A 1 407 ? -2.899 -20.161 1.852 1.00 90.12 407 GLU A O 1
ATOM 3213 N N . GLY A 1 408 ? -1.321 -21.746 2.118 1.00 91.94 408 GLY A N 1
ATOM 3214 C CA . GLY A 1 408 ? -2.223 -22.902 2.125 1.00 91.94 408 GLY A CA 1
ATOM 3215 C C . GLY A 1 408 ? -3.319 -22.869 1.054 1.00 91.94 408 GLY A C 1
ATOM 3216 O O . GLY A 1 408 ? -3.036 -22.761 -0.141 1.00 91.94 408 GLY A O 1
ATOM 3217 N N . GLU A 1 409 ? -4.567 -22.973 1.517 1.00 92.81 409 GLU A N 1
ATOM 3218 C CA . GLU A 1 409 ? -5.778 -23.064 0.694 1.00 92.81 409 GLU A CA 1
ATOM 3219 C C . GLU A 1 409 ? -5.951 -21.873 -0.253 1.00 92.81 409 GLU A C 1
ATOM 3221 O O . GLU A 1 409 ? -6.409 -22.065 -1.378 1.00 92.81 409 GLU A O 1
ATOM 3226 N N . SER A 1 410 ? -5.521 -20.673 0.148 1.00 93.94 410 SER A N 1
ATOM 3227 C CA . SER A 1 410 ? -5.630 -19.476 -0.687 1.00 93.94 410 SER A CA 1
ATOM 3228 C C . SER A 1 410 ? -4.888 -19.636 -2.020 1.00 93.94 410 SER A C 1
ATOM 3230 O O . SER A 1 410 ? -5.443 -19.448 -3.105 1.00 93.94 410 SER A O 1
ATOM 3232 N N . LEU A 1 411 ? -3.634 -20.092 -1.957 1.00 96.94 411 LEU A N 1
ATOM 3233 C CA . LEU A 1 411 ? -2.816 -20.317 -3.148 1.00 96.94 411 LEU A CA 1
ATOM 3234 C C . LEU A 1 411 ? -3.340 -21.483 -3.994 1.00 96.94 411 LEU A C 1
ATOM 3236 O O . LEU A 1 411 ? -3.330 -21.420 -5.226 1.00 96.94 411 LEU A O 1
ATOM 3240 N N . GLU A 1 412 ? -3.786 -22.561 -3.346 1.00 97.00 412 GLU A N 1
ATOM 3241 C CA . GLU A 1 412 ? -4.313 -23.751 -4.022 1.00 97.00 412 GLU A CA 1
ATOM 3242 C C . GLU A 1 412 ? -5.629 -23.461 -4.752 1.00 97.00 412 GLU A C 1
ATOM 3244 O O . GLU A 1 412 ? -5.848 -23.941 -5.867 1.00 97.00 412 GLU A O 1
ATOM 3249 N N . SER A 1 413 ? -6.496 -22.656 -4.145 1.00 97.19 413 SER A N 1
ATOM 3250 C CA . SER A 1 413 ? -7.762 -22.213 -4.717 1.00 97.19 413 SER A CA 1
ATOM 3251 C C . SER A 1 413 ? -7.544 -21.309 -5.930 1.00 97.19 413 SER A C 1
ATOM 3253 O O . SER A 1 413 ? -7.983 -21.655 -7.030 1.00 97.19 413 SER A O 1
ATOM 3255 N N . MET A 1 414 ? -6.723 -20.262 -5.794 1.00 97.88 414 MET A N 1
ATOM 3256 C CA . MET A 1 414 ? -6.356 -19.392 -6.918 1.00 97.88 414 MET A CA 1
ATOM 3257 C C . MET A 1 414 ? -5.703 -20.161 -8.071 1.00 97.88 414 MET A C 1
ATOM 3259 O O . MET A 1 414 ? -5.999 -19.904 -9.237 1.00 97.88 414 MET A O 1
ATOM 3263 N N . THR A 1 415 ? -4.854 -21.152 -7.773 1.00 97.75 415 THR A N 1
ATOM 3264 C CA . THR A 1 415 ? -4.244 -22.004 -8.809 1.00 97.75 415 THR A CA 1
ATOM 3265 C C . THR A 1 415 ? -5.301 -22.803 -9.572 1.00 97.75 415 THR A C 1
ATOM 3267 O O . THR A 1 415 ? -5.252 -22.872 -10.800 1.00 97.75 415 THR A O 1
ATOM 3270 N N . ARG A 1 416 ? -6.285 -23.388 -8.870 1.00 97.44 416 ARG A N 1
ATOM 3271 C CA . ARG A 1 416 ? -7.399 -24.112 -9.506 1.00 97.44 416 ARG A CA 1
ATOM 3272 C C . ARG A 1 416 ? -8.264 -23.185 -10.360 1.00 97.44 416 ARG A C 1
ATOM 3274 O O . ARG A 1 416 ? -8.623 -23.572 -11.469 1.00 97.44 416 ARG A O 1
ATOM 3281 N N . ALA A 1 417 ? -8.578 -21.991 -9.862 1.00 97.00 417 ALA A N 1
ATOM 3282 C CA . ALA A 1 417 ? -9.439 -21.030 -10.544 1.00 97.00 417 ALA A CA 1
ATOM 3283 C C . ALA A 1 417 ? -8.782 -20.428 -11.799 1.00 97.00 417 ALA A C 1
ATOM 3285 O O . ALA A 1 417 ? -9.424 -20.303 -12.842 1.00 97.00 417 ALA A O 1
ATOM 3286 N N . LEU A 1 418 ? -7.488 -20.103 -11.733 1.00 96.81 418 LEU A N 1
ATOM 3287 C CA . LEU A 1 418 ? -6.745 -19.516 -12.850 1.00 96.81 418 LEU A CA 1
ATOM 3288 C C . LEU A 1 418 ? -6.261 -20.556 -13.877 1.00 96.81 418 LEU A C 1
ATOM 3290 O O . LEU A 1 418 ? -5.995 -20.188 -15.023 1.00 96.81 418 LEU A O 1
ATOM 3294 N N . GLY A 1 419 ? -6.164 -21.836 -13.505 1.00 96.38 419 GLY A N 1
ATOM 3295 C CA . GLY A 1 419 ? -5.794 -22.935 -14.400 1.00 96.38 419 GLY A CA 1
ATOM 3296 C C . GLY A 1 419 ? -4.323 -22.910 -14.831 1.00 96.38 419 GLY A C 1
ATOM 3297 O O . GLY A 1 419 ? -3.442 -22.519 -14.070 1.00 96.38 419 GLY A O 1
ATOM 3298 N N . ASP A 1 420 ? -4.050 -23.318 -16.074 1.00 93.56 420 ASP A N 1
ATOM 3299 C CA . ASP A 1 420 ? -2.691 -23.595 -16.579 1.00 93.56 420 ASP A CA 1
ATOM 3300 C C . ASP A 1 420 ? -1.726 -22.391 -16.565 1.00 93.56 420 ASP A C 1
ATOM 3302 O O . ASP A 1 420 ? -0.512 -22.579 -16.649 1.00 93.56 420 ASP A O 1
ATOM 3306 N N . LYS A 1 421 ? -2.240 -21.157 -16.464 1.00 93.44 421 LYS A N 1
ATOM 3307 C CA . LYS A 1 421 ? -1.418 -19.934 -16.373 1.00 93.44 421 LYS A CA 1
ATOM 3308 C C . LYS A 1 421 ? -0.858 -19.687 -14.969 1.00 93.44 421 LYS A C 1
ATOM 3310 O O . LYS A 1 421 ? 0.094 -18.922 -14.836 1.00 93.44 421 LYS A O 1
ATOM 3315 N N . ALA A 1 422 ? -1.441 -20.283 -13.927 1.00 97.44 422 ALA A N 1
ATOM 3316 C CA . ALA A 1 422 ? -1.055 -20.007 -12.549 1.00 97.44 422 ALA A CA 1
ATOM 3317 C C . ALA A 1 422 ? 0.095 -20.896 -12.069 1.00 97.44 422 ALA A C 1
ATOM 3319 O O . ALA A 1 422 ? 0.122 -22.107 -12.277 1.00 97.44 422 ALA A O 1
ATOM 3320 N N . THR A 1 423 ? 1.052 -20.283 -11.380 1.00 98.06 423 THR A N 1
ATOM 3321 C CA . THR A 1 423 ? 2.163 -20.962 -10.715 1.00 98.06 423 THR A CA 1
ATOM 3322 C C . THR A 1 423 ? 2.314 -20.407 -9.308 1.00 98.06 423 THR A C 1
ATOM 3324 O O . THR A 1 423 ? 2.524 -19.212 -9.125 1.00 98.06 423 THR A O 1
ATOM 3327 N N . ILE A 1 424 ? 2.264 -21.274 -8.298 1.00 98.38 424 ILE A N 1
ATOM 3328 C CA . ILE A 1 424 ? 2.610 -20.880 -6.930 1.00 98.38 424 ILE A CA 1
ATOM 3329 C C . ILE A 1 424 ? 4.111 -20.568 -6.885 1.00 98.38 424 ILE A C 1
ATOM 3331 O O . ILE A 1 424 ? 4.940 -21.409 -7.250 1.00 98.38 424 ILE A O 1
ATOM 3335 N N . ALA A 1 425 ? 4.468 -19.357 -6.456 1.00 97.88 425 ALA A N 1
ATOM 3336 C CA . ALA A 1 425 ? 5.861 -18.985 -6.262 1.00 97.88 425 ALA A CA 1
ATOM 3337 C C . ALA A 1 425 ? 6.493 -19.866 -5.173 1.00 97.88 425 ALA A C 1
ATOM 3339 O O . ALA A 1 425 ? 5.897 -20.111 -4.127 1.00 97.88 425 ALA A O 1
ATOM 3340 N N . GLU A 1 426 ? 7.722 -20.329 -5.407 1.00 97.88 426 GLU A N 1
ATOM 3341 C CA . GLU A 1 426 ? 8.442 -21.176 -4.450 1.00 97.88 426 GLU A CA 1
ATOM 3342 C C . GLU A 1 426 ? 9.621 -20.393 -3.866 1.00 97.88 426 GLU A C 1
ATOM 3344 O O . GLU A 1 426 ? 10.347 -19.748 -4.636 1.00 97.88 426 GLU A O 1
ATOM 3349 N N . PRO A 1 427 ? 9.859 -20.458 -2.542 1.00 96.75 427 PRO A N 1
ATOM 3350 C CA . PRO A 1 427 ? 10.955 -19.741 -1.903 1.00 96.75 427 PRO A CA 1
ATOM 3351 C C . PRO A 1 427 ? 12.305 -20.066 -2.543 1.00 96.75 427 PRO A C 1
ATOM 3353 O O . PRO A 1 427 ? 12.659 -21.234 -2.712 1.00 96.75 427 PRO A O 1
ATOM 3356 N N . LEU A 1 428 ? 13.080 -19.029 -2.870 1.00 96.81 428 LEU A N 1
ATOM 3357 C CA . LEU A 1 428 ? 14.434 -19.112 -3.433 1.00 96.81 428 LEU A CA 1
ATOM 3358 C C . LEU A 1 428 ? 14.556 -19.834 -4.784 1.00 96.81 428 LEU A C 1
ATOM 3360 O O . LEU A 1 428 ? 15.665 -19.941 -5.313 1.00 96.81 428 LEU A O 1
ATOM 3364 N N . LYS A 1 429 ? 13.458 -20.299 -5.385 1.00 97.44 429 LYS A N 1
ATOM 3365 C CA . LYS A 1 429 ? 13.490 -20.895 -6.719 1.00 97.44 429 LYS A CA 1
ATOM 3366 C C . LYS A 1 429 ? 13.621 -19.796 -7.767 1.00 97.44 429 LYS A C 1
ATOM 3368 O O . LYS A 1 429 ? 12.872 -18.824 -7.755 1.00 97.44 429 LYS A O 1
ATOM 3373 N N . VAL A 1 430 ? 14.565 -19.979 -8.688 1.00 97.12 430 VAL A N 1
ATOM 3374 C CA . VAL A 1 430 ? 14.757 -19.078 -9.828 1.00 97.12 430 VAL A CA 1
ATOM 3375 C C . VAL A 1 430 ? 13.864 -19.532 -10.976 1.00 97.12 430 VAL A C 1
ATOM 3377 O O . VAL A 1 430 ? 13.988 -20.653 -11.475 1.00 97.12 430 VAL A O 1
ATOM 3380 N N . TYR A 1 431 ? 12.984 -18.642 -11.413 1.00 96.94 431 TYR A N 1
ATOM 3381 C CA . TYR A 1 431 ? 12.135 -18.817 -12.581 1.00 96.94 431 TYR A CA 1
ATOM 3382 C C . TYR A 1 431 ? 12.739 -18.037 -13.744 1.00 96.94 431 TYR A C 1
ATOM 3384 O O . TYR A 1 431 ? 12.974 -16.840 -13.632 1.00 96.94 431 TYR A O 1
ATOM 3392 N N . THR A 1 432 ? 13.027 -18.713 -14.857 1.00 95.00 432 THR A N 1
ATOM 3393 C CA . THR A 1 432 ? 13.529 -18.062 -16.076 1.00 95.00 432 THR A CA 1
ATOM 3394 C C . THR A 1 432 ? 12.394 -17.943 -17.079 1.00 95.00 432 THR A C 1
ATOM 3396 O O . THR A 1 432 ? 11.901 -18.954 -17.583 1.00 95.00 432 THR A O 1
ATOM 3399 N N . LEU A 1 433 ? 11.993 -16.710 -17.362 1.00 90.88 433 LEU A N 1
ATOM 3400 C CA . LEU A 1 433 ? 10.971 -16.390 -18.347 1.00 90.88 433 LEU A CA 1
ATOM 3401 C C . LEU A 1 433 ? 11.630 -16.208 -19.711 1.00 90.88 433 LEU A C 1
ATOM 3403 O O . LEU A 1 433 ? 12.673 -15.558 -19.836 1.00 90.88 433 LEU A O 1
ATOM 3407 N N . LYS A 1 434 ? 11.025 -16.818 -20.729 1.00 81.25 434 LYS A N 1
ATOM 3408 C CA . LYS A 1 434 ? 11.460 -16.670 -22.122 1.00 81.25 434 LYS A CA 1
ATOM 3409 C C . LYS A 1 434 ? 11.070 -15.286 -22.635 1.00 81.25 434 LYS A C 1
ATOM 3411 O O . LYS A 1 434 ? 10.155 -14.673 -22.094 1.00 81.25 434 LYS A O 1
ATOM 3416 N N . GLU A 1 435 ? 11.731 -14.821 -23.691 1.00 74.56 435 GLU A N 1
ATOM 3417 C CA . GLU A 1 435 ? 11.261 -13.648 -24.434 1.00 74.56 435 GLU A CA 1
ATOM 3418 C C . GLU A 1 435 ? 9.791 -13.833 -24.817 1.00 74.56 435 GLU A C 1
ATOM 3420 O O . GLU A 1 435 ? 9.380 -14.910 -25.273 1.00 74.56 435 GLU A O 1
ATOM 3425 N N . SER A 1 436 ? 8.994 -12.796 -24.572 1.00 64.94 436 SER A N 1
ATOM 3426 C CA . SER A 1 436 ? 7.573 -12.823 -24.872 1.00 64.94 436 SER A CA 1
ATOM 3427 C C . SER A 1 436 ? 7.348 -13.023 -26.369 1.00 64.94 436 SER A C 1
ATOM 3429 O O . SER A 1 436 ? 7.986 -12.392 -27.215 1.00 64.94 436 SER A O 1
ATOM 3431 N N . ARG A 1 437 ? 6.371 -13.869 -26.718 1.00 53.00 437 ARG A N 1
ATOM 3432 C CA . ARG A 1 437 ? 5.922 -14.027 -28.112 1.00 53.00 437 ARG A CA 1
ATOM 3433 C C . ARG A 1 437 ? 5.228 -12.774 -28.638 1.00 53.00 437 ARG A C 1
ATOM 3435 O O . ARG A 1 437 ? 5.054 -12.652 -29.848 1.00 53.00 437 ARG A O 1
ATOM 3442 N N . SER A 1 438 ? 4.814 -11.877 -27.740 1.00 52.31 438 SER A N 1
ATOM 3443 C CA . SER A 1 438 ? 4.123 -10.636 -28.077 1.00 52.31 438 SER A CA 1
ATOM 3444 C C . SER A 1 438 ? 5.061 -9.549 -28.606 1.00 52.31 438 SER A C 1
ATOM 3446 O O . SER A 1 438 ? 4.570 -8.531 -29.085 1.00 52.31 438 SER A O 1
ATOM 3448 N N . GLY A 1 439 ? 6.381 -9.792 -28.602 1.00 45.66 439 GLY A N 1
ATOM 3449 C CA . GLY A 1 439 ? 7.360 -8.896 -29.204 1.00 45.66 439 GLY A CA 1
ATOM 3450 C C . GLY A 1 439 ? 7.263 -7.504 -28.603 1.00 45.66 439 GLY A C 1
ATOM 3451 O O . GLY A 1 439 ? 7.053 -6.542 -29.343 1.00 45.66 439 GLY A O 1
ATOM 3452 N N . PHE A 1 440 ? 7.381 -7.399 -27.274 1.00 43.78 440 PHE A N 1
ATOM 3453 C CA . PHE A 1 440 ? 7.574 -6.106 -26.636 1.00 43.78 440 PHE A CA 1
ATOM 3454 C C . PHE A 1 440 ? 8.903 -5.526 -27.131 1.00 43.78 440 PHE A C 1
ATOM 3456 O O . PHE A 1 440 ? 9.974 -5.762 -26.587 1.00 43.78 440 PHE A O 1
ATOM 3463 N N . VAL A 1 441 ? 8.832 -4.794 -28.237 1.00 45.69 441 VAL A N 1
ATOM 3464 C CA . VAL A 1 441 ? 9.847 -3.821 -28.595 1.00 45.69 441 VAL A CA 1
ATOM 3465 C C . VAL A 1 441 ? 9.632 -2.705 -27.589 1.00 45.69 441 VAL A C 1
ATOM 3467 O O . VAL A 1 441 ? 8.509 -2.194 -27.549 1.00 45.69 441 VAL A O 1
ATOM 3470 N N . PRO A 1 442 ? 10.640 -2.333 -26.780 1.00 42.28 442 PRO A N 1
ATOM 3471 C CA . PRO A 1 442 ? 10.558 -1.135 -25.974 1.00 42.28 442 PRO A CA 1
ATOM 3472 C C . PRO A 1 442 ? 10.131 -0.030 -26.919 1.00 42.28 442 PRO A C 1
ATOM 3474 O O . PRO A 1 442 ? 10.873 0.353 -27.828 1.00 42.28 442 PRO A O 1
ATOM 3477 N N . ILE A 1 443 ? 8.878 0.396 -26.785 1.00 40.62 443 ILE A N 1
ATOM 3478 C CA . ILE A 1 443 ? 8.400 1.552 -27.505 1.00 40.62 443 ILE A CA 1
ATOM 3479 C C . ILE A 1 443 ? 9.244 2.650 -26.877 1.00 40.62 443 ILE A C 1
ATOM 3481 O O . ILE A 1 443 ? 8.934 3.103 -25.774 1.00 40.62 443 ILE A O 1
ATOM 3485 N N . GLU A 1 444 ? 10.350 3.032 -27.543 1.00 43.00 444 GLU A N 1
ATOM 3486 C CA . GLU A 1 444 ? 10.879 4.389 -27.425 1.00 43.00 444 GLU A CA 1
ATOM 3487 C C . GLU A 1 444 ? 9.619 5.225 -27.404 1.00 43.00 444 GLU A C 1
ATOM 3489 O O . GLU A 1 444 ? 8.882 5.098 -28.384 1.00 43.00 444 GLU A O 1
ATOM 3494 N N . PRO A 1 445 ? 9.294 5.935 -26.314 1.00 43.09 445 PRO A N 1
ATOM 3495 C CA . PRO A 1 445 ? 8.005 6.580 -26.189 1.00 43.09 445 PRO A CA 1
ATOM 3496 C C . PRO A 1 445 ? 7.877 7.541 -27.363 1.00 43.09 445 PRO A C 1
ATOM 3498 O O . PRO A 1 445 ? 8.386 8.661 -27.336 1.00 43.09 445 PRO A O 1
ATOM 3501 N N . SER A 1 446 ? 7.283 7.066 -28.456 1.00 46.31 446 SER A N 1
ATOM 3502 C CA . SER A 1 446 ? 7.135 7.847 -29.652 1.00 46.31 446 SER A CA 1
ATOM 3503 C C . SER A 1 446 ? 6.040 8.782 -29.238 1.00 46.31 446 SER A C 1
ATOM 3505 O O . SER A 1 446 ? 4.900 8.364 -29.043 1.00 46.31 446 SER A O 1
ATOM 3507 N N . LEU A 1 447 ? 6.425 10.028 -28.994 1.00 59.09 447 LEU A N 1
ATOM 3508 C CA . LEU A 1 447 ? 5.512 11.074 -28.563 1.00 59.09 447 LEU A CA 1
ATOM 3509 C C . LEU A 1 447 ? 4.272 11.093 -29.486 1.00 59.09 447 LEU A C 1
ATOM 3511 O O . LEU A 1 447 ? 3.161 11.360 -29.048 1.00 59.09 447 LEU A O 1
ATOM 3515 N N . THR A 1 448 ? 4.441 10.698 -30.748 1.00 59.81 448 THR A N 1
ATOM 3516 C CA . THR A 1 448 ? 3.357 10.364 -31.670 1.00 59.81 448 THR A CA 1
ATOM 3517 C C . THR A 1 448 ? 3.879 9.459 -32.800 1.00 59.81 448 THR A C 1
ATOM 3519 O O . THR A 1 448 ? 5.085 9.445 -33.084 1.00 59.81 448 THR A O 1
ATOM 3522 N N . GLU A 1 449 ? 2.984 8.713 -33.454 1.00 62.88 449 GLU A N 1
ATOM 3523 C CA . GLU A 1 449 ? 3.261 8.047 -34.738 1.00 62.88 449 GLU A CA 1
ATOM 3524 C C . GLU A 1 449 ? 3.178 9.025 -35.924 1.00 62.88 449 GLU A C 1
ATOM 3526 O O . GLU A 1 449 ? 3.778 8.789 -36.975 1.00 62.88 449 GLU A O 1
ATOM 3531 N N . GLU A 1 450 ? 2.479 10.150 -35.755 1.00 74.69 450 GLU A N 1
ATOM 3532 C CA . GLU A 1 450 ? 2.291 11.157 -36.794 1.00 74.69 450 GLU A CA 1
ATOM 3533 C C . GLU A 1 450 ? 3.578 11.959 -37.042 1.00 74.69 450 GLU A C 1
ATOM 3535 O O . GLU A 1 450 ? 4.300 12.347 -36.123 1.00 74.69 450 GLU A O 1
ATOM 3540 N N . LEU A 1 451 ? 3.870 12.262 -38.310 1.00 81.50 451 LEU A N 1
ATOM 3541 C CA . LEU A 1 451 ? 5.017 13.108 -38.666 1.00 81.50 451 LEU A CA 1
ATOM 3542 C C . LEU A 1 451 ? 4.844 14.561 -38.192 1.00 81.50 451 LEU A C 1
ATOM 3544 O O . LEU A 1 451 ? 5.837 15.239 -37.910 1.00 81.50 451 LEU A O 1
ATOM 3548 N N . LEU A 1 452 ? 3.594 15.014 -38.084 1.00 86.62 452 LEU A N 1
ATOM 3549 C CA . LEU A 1 452 ? 3.206 16.322 -37.577 1.00 86.62 452 LEU A CA 1
ATOM 3550 C C . LEU A 1 452 ? 1.874 16.193 -36.830 1.00 86.62 452 LEU A C 1
ATOM 3552 O O . LEU A 1 452 ? 0.854 15.909 -37.450 1.00 86.62 452 LEU A O 1
ATOM 3556 N N . HIS A 1 453 ? 1.893 16.429 -35.523 1.00 88.94 453 HIS A N 1
ATOM 3557 C CA . HIS A 1 453 ? 0.752 16.236 -34.634 1.00 88.94 453 HIS A CA 1
ATOM 3558 C C . HIS A 1 453 ? 0.316 17.565 -34.014 1.00 88.94 453 HIS A C 1
ATOM 3560 O O . HIS A 1 453 ? 1.127 18.254 -33.389 1.00 88.94 453 HIS A O 1
ATOM 3566 N N . LEU A 1 454 ? -0.954 17.938 -34.197 1.00 89.12 454 LEU A N 1
ATOM 3567 C CA . LEU A 1 454 ? -1.546 19.107 -33.544 1.00 89.12 454 LEU A CA 1
ATOM 3568 C C . LEU A 1 454 ? -1.887 18.753 -32.097 1.00 89.12 454 LEU A C 1
ATOM 3570 O O . LEU A 1 454 ? -2.705 17.874 -31.846 1.00 89.12 454 LEU A O 1
ATOM 3574 N N . VAL A 1 455 ? -1.314 19.497 -31.162 1.00 86.19 455 VAL A N 1
ATOM 3575 C CA . VAL A 1 455 ? -1.574 19.361 -29.734 1.00 86.19 455 VAL A CA 1
ATOM 3576 C C . VAL A 1 455 ? -2.316 20.595 -29.253 1.00 86.19 455 VAL A C 1
ATOM 3578 O O . VAL A 1 455 ? -1.881 21.722 -29.481 1.00 86.19 455 VAL A O 1
ATOM 3581 N N . ILE A 1 456 ? -3.437 20.379 -28.577 1.00 86.88 456 ILE A N 1
ATOM 3582 C CA . ILE A 1 456 ? -4.225 21.426 -27.929 1.00 86.88 456 ILE A CA 1
ATOM 3583 C C . ILE A 1 456 ? -4.359 21.023 -26.469 1.00 86.88 456 ILE A C 1
ATOM 3585 O O . ILE A 1 456 ? -4.558 19.846 -26.180 1.00 86.88 456 ILE A O 1
ATOM 3589 N N . THR A 1 457 ? -4.243 21.984 -25.561 1.00 79.62 457 THR A N 1
ATOM 3590 C CA . THR A 1 457 ? -4.462 21.746 -24.135 1.00 79.62 457 THR A CA 1
ATOM 3591 C C . THR A 1 457 ? -5.444 22.747 -23.553 1.00 79.62 457 THR A C 1
ATOM 3593 O O . THR A 1 457 ? -5.590 23.874 -24.040 1.00 79.62 457 THR A O 1
ATOM 3596 N N . THR A 1 458 ? -6.129 22.307 -22.508 1.00 81.69 458 THR A N 1
ATOM 3597 C CA . THR A 1 458 ? -6.981 23.112 -21.644 1.00 81.69 458 THR A CA 1
ATOM 3598 C C . THR A 1 458 ? -6.407 23.121 -20.223 1.00 81.69 458 THR A C 1
ATOM 3600 O O . THR A 1 458 ? -5.658 22.208 -19.867 1.00 81.69 458 THR A O 1
ATOM 3603 N N . PRO A 1 459 ? -6.846 24.052 -19.354 1.00 75.19 459 PRO A N 1
ATOM 3604 C CA . PRO A 1 459 ? -6.513 24.046 -17.923 1.00 75.19 459 PRO A CA 1
ATOM 3605 C C . PRO A 1 459 ? -6.778 22.734 -17.155 1.00 75.19 459 PRO A C 1
ATOM 3607 O O . PRO A 1 459 ? -6.451 22.649 -15.979 1.00 75.19 459 PRO A O 1
ATOM 3610 N N . ARG A 1 460 ? -7.453 21.739 -17.756 1.00 63.03 460 ARG A N 1
ATOM 3611 C CA . ARG A 1 460 ? -7.812 20.466 -17.108 1.00 63.03 460 ARG A CA 1
ATOM 3612 C C . ARG A 1 460 ? -6.994 19.263 -17.572 1.00 63.03 460 ARG A C 1
ATOM 3614 O O . ARG A 1 460 ? -7.000 18.261 -16.869 1.00 63.03 460 ARG A O 1
ATOM 3621 N N . ASP A 1 461 ? -6.392 19.315 -18.758 1.00 68.88 461 ASP A N 1
ATOM 3622 C CA . ASP A 1 461 ? -5.770 18.140 -19.390 1.00 68.88 461 ASP A CA 1
ATOM 3623 C C . ASP A 1 461 ? -4.244 18.245 -19.530 1.00 68.88 461 ASP A C 1
ATOM 3625 O O . ASP A 1 461 ? -3.586 17.217 -19.665 1.00 68.88 461 ASP A O 1
ATOM 3629 N N . GLU A 1 462 ? -3.680 19.458 -19.474 1.00 75.75 462 GLU A N 1
ATOM 3630 C CA . GLU A 1 462 ? -2.234 19.735 -19.430 1.00 75.75 462 GLU A CA 1
ATOM 3631 C C . GLU A 1 462 ? -1.393 19.022 -20.518 1.00 75.75 462 GLU A C 1
ATOM 3633 O O . GLU A 1 462 ? -0.192 18.795 -20.365 1.00 75.75 462 GLU A O 1
ATOM 3638 N N . ILE A 1 463 ? -1.993 18.674 -21.659 1.00 75.31 463 ILE A N 1
ATOM 3639 C CA . ILE A 1 463 ? -1.396 17.800 -22.681 1.00 75.31 463 ILE A CA 1
ATOM 3640 C C . ILE A 1 463 ? -0.077 18.369 -23.235 1.00 75.31 463 ILE A C 1
ATOM 3642 O O . ILE A 1 463 ? 0.901 17.636 -23.407 1.00 75.31 463 ILE A O 1
ATOM 3646 N N . ILE A 1 464 ? -0.011 19.681 -23.497 1.00 84.75 464 ILE A N 1
ATOM 3647 C CA . ILE A 1 464 ? 1.209 20.328 -24.016 1.00 84.75 464 ILE A CA 1
ATOM 3648 C C . ILE A 1 464 ? 2.362 20.218 -23.014 1.00 84.75 464 ILE A C 1
ATOM 3650 O O . ILE A 1 464 ? 3.492 19.918 -23.411 1.00 84.75 464 ILE A O 1
ATOM 3654 N N . LYS A 1 465 ? 2.075 20.403 -21.720 1.00 83.38 465 LYS A N 1
ATOM 3655 C CA . LYS A 1 465 ? 3.059 20.251 -20.646 1.00 83.38 465 LYS A CA 1
ATOM 3656 C C . LYS A 1 465 ? 3.633 18.840 -20.652 1.00 83.38 465 LYS A C 1
ATOM 3658 O O . LYS A 1 465 ? 4.853 18.688 -20.672 1.00 83.38 465 LYS A O 1
ATOM 3663 N N . THR A 1 466 ? 2.774 17.823 -20.718 1.00 79.12 466 THR A N 1
ATOM 3664 C CA . THR A 1 466 ? 3.190 16.415 -20.776 1.00 79.12 466 THR A CA 1
ATOM 3665 C C . THR A 1 466 ? 4.128 16.153 -21.949 1.00 79.12 466 THR A C 1
ATOM 3667 O O . THR A 1 466 ? 5.182 15.547 -21.769 1.00 79.12 466 THR A O 1
ATOM 3670 N N . TYR A 1 467 ? 3.812 16.660 -23.144 1.00 84.62 467 TYR A N 1
ATOM 3671 C CA . TYR A 1 467 ? 4.679 16.493 -24.313 1.00 84.62 467 TYR A CA 1
ATOM 3672 C C . TYR A 1 467 ? 6.035 17.181 -24.166 1.00 84.62 467 TYR A C 1
ATOM 3674 O O . TYR A 1 467 ? 7.066 16.572 -24.456 1.00 84.62 467 TYR A O 1
ATOM 3682 N N . MET A 1 468 ? 6.044 18.434 -23.712 1.00 88.75 468 MET A N 1
ATOM 3683 C CA . MET A 1 468 ? 7.275 19.206 -23.556 1.00 88.75 468 MET A CA 1
ATOM 3684 C C . MET A 1 468 ? 8.177 18.619 -22.462 1.00 88.75 468 MET A C 1
ATOM 3686 O O . MET A 1 468 ? 9.378 18.484 -22.691 1.00 88.75 468 MET A O 1
ATOM 3690 N N . ILE A 1 469 ? 7.616 18.203 -21.319 1.00 85.00 469 ILE A N 1
ATOM 3691 C CA . ILE A 1 469 ? 8.362 17.522 -20.247 1.00 85.00 469 ILE A CA 1
ATOM 3692 C C . ILE A 1 469 ? 8.925 16.199 -20.757 1.00 85.00 469 ILE A C 1
ATOM 3694 O O . ILE A 1 469 ? 10.125 15.957 -20.639 1.00 85.00 469 ILE A O 1
ATOM 3698 N N . ARG A 1 470 ? 8.103 15.377 -21.415 1.00 80.69 470 ARG A N 1
ATOM 3699 C CA . ARG A 1 470 ? 8.543 14.079 -21.932 1.00 80.69 470 ARG A CA 1
ATOM 3700 C C . ARG A 1 470 ? 9.669 14.231 -22.953 1.00 80.69 470 ARG A C 1
ATOM 3702 O O . ARG A 1 470 ? 10.646 13.501 -22.874 1.00 80.69 470 ARG A O 1
ATOM 3709 N N . MET A 1 471 ? 9.608 15.234 -23.835 1.00 89.25 471 MET A N 1
ATOM 3710 C CA . MET A 1 471 ? 10.706 15.562 -24.758 1.00 89.25 471 MET A CA 1
ATOM 3711 C C . MET A 1 471 ? 12.032 15.876 -24.051 1.00 89.25 471 MET A C 1
ATOM 3713 O O . MET A 1 471 ? 13.090 15.544 -24.589 1.00 89.25 471 MET A O 1
ATOM 3717 N N . ILE A 1 472 ? 11.987 16.520 -22.881 1.00 89.88 472 ILE A N 1
ATOM 3718 C CA . ILE A 1 472 ? 13.166 16.833 -22.057 1.00 89.88 472 ILE A CA 1
ATOM 3719 C C . ILE A 1 472 ? 13.652 15.574 -21.322 1.00 89.88 472 ILE A C 1
ATOM 3721 O O . ILE A 1 472 ? 14.850 15.286 -21.293 1.00 89.88 472 ILE A O 1
ATOM 3725 N N . GLN A 1 473 ? 12.732 14.801 -20.746 1.00 81.25 473 GLN A N 1
ATOM 3726 C CA . GLN A 1 473 ? 13.036 13.593 -19.979 1.00 81.25 473 GLN A CA 1
ATOM 3727 C C . GLN A 1 473 ? 13.609 12.469 -20.850 1.00 81.25 473 GLN A C 1
ATOM 3729 O O . GLN A 1 473 ? 14.506 11.758 -20.408 1.00 81.25 473 GLN A O 1
ATOM 3734 N N . THR A 1 474 ? 13.164 12.343 -22.102 1.00 77.06 474 THR A N 1
ATOM 3735 C CA . THR A 1 474 ? 13.628 11.292 -23.022 1.00 77.06 474 THR A CA 1
ATOM 3736 C C . THR A 1 474 ? 14.827 11.710 -23.873 1.00 77.06 474 THR A C 1
ATOM 3738 O O . THR A 1 474 ? 15.309 10.907 -24.669 1.00 77.06 474 THR A O 1
ATOM 3741 N N . ALA A 1 475 ? 15.293 12.959 -23.764 1.00 85.12 475 ALA A N 1
ATOM 3742 C CA . ALA A 1 475 ? 16.449 13.435 -24.518 1.00 85.12 475 ALA A CA 1
ATOM 3743 C C . ALA A 1 475 ? 17.730 12.713 -24.077 1.00 85.12 475 ALA A C 1
ATOM 3745 O O . ALA A 1 475 ? 17.960 12.525 -22.877 1.00 85.12 475 ALA A O 1
ATOM 3746 N N . ARG A 1 476 ? 18.573 12.360 -25.052 1.00 81.44 476 ARG A N 1
ATOM 3747 C CA . ARG A 1 476 ? 19.831 11.622 -24.861 1.00 81.44 476 ARG A CA 1
ATOM 3748 C C . ARG A 1 476 ? 21.076 12.442 -25.187 1.00 81.44 476 ARG A C 1
ATOM 3750 O O . ARG A 1 476 ? 22.134 12.173 -24.635 1.00 81.44 476 ARG A O 1
ATOM 3757 N N . GLN A 1 477 ? 20.978 13.420 -26.083 1.00 88.69 477 GLN A N 1
ATOM 3758 C CA . GLN A 1 477 ? 22.124 14.199 -26.558 1.00 88.69 477 GLN A CA 1
ATOM 3759 C C . GLN A 1 477 ? 21.938 15.694 -26.346 1.00 88.69 477 GLN A C 1
ATOM 3761 O O . GLN A 1 477 ? 22.821 16.347 -25.792 1.00 88.69 477 GLN A O 1
ATOM 3766 N N . THR A 1 478 ? 20.815 16.256 -26.801 1.00 96.25 478 THR A N 1
ATOM 3767 C CA . THR A 1 478 ? 20.613 17.708 -26.792 1.00 96.25 478 THR A CA 1
ATOM 3768 C C . THR A 1 478 ? 19.162 18.100 -26.547 1.00 96.25 478 THR A C 1
ATOM 3770 O O . THR A 1 478 ? 18.255 17.552 -27.171 1.00 96.25 478 THR A O 1
ATOM 3773 N N . VAL A 1 479 ? 18.963 19.139 -25.739 1.00 97.31 479 VAL A N 1
ATOM 3774 C CA . VAL A 1 479 ? 17.696 19.859 -25.588 1.00 97.31 479 VAL A CA 1
ATOM 3775 C C . VAL A 1 479 ? 17.928 21.329 -25.932 1.00 97.31 479 VAL A C 1
ATOM 3777 O O . VAL A 1 479 ? 18.797 21.982 -25.354 1.00 97.31 479 VAL A O 1
ATOM 3780 N N . ARG A 1 480 ? 17.156 21.865 -26.882 1.00 97.81 480 ARG A N 1
ATOM 3781 C CA . ARG A 1 480 ? 17.157 23.293 -27.248 1.00 97.81 480 ARG A CA 1
ATOM 3782 C C . ARG A 1 480 ? 15.810 23.899 -26.908 1.00 97.81 480 ARG A C 1
ATOM 3784 O O . ARG A 1 480 ? 14.791 23.397 -27.377 1.00 97.81 480 ARG A O 1
ATOM 3791 N N . ILE A 1 481 ? 15.805 24.974 -26.134 1.00 96.38 481 ILE A N 1
ATOM 3792 C CA . ILE A 1 481 ? 14.582 25.631 -25.678 1.00 96.38 481 ILE A CA 1
ATOM 3793 C C . ILE A 1 481 ? 14.639 27.119 -25.982 1.00 96.38 481 ILE A C 1
ATOM 3795 O O . ILE A 1 481 ? 15.633 27.786 -25.710 1.00 96.38 481 ILE A O 1
ATOM 3799 N N . ALA A 1 482 ? 13.551 27.655 -26.518 1.00 94.81 482 ALA A N 1
ATOM 3800 C CA . ALA A 1 482 ? 13.334 29.089 -26.614 1.00 94.81 482 ALA A CA 1
ATOM 3801 C C . ALA A 1 482 ? 11.974 29.438 -26.016 1.00 94.81 482 ALA A C 1
ATOM 3803 O O . ALA A 1 482 ? 10.979 28.804 -26.361 1.00 94.81 482 ALA A O 1
ATOM 3804 N N . GLY A 1 483 ? 11.937 30.433 -25.132 1.00 91.38 483 GLY A N 1
ATOM 3805 C CA . GLY A 1 483 ? 10.715 30.856 -24.447 1.00 91.38 483 GLY A CA 1
ATOM 3806 C C . GLY A 1 483 ? 10.971 31.310 -23.015 1.00 91.38 483 GLY A C 1
ATOM 3807 O O . GLY A 1 483 ? 12.117 31.515 -22.605 1.00 91.38 483 GLY A O 1
ATOM 3808 N N . TYR A 1 484 ? 9.897 31.497 -22.254 1.00 89.25 484 TYR A N 1
ATOM 3809 C CA . TYR A 1 484 ? 9.990 31.658 -20.807 1.00 89.25 484 TYR A CA 1
ATOM 3810 C C . TYR A 1 484 ? 9.989 30.294 -20.114 1.00 89.25 484 TYR A C 1
ATOM 3812 O O . TYR A 1 484 ? 9.316 29.370 -20.562 1.00 89.25 484 TYR A O 1
ATOM 3820 N N . VAL A 1 485 ? 10.765 30.190 -19.036 1.00 88.25 485 VAL A N 1
ATOM 3821 C CA . VAL A 1 485 ? 10.969 28.972 -18.247 1.00 88.25 485 VAL A CA 1
ATOM 3822 C C . VAL A 1 485 ? 10.862 29.351 -16.778 1.00 88.25 485 VAL A C 1
ATOM 3824 O O . VAL A 1 485 ? 11.493 30.324 -16.360 1.00 88.25 485 VAL A O 1
ATOM 3827 N N . ASP A 1 486 ? 10.104 28.583 -16.003 1.00 86.69 486 ASP A N 1
ATOM 3828 C CA . ASP A 1 486 ? 10.072 28.700 -14.547 1.00 86.69 486 ASP A CA 1
ATOM 3829 C C . ASP A 1 486 ? 10.835 27.569 -13.835 1.00 86.69 486 ASP A C 1
ATOM 3831 O O . ASP A 1 486 ? 11.465 26.706 -14.448 1.00 86.69 486 ASP A O 1
ATOM 3835 N N . THR A 1 487 ? 10.812 27.594 -12.504 1.00 83.12 487 THR A N 1
ATOM 3836 C CA . THR A 1 487 ? 11.546 26.639 -11.672 1.00 83.12 487 THR A CA 1
ATOM 3837 C C . THR A 1 487 ? 11.012 25.212 -11.761 1.00 83.12 487 THR A C 1
ATOM 3839 O O . THR A 1 487 ? 11.792 24.280 -11.570 1.00 83.12 487 THR A O 1
ATOM 3842 N N . ALA A 1 488 ? 9.731 25.014 -12.091 1.00 76.38 488 ALA A N 1
ATOM 3843 C CA . ALA A 1 488 ? 9.160 23.680 -12.240 1.00 76.38 488 ALA A CA 1
ATOM 3844 C C . ALA A 1 488 ? 9.802 22.960 -13.432 1.00 76.38 488 ALA A C 1
ATOM 3846 O O . ALA A 1 488 ? 10.314 21.854 -13.281 1.00 76.38 488 ALA A O 1
ATOM 3847 N N . ILE A 1 489 ? 9.883 23.627 -14.587 1.00 85.38 489 ILE A N 1
ATOM 3848 C CA . ILE A 1 489 ? 10.492 23.036 -15.789 1.00 85.38 489 ILE A CA 1
ATOM 3849 C C . ILE A 1 489 ? 12.021 23.065 -15.750 1.00 85.38 489 ILE A C 1
ATOM 3851 O O . ILE A 1 489 ? 12.681 22.203 -16.334 1.00 85.38 489 ILE A O 1
ATOM 3855 N N . ALA A 1 490 ? 12.613 24.010 -15.017 1.00 88.56 490 ALA A N 1
ATOM 3856 C CA . ALA A 1 490 ? 14.050 24.014 -14.779 1.00 88.56 490 ALA A CA 1
ATOM 3857 C C . ALA A 1 490 ? 14.543 22.704 -14.139 1.00 88.56 490 ALA A C 1
ATOM 3859 O O . ALA A 1 490 ? 15.593 22.198 -14.534 1.00 88.56 490 ALA A O 1
ATOM 3860 N N . ASN A 1 491 ? 13.776 22.117 -13.215 1.00 83.62 491 ASN A N 1
ATOM 3861 C CA . ASN A 1 491 ? 14.145 20.855 -12.568 1.00 83.62 491 ASN A CA 1
ATOM 3862 C C . ASN A 1 491 ? 14.210 19.675 -13.549 1.00 83.62 491 ASN A C 1
ATOM 3864 O O . ASN A 1 491 ? 15.153 18.885 -13.482 1.00 83.62 491 ASN A O 1
ATOM 3868 N N . GLU A 1 492 ? 13.293 19.601 -14.516 1.00 87.56 492 GLU A N 1
ATOM 3869 C CA . GLU A 1 492 ? 13.316 18.566 -15.561 1.00 87.56 492 GLU A CA 1
ATOM 3870 C C . GLU A 1 492 ? 14.587 18.650 -16.415 1.00 87.56 492 GLU A C 1
ATOM 3872 O O . GLU A 1 492 ? 15.246 17.649 -16.714 1.00 87.56 492 GLU A O 1
ATOM 3877 N N . MET A 1 493 ? 14.992 19.873 -16.761 1.00 91.12 493 MET A N 1
ATOM 3878 C CA . MET A 1 493 ? 16.223 20.117 -17.511 1.00 91.12 493 MET A CA 1
ATOM 3879 C C . MET A 1 493 ? 17.484 19.820 -16.700 1.00 91.12 493 MET A C 1
ATOM 3881 O O . MET A 1 493 ? 18.469 19.349 -17.264 1.00 91.12 493 MET A O 1
ATOM 3885 N N . ILE A 1 494 ? 17.470 20.039 -15.384 1.00 88.00 494 ILE A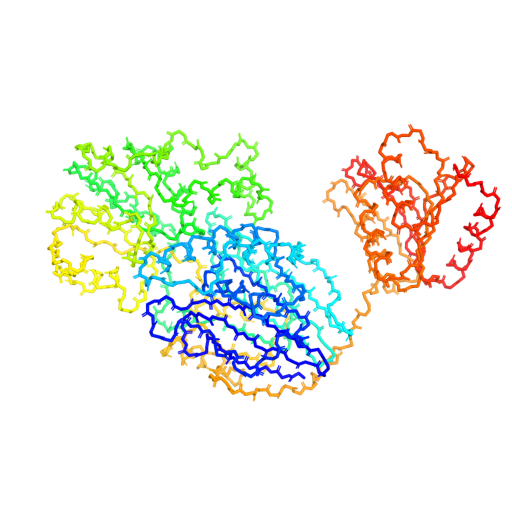 N 1
ATOM 3886 C CA . ILE A 1 494 ? 18.557 19.594 -14.499 1.00 88.00 494 ILE A CA 1
ATOM 3887 C C . ILE A 1 494 ? 18.647 18.070 -14.498 1.00 88.00 494 ILE A C 1
ATOM 3889 O O . ILE A 1 494 ? 19.750 17.528 -14.540 1.00 88.00 494 ILE A O 1
ATOM 3893 N N . GLY A 1 495 ? 17.506 17.375 -14.505 1.00 75.00 495 GLY A N 1
ATOM 3894 C CA . GLY A 1 495 ? 17.458 15.932 -14.725 1.00 75.00 495 GLY A CA 1
ATOM 3895 C C . GLY A 1 495 ? 18.185 15.534 -16.011 1.00 75.00 495 GLY A C 1
ATOM 3896 O O . GLY A 1 495 ? 19.044 14.656 -15.981 1.00 75.00 495 GLY A O 1
ATOM 3897 N N . ALA A 1 496 ? 17.922 16.232 -17.120 1.00 82.56 496 ALA A N 1
ATOM 3898 C CA . ALA A 1 496 ? 18.614 16.001 -18.390 1.00 82.56 496 ALA A CA 1
ATOM 3899 C C . ALA A 1 496 ? 20.126 16.286 -18.317 1.00 82.56 496 ALA A C 1
ATOM 3901 O O . ALA A 1 496 ? 20.928 15.459 -18.751 1.00 82.56 496 ALA A O 1
ATOM 3902 N N . LEU A 1 497 ? 20.535 17.399 -17.703 1.00 85.94 497 LEU A N 1
ATOM 3903 C CA . LEU A 1 497 ? 21.948 17.744 -17.498 1.00 85.94 497 LEU A CA 1
ATOM 3904 C C . LEU A 1 497 ? 22.691 16.669 -16.695 1.00 85.94 497 LEU A C 1
ATOM 3906 O O . LEU A 1 497 ? 23.806 16.294 -17.051 1.00 85.94 497 LEU A O 1
ATOM 3910 N N . ARG A 1 498 ? 22.059 16.116 -15.652 1.00 80.38 498 ARG A N 1
ATOM 3911 C CA . ARG A 1 498 ? 22.623 15.016 -14.850 1.00 80.38 498 ARG A CA 1
ATOM 3912 C C . ARG A 1 498 ? 22.819 13.732 -15.655 1.00 80.38 498 ARG A C 1
ATOM 3914 O O . ARG A 1 498 ? 23.748 12.988 -15.363 1.00 80.38 498 ARG A O 1
ATOM 3921 N N . ARG A 1 499 ? 21.998 13.502 -16.685 1.00 85.88 499 ARG A N 1
ATOM 3922 C CA . ARG A 1 499 ? 22.166 12.399 -17.650 1.00 85.88 499 ARG A CA 1
ATOM 3923 C C . ARG A 1 499 ? 23.226 12.685 -18.726 1.00 85.88 499 ARG A C 1
ATOM 3925 O O . ARG A 1 499 ? 23.423 11.863 -19.613 1.00 85.88 499 ARG A O 1
ATOM 3932 N N . GLY A 1 500 ? 23.905 13.834 -18.675 1.00 82.56 500 GLY A N 1
ATOM 3933 C CA . GLY A 1 500 ? 24.921 14.231 -19.656 1.00 82.56 500 GLY A CA 1
ATOM 3934 C C . GLY A 1 500 ? 24.363 14.863 -20.936 1.00 82.56 500 GLY A C 1
ATOM 3935 O O . GLY A 1 500 ? 25.107 15.038 -21.900 1.00 82.56 500 GLY A O 1
ATOM 3936 N N . VAL A 1 501 ? 23.076 15.223 -20.960 1.00 92.38 501 VAL A N 1
ATOM 3937 C CA . VAL A 1 501 ? 22.426 15.883 -22.102 1.00 92.38 501 VAL A CA 1
ATOM 3938 C C . VAL A 1 501 ? 22.843 17.354 -22.162 1.00 92.38 501 VAL A C 1
ATOM 3940 O O . VAL A 1 501 ? 22.796 18.065 -21.159 1.00 92.38 501 VAL A O 1
ATOM 3943 N N . GLU A 1 502 ? 23.197 17.858 -23.346 1.00 97.06 502 GLU A N 1
ATOM 3944 C CA . GLU A 1 502 ? 23.468 19.285 -23.531 1.00 97.06 502 GLU A CA 1
ATOM 3945 C C . GLU A 1 502 ? 22.159 20.087 -23.553 1.00 97.06 502 GLU A C 1
ATOM 3947 O O . GLU A 1 502 ? 21.351 19.950 -24.471 1.00 97.06 502 GLU A O 1
ATOM 3952 N N . VAL A 1 503 ? 21.974 20.984 -22.582 1.00 97.88 503 VAL A N 1
ATOM 3953 C CA . VAL A 1 503 ? 20.816 21.890 -22.534 1.00 97.88 503 VAL A CA 1
ATOM 3954 C C . VAL A 1 503 ? 21.218 23.296 -22.990 1.00 97.88 503 VAL A C 1
ATOM 3956 O O . VAL A 1 503 ? 22.091 23.929 -22.391 1.00 97.88 503 VAL A O 1
ATOM 3959 N N . LYS A 1 504 ? 20.568 23.794 -24.050 1.00 97.75 504 LYS A N 1
ATOM 3960 C CA . LYS A 1 504 ? 20.705 25.155 -24.600 1.00 97.75 504 LYS A CA 1
ATOM 3961 C C . LYS A 1 504 ? 19.381 25.905 -24.448 1.00 97.75 504 LYS A C 1
ATOM 3963 O O . LYS A 1 504 ? 18.358 25.407 -24.910 1.00 97.75 504 LYS A O 1
ATOM 3968 N N . ILE A 1 505 ? 19.401 27.110 -23.878 1.00 96.00 505 ILE A N 1
ATOM 3969 C CA . ILE A 1 505 ? 18.188 27.911 -23.638 1.00 96.00 505 ILE A CA 1
ATOM 3970 C C . ILE A 1 505 ? 18.355 29.352 -24.128 1.00 96.00 505 ILE A C 1
ATOM 3972 O O . ILE A 1 505 ? 19.315 30.025 -23.749 1.00 96.00 505 ILE A O 1
ATOM 3976 N N . ILE A 1 506 ? 17.411 29.836 -24.938 1.00 95.12 506 ILE A N 1
ATOM 3977 C CA . ILE A 1 506 ? 17.274 31.248 -25.318 1.00 95.12 506 ILE A CA 1
ATOM 3978 C C . ILE A 1 506 ? 16.105 31.850 -24.541 1.00 95.12 506 ILE A C 1
ATOM 3980 O O . ILE A 1 506 ? 14.939 31.580 -24.840 1.00 95.12 506 ILE A O 1
ATOM 3984 N N . TYR A 1 507 ? 16.409 32.709 -23.572 1.00 91.88 507 TYR A N 1
ATOM 3985 C CA . TYR A 1 507 ? 15.389 33.520 -22.917 1.00 91.88 507 TYR A CA 1
ATOM 3986 C C . TYR A 1 507 ? 15.050 34.731 -23.776 1.00 91.88 507 TYR A C 1
ATOM 3988 O O . TYR A 1 507 ? 15.933 35.426 -24.277 1.00 91.88 507 TYR A O 1
ATOM 3996 N N . ARG A 1 508 ? 13.760 35.053 -23.881 1.00 84.94 508 ARG A N 1
ATOM 3997 C CA . ARG A 1 508 ? 13.347 36.322 -24.489 1.00 84.94 508 ARG A CA 1
ATOM 3998 C C . ARG A 1 508 ? 13.680 37.514 -23.595 1.00 84.94 508 ARG A C 1
ATOM 4000 O O . ARG A 1 508 ? 14.189 38.528 -24.062 1.00 84.94 508 ARG A O 1
ATOM 4007 N N . HIS A 1 509 ? 13.330 37.409 -22.311 1.00 81.69 509 HIS A N 1
ATOM 4008 C CA . HIS A 1 509 ? 13.654 38.424 -21.314 1.00 81.69 509 HIS A CA 1
ATOM 4009 C C . HIS A 1 509 ? 13.760 37.832 -19.899 1.00 81.69 509 HIS A C 1
ATOM 4011 O O . HIS A 1 509 ? 12.858 37.120 -19.451 1.00 81.69 509 HIS A O 1
ATOM 4017 N N . LEU A 1 510 ? 14.812 38.192 -19.161 1.00 79.56 510 LEU A N 1
ATOM 4018 C CA . LEU A 1 510 ? 15.019 37.796 -17.757 1.00 79.56 510 LEU A CA 1
ATOM 4019 C C . LEU A 1 510 ? 14.367 38.729 -16.708 1.00 79.56 510 LEU A C 1
ATOM 4021 O O . LEU A 1 510 ? 14.754 38.731 -15.542 1.00 79.56 510 LEU A O 1
ATOM 4025 N N . THR A 1 511 ? 13.378 39.548 -17.082 1.00 70.25 511 THR A N 1
ATOM 4026 C CA . THR A 1 511 ? 12.745 40.520 -16.161 1.00 70.25 511 THR A CA 1
ATOM 4027 C C . THR A 1 511 ? 11.766 39.923 -15.157 1.00 70.25 511 THR A C 1
ATOM 4029 O O . THR A 1 511 ? 11.507 40.552 -14.132 1.00 70.25 511 THR A O 1
ATOM 4032 N N . ARG A 1 512 ? 11.212 38.733 -15.421 1.00 70.75 512 ARG A N 1
ATOM 4033 C CA . ARG A 1 512 ? 10.291 38.065 -14.489 1.00 70.75 512 ARG A CA 1
ATOM 4034 C C . ARG A 1 512 ? 11.080 37.396 -13.351 1.00 70.75 512 ARG A C 1
ATOM 4036 O O . ARG A 1 512 ? 12.045 36.693 -13.650 1.00 70.75 512 ARG A O 1
ATOM 4043 N N . PRO A 1 513 ? 10.674 37.556 -12.075 1.00 74.56 513 PRO A N 1
ATOM 4044 C CA . PRO A 1 513 ? 11.356 36.925 -10.942 1.00 74.56 513 PRO A CA 1
ATOM 4045 C C . PRO A 1 513 ? 11.521 35.405 -11.084 1.00 74.56 513 PRO A C 1
ATOM 4047 O O . PRO A 1 513 ? 12.618 34.901 -10.869 1.00 74.56 513 PRO A O 1
ATOM 4050 N N . SER A 1 514 ? 10.477 34.702 -11.537 1.00 72.75 514 SER A N 1
ATOM 4051 C CA . SER A 1 514 ? 10.494 33.248 -11.758 1.00 72.75 514 SER A CA 1
ATOM 4052 C C . SER A 1 514 ? 11.501 32.814 -12.827 1.00 72.75 514 SER A C 1
ATOM 4054 O O . SER A 1 514 ? 12.252 31.866 -12.614 1.00 72.75 514 SER A O 1
ATOM 4056 N N . ASN A 1 515 ? 11.599 33.551 -13.938 1.00 80.12 515 ASN A N 1
ATOM 4057 C CA . ASN A 1 515 ? 12.605 33.287 -14.973 1.00 80.12 515 ASN A CA 1
ATOM 4058 C C . ASN A 1 515 ? 14.025 33.500 -14.450 1.00 80.12 515 ASN A C 1
ATOM 4060 O O . ASN A 1 515 ? 14.949 32.815 -14.871 1.00 80.12 515 ASN A O 1
ATOM 4064 N N . ARG A 1 516 ? 14.217 34.477 -13.558 1.00 84.94 516 ARG A N 1
ATOM 4065 C CA . ARG A 1 516 ? 15.527 34.772 -12.974 1.00 84.94 516 ARG A CA 1
ATOM 4066 C C . ARG A 1 516 ? 15.977 33.673 -12.017 1.00 84.94 516 ARG A C 1
ATOM 4068 O O . ARG A 1 516 ? 17.157 33.344 -11.974 1.00 84.94 516 ARG A O 1
ATOM 4075 N N . GLU A 1 517 ? 15.038 33.105 -11.274 1.00 87.00 517 GLU A N 1
ATOM 4076 C CA . GLU A 1 517 ? 15.287 31.967 -10.395 1.00 87.00 517 GLU A CA 1
ATOM 4077 C C . GLU A 1 517 ? 15.618 30.704 -11.200 1.00 87.00 517 GLU A C 1
ATOM 4079 O O . GLU A 1 517 ? 16.654 30.084 -10.966 1.00 87.00 517 GLU A O 1
ATOM 4084 N N . ALA A 1 518 ? 14.811 30.392 -12.219 1.00 88.50 518 ALA A N 1
ATOM 4085 C CA . ALA A 1 518 ? 15.076 29.295 -13.150 1.00 88.50 518 ALA A CA 1
ATOM 4086 C C . ALA A 1 518 ? 16.424 29.463 -13.868 1.00 88.50 518 ALA A C 1
ATOM 4088 O O . ALA A 1 518 ? 17.197 28.513 -13.972 1.00 88.50 518 ALA A O 1
ATOM 4089 N N . TYR A 1 519 ? 16.737 30.684 -14.311 1.00 91.75 519 TYR A N 1
ATOM 4090 C CA . TYR A 1 519 ? 18.025 31.036 -14.900 1.00 91.75 519 TYR A CA 1
ATOM 4091 C C . TYR A 1 519 ? 19.189 30.677 -13.975 1.00 91.75 519 TYR A C 1
ATOM 4093 O O . TYR A 1 519 ? 20.088 29.957 -14.404 1.00 91.75 519 TYR A O 1
ATOM 4101 N N . ASN A 1 520 ? 19.163 31.145 -12.722 1.00 90.69 520 ASN A N 1
ATOM 4102 C CA . ASN A 1 520 ? 20.239 30.881 -11.766 1.00 90.69 520 ASN A CA 1
ATOM 4103 C C . ASN A 1 520 ? 20.420 29.374 -11.564 1.00 90.69 520 ASN A C 1
ATOM 4105 O O . ASN A 1 520 ? 21.532 28.867 -11.672 1.00 90.69 520 ASN A O 1
ATOM 4109 N N . LEU A 1 521 ? 19.313 28.659 -11.362 1.00 90.50 521 LEU A N 1
ATOM 4110 C CA . LEU A 1 521 ? 19.317 27.222 -11.131 1.00 90.50 521 LEU A CA 1
ATOM 4111 C C . LEU A 1 521 ? 19.929 26.451 -12.314 1.00 90.50 521 LEU A C 1
ATOM 4113 O O . LEU A 1 521 ? 20.766 25.569 -12.129 1.00 90.50 521 LEU A O 1
ATOM 4117 N N . LEU A 1 522 ? 19.551 26.801 -13.541 1.00 93.00 522 LEU A N 1
ATOM 4118 C CA . LEU A 1 522 ? 20.049 26.145 -14.752 1.00 93.00 522 LEU A CA 1
ATOM 4119 C C . LEU A 1 522 ? 21.508 26.501 -15.034 1.00 93.00 522 LEU A C 1
ATOM 4121 O O . LEU A 1 522 ? 22.291 25.627 -15.403 1.00 93.00 522 LEU A O 1
ATOM 4125 N N . TYR A 1 523 ? 21.882 27.762 -14.825 1.00 93.00 523 TYR A N 1
ATOM 4126 C CA . TYR A 1 523 ? 23.253 28.231 -14.985 1.00 93.00 523 TYR A CA 1
ATOM 4127 C C . TYR A 1 523 ? 24.204 27.510 -14.020 1.00 93.00 523 TYR A C 1
ATOM 4129 O O . TYR A 1 523 ? 25.237 26.992 -14.441 1.00 93.00 523 TYR A O 1
ATOM 4137 N N . GLU A 1 524 ? 23.827 27.400 -12.743 1.00 93.31 524 GLU A N 1
ATOM 4138 C CA . GLU A 1 524 ? 24.608 26.700 -11.714 1.00 93.31 524 GLU A CA 1
ATOM 4139 C C . GLU A 1 524 ? 24.772 25.201 -12.004 1.00 93.31 524 GLU A C 1
ATOM 4141 O O . GLU A 1 524 ? 25.788 24.612 -11.639 1.00 93.31 524 GLU A O 1
ATOM 4146 N N . ASN A 1 525 ? 23.810 24.589 -12.702 1.00 92.44 525 ASN A N 1
ATOM 4147 C CA . ASN A 1 525 ? 23.850 23.178 -13.095 1.00 92.44 525 ASN A CA 1
ATOM 4148 C C . ASN A 1 525 ? 24.459 22.947 -14.495 1.00 92.44 525 ASN A C 1
ATOM 4150 O O . ASN A 1 525 ? 24.430 21.826 -14.999 1.00 92.44 525 ASN A O 1
ATOM 4154 N N . GLY A 1 526 ? 25.043 23.979 -15.118 1.00 93.25 526 GLY A N 1
ATOM 4155 C CA . GLY A 1 526 ? 25.825 23.845 -16.351 1.00 93.25 526 GLY A CA 1
ATOM 4156 C C . GLY A 1 526 ? 25.035 23.966 -17.659 1.00 93.25 526 GLY A C 1
ATOM 4157 O O . GLY A 1 526 ? 25.564 23.618 -18.717 1.00 93.25 526 GLY A O 1
ATOM 4158 N N . ALA A 1 527 ? 23.799 24.474 -17.628 1.00 96.44 527 ALA A N 1
ATOM 4159 C CA . ALA A 1 527 ? 23.062 24.792 -18.848 1.00 96.44 527 ALA A CA 1
ATOM 4160 C C . ALA A 1 527 ? 23.746 25.922 -19.635 1.00 96.44 527 ALA A C 1
ATOM 4162 O O . ALA A 1 527 ? 24.251 26.895 -19.070 1.00 96.44 527 ALA A O 1
ATOM 4163 N N . LYS A 1 528 ? 23.697 25.849 -20.968 1.00 97.00 528 LYS A N 1
ATOM 4164 C CA . LYS A 1 528 ? 24.110 26.956 -21.837 1.00 97.00 528 LYS A CA 1
ATOM 4165 C C . LYS A 1 528 ? 22.928 27.897 -22.005 1.00 97.00 528 LYS A C 1
ATOM 4167 O O . LYS A 1 528 ? 21.881 27.485 -22.500 1.00 97.00 528 LYS A O 1
ATOM 4172 N N . ILE A 1 529 ? 23.101 29.166 -21.653 1.00 95.50 529 ILE A N 1
ATOM 4173 C CA . ILE A 1 529 ? 22.007 30.139 -21.668 1.00 95.50 529 ILE A CA 1
ATOM 4174 C C . ILE A 1 529 ? 22.393 31.381 -22.476 1.00 95.50 529 ILE A C 1
ATOM 4176 O O . ILE A 1 529 ? 23.511 31.884 -22.360 1.00 95.50 529 ILE A O 1
ATOM 4180 N N . ARG A 1 530 ? 21.462 31.869 -23.301 1.00 94.94 530 ARG A N 1
ATOM 4181 C CA . ARG A 1 530 ? 21.546 33.145 -24.024 1.00 94.94 530 ARG A CA 1
ATOM 4182 C C . ARG A 1 530 ? 20.248 33.941 -23.875 1.00 94.94 530 ARG A C 1
ATOM 4184 O O . ARG A 1 530 ? 19.203 33.374 -23.560 1.00 94.94 530 ARG A O 1
ATOM 4191 N N . GLU A 1 531 ? 20.304 35.247 -24.115 1.00 93.19 531 GLU A N 1
ATOM 4192 C CA . GLU A 1 531 ? 19.129 36.124 -24.160 1.00 93.19 531 GLU A CA 1
ATOM 4193 C C . GLU A 1 531 ? 18.984 36.752 -25.554 1.00 93.19 531 GLU A C 1
ATOM 4195 O O . GLU A 1 531 ? 19.960 37.196 -26.165 1.00 93.19 531 GLU A O 1
ATOM 4200 N N . ASN A 1 532 ? 17.752 36.775 -26.069 1.00 92.56 532 ASN A N 1
ATOM 4201 C CA . ASN A 1 532 ? 17.405 37.428 -27.328 1.00 92.56 532 ASN A CA 1
ATOM 4202 C C . ASN A 1 532 ? 15.975 37.966 -27.291 1.00 92.56 532 ASN A C 1
ATOM 4204 O O . ASN A 1 532 ? 15.001 37.215 -27.323 1.00 92.56 532 ASN A O 1
ATOM 4208 N N . ARG A 1 533 ? 15.850 39.294 -27.258 1.00 89.00 533 ARG A N 1
ATOM 4209 C CA . ARG A 1 533 ? 14.563 39.988 -27.093 1.00 89.00 533 ARG A CA 1
ATOM 4210 C C . ARG A 1 533 ? 13.624 39.839 -28.287 1.00 89.00 533 ARG A C 1
ATOM 4212 O O . ARG A 1 533 ? 12.407 39.965 -28.113 1.00 89.00 533 ARG A O 1
ATOM 4219 N N . ASP A 1 534 ? 14.184 39.532 -29.453 1.00 90.06 534 ASP A N 1
ATOM 4220 C CA . ASP A 1 534 ? 13.447 39.348 -30.699 1.00 90.06 534 ASP A CA 1
ATOM 4221 C C . ASP A 1 534 ? 12.890 37.917 -30.828 1.00 90.06 534 ASP A C 1
ATOM 4223 O O . ASP A 1 534 ? 11.990 37.668 -31.634 1.00 90.06 534 ASP A O 1
ATOM 4227 N N . MET A 1 535 ? 13.346 36.974 -29.989 1.00 89.38 535 MET A N 1
ATOM 4228 C CA . MET A 1 535 ? 12.865 35.591 -29.988 1.00 89.38 535 MET A CA 1
ATOM 4229 C C . MET A 1 535 ? 11.482 35.473 -29.330 1.00 89.38 535 MET A C 1
ATOM 4231 O O . MET A 1 535 ? 11.351 35.359 -28.113 1.00 89.38 535 MET A O 1
ATOM 4235 N N . HIS A 1 536 ? 10.427 35.496 -30.149 1.00 88.50 536 HIS A N 1
ATOM 4236 C CA . HIS A 1 536 ? 9.036 35.323 -29.700 1.00 88.50 536 HIS A CA 1
ATOM 4237 C C . HIS A 1 536 ? 8.517 33.880 -29.822 1.00 88.50 536 HIS A C 1
ATOM 4239 O O . HIS A 1 536 ? 7.457 33.560 -29.284 1.00 88.50 536 HIS A O 1
ATOM 4245 N N . ALA A 1 537 ? 9.201 33.012 -30.565 1.00 89.94 537 ALA A N 1
ATOM 4246 C CA . ALA A 1 537 ? 8.754 31.636 -30.756 1.00 89.94 537 ALA A CA 1
ATOM 4247 C C . ALA A 1 537 ? 8.970 30.805 -29.483 1.00 89.94 537 ALA A C 1
ATOM 4249 O O . ALA A 1 537 ? 9.981 30.988 -28.803 1.00 89.94 537 ALA A O 1
ATOM 4250 N N . ARG A 1 538 ? 8.033 29.894 -29.181 1.00 94.44 538 ARG A N 1
ATOM 4251 C CA . ARG A 1 538 ? 8.180 28.912 -28.101 1.00 94.44 538 ARG A CA 1
ATOM 4252 C C . ARG A 1 538 ? 8.490 27.572 -28.720 1.00 94.44 538 ARG A C 1
ATOM 4254 O O . ARG A 1 538 ? 7.668 27.014 -29.449 1.00 94.44 538 ARG A O 1
ATOM 4261 N N . ILE A 1 539 ? 9.720 27.130 -28.502 1.00 96.00 539 ILE A N 1
ATOM 4262 C CA . ILE A 1 539 ? 10.288 25.977 -29.187 1.00 96.00 539 ILE A CA 1
ATOM 4263 C C . ILE A 1 539 ? 10.942 25.069 -28.159 1.00 96.00 539 ILE A C 1
ATOM 4265 O O . ILE A 1 539 ? 11.724 25.542 -27.337 1.00 96.00 539 ILE A O 1
ATOM 4269 N N . VAL A 1 540 ? 10.674 23.770 -28.264 1.00 96.19 540 VAL A N 1
ATOM 4270 C CA . VAL A 1 540 ? 11.450 22.713 -27.607 1.00 96.19 540 VAL A CA 1
ATOM 4271 C C . VAL A 1 540 ? 11.936 21.762 -28.687 1.00 96.19 540 VAL A C 1
ATOM 4273 O O . VAL A 1 540 ? 11.135 21.245 -29.458 1.00 96.19 540 VAL A O 1
ATOM 4276 N N . ILE A 1 541 ? 13.240 21.528 -28.770 1.00 96.94 541 ILE A N 1
ATOM 4277 C CA . ILE A 1 541 ? 13.832 20.558 -29.694 1.00 96.94 541 ILE A CA 1
ATOM 4278 C C . ILE A 1 541 ? 14.584 19.518 -28.880 1.00 96.94 541 ILE A C 1
ATOM 4280 O O . ILE A 1 541 ? 15.433 19.883 -28.068 1.00 96.94 541 ILE A O 1
ATOM 4284 N N . SER A 1 542 ? 14.303 18.244 -29.137 1.00 94.38 542 SER A N 1
ATOM 4285 C CA . SER A 1 542 ? 14.968 17.110 -28.495 1.00 94.38 542 SER A CA 1
ATOM 4286 C C . SER A 1 542 ? 15.714 16.285 -29.546 1.00 94.38 542 SER A C 1
ATOM 4288 O O . SER A 1 542 ? 15.136 15.898 -30.566 1.00 94.38 542 SER A O 1
ATOM 4290 N N . ASP A 1 543 ? 17.019 16.099 -29.332 1.00 90.69 543 ASP A N 1
ATOM 4291 C CA . ASP A 1 543 ? 17.939 15.257 -30.117 1.00 90.69 543 ASP A CA 1
ATOM 4292 C C . ASP A 1 543 ? 17.932 15.482 -31.638 1.00 90.69 543 ASP A C 1
ATOM 4294 O O . ASP A 1 543 ? 18.210 14.569 -32.412 1.00 90.69 543 ASP A O 1
ATOM 4298 N N . ASN A 1 544 ? 17.592 16.697 -32.092 1.00 90.81 544 ASN A N 1
ATOM 4299 C CA . ASN A 1 544 ? 17.356 17.016 -33.511 1.00 90.81 544 ASN A CA 1
ATOM 4300 C C . ASN A 1 544 ? 16.363 16.060 -34.201 1.00 90.81 544 ASN A C 1
ATOM 4302 O O . ASN A 1 544 ? 16.387 15.918 -35.423 1.00 90.81 544 ASN A O 1
ATOM 4306 N N . ARG A 1 545 ? 15.501 15.410 -33.416 1.00 87.12 545 ARG A N 1
ATOM 4307 C CA . ARG A 1 545 ? 14.547 14.389 -33.855 1.00 87.12 545 ARG A CA 1
ATOM 4308 C C . ARG A 1 545 ? 13.106 14.833 -33.660 1.00 87.12 545 ARG A C 1
ATOM 4310 O O . ARG A 1 545 ? 12.241 14.471 -34.449 1.00 87.12 545 ARG A O 1
ATOM 4317 N N . TYR A 1 546 ? 12.862 15.623 -32.622 1.00 92.12 546 TYR A N 1
ATOM 4318 C CA . TYR A 1 546 ? 11.550 16.167 -32.309 1.00 92.12 546 TYR A CA 1
ATOM 4319 C C . TYR A 1 546 ? 11.640 17.678 -32.179 1.00 92.12 546 TYR A C 1
ATOM 432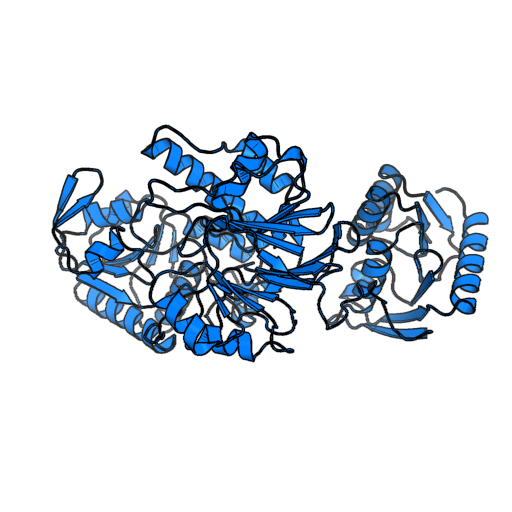1 O O . TYR A 1 546 ? 12.564 18.187 -31.544 1.00 92.12 546 TYR A O 1
ATOM 4329 N N . ALA A 1 547 ? 10.666 18.384 -32.741 1.00 95.31 547 ALA A N 1
ATOM 4330 C CA . ALA A 1 547 ? 10.496 19.817 -32.564 1.00 95.31 547 ALA A CA 1
ATOM 4331 C C . ALA A 1 547 ? 9.055 20.110 -32.148 1.00 95.31 547 ALA A C 1
ATOM 4333 O O . ALA A 1 547 ? 8.121 19.777 -32.870 1.00 95.31 547 ALA A O 1
ATOM 4334 N N . PHE A 1 548 ? 8.880 20.742 -30.994 1.00 94.88 548 PHE A N 1
ATOM 4335 C CA . PHE A 1 548 ? 7.600 21.245 -30.525 1.00 94.88 548 PHE A CA 1
ATOM 4336 C C . PHE A 1 548 ? 7.562 22.756 -30.694 1.00 94.88 548 PHE A C 1
ATOM 4338 O O . PHE A 1 548 ? 8.428 23.450 -30.162 1.00 94.88 548 PHE A O 1
ATOM 4345 N N . ILE A 1 549 ? 6.580 23.263 -31.435 1.00 95.25 549 ILE A N 1
ATOM 4346 C CA . ILE A 1 549 ? 6.398 24.695 -31.694 1.00 95.25 549 ILE A CA 1
ATOM 4347 C C . ILE A 1 549 ? 5.005 25.067 -31.213 1.00 95.25 549 ILE A C 1
ATOM 4349 O O . ILE A 1 549 ? 4.026 24.517 -31.712 1.00 95.25 549 ILE A O 1
ATOM 4353 N N . SER A 1 550 ? 4.898 25.986 -30.258 1.00 93.69 550 SER A N 1
ATOM 4354 C CA . SER A 1 550 ? 3.605 26.290 -29.637 1.00 93.69 550 SER A CA 1
ATOM 4355 C C . SER A 1 550 ? 3.422 27.756 -29.277 1.00 93.69 550 SER A C 1
ATOM 4357 O O . SER A 1 550 ? 4.336 28.572 -29.422 1.00 93.69 550 SER A O 1
ATOM 4359 N N . SER A 1 551 ? 2.212 28.089 -28.833 1.00 92.25 551 SER A N 1
ATOM 4360 C CA . SER A 1 551 ? 1.922 29.343 -28.140 1.00 92.25 551 SER A CA 1
ATOM 4361 C C . SER A 1 551 ? 2.349 29.320 -26.665 1.00 92.25 551 SER A C 1
ATOM 4363 O O . SER A 1 551 ? 2.609 30.393 -26.119 1.00 92.25 551 SER A O 1
ATOM 4365 N N . ALA A 1 552 ? 2.500 28.128 -26.071 1.00 89.06 552 ALA A N 1
ATOM 4366 C CA . ALA A 1 552 ? 2.749 27.937 -24.647 1.00 89.06 552 ALA A CA 1
ATOM 4367 C C . ALA A 1 552 ? 4.205 28.196 -24.240 1.00 89.06 552 ALA A C 1
ATOM 4369 O O . ALA A 1 552 ? 5.145 27.677 -24.847 1.00 89.06 552 ALA A O 1
ATOM 4370 N N . ASP A 1 553 ? 4.391 28.954 -23.162 1.00 87.44 553 ASP A N 1
ATOM 4371 C CA . ASP A 1 553 ? 5.668 29.062 -22.457 1.00 87.44 553 ASP A CA 1
ATOM 4372 C C . ASP A 1 553 ? 5.874 27.866 -21.508 1.00 87.44 553 ASP A C 1
ATOM 4374 O O . ASP A 1 553 ? 4.916 27.263 -21.034 1.00 87.44 553 ASP A O 1
ATOM 4378 N N . LEU A 1 554 ? 7.127 27.548 -21.164 1.00 85.44 554 LEU A N 1
ATOM 4379 C CA . LEU A 1 554 ? 7.469 26.508 -20.181 1.00 85.44 554 LEU A CA 1
ATOM 4380 C C . LEU A 1 554 ? 7.311 27.040 -18.747 1.00 85.44 554 LEU A C 1
ATOM 4382 O O . LEU A 1 554 ? 8.249 27.052 -17.949 1.00 85.44 554 LEU A O 1
ATOM 4386 N N . THR A 1 555 ? 6.122 27.550 -18.447 1.00 85.75 555 THR A N 1
ATOM 4387 C CA . THR A 1 555 ? 5.791 28.196 -17.175 1.00 85.75 555 THR A CA 1
ATOM 4388 C C . THR A 1 555 ? 4.450 27.698 -16.674 1.00 85.75 555 THR A C 1
ATOM 4390 O O . THR A 1 555 ? 3.561 27.417 -17.477 1.00 85.75 555 THR A O 1
ATOM 4393 N N . ARG A 1 556 ? 4.280 27.666 -15.355 1.00 81.69 556 ARG A N 1
ATOM 4394 C CA . ARG A 1 556 ? 3.048 27.277 -14.676 1.00 81.69 556 ARG A CA 1
ATOM 4395 C C . ARG A 1 556 ? 1.820 27.961 -15.279 1.00 81.69 556 ARG A C 1
ATOM 4397 O O . ARG A 1 556 ? 0.919 27.270 -15.731 1.00 81.69 556 ARG A O 1
ATOM 4404 N N . ASP A 1 557 ? 1.810 29.286 -15.366 1.00 79.19 557 ASP A N 1
ATOM 4405 C CA . ASP A 1 557 ? 0.634 30.025 -15.847 1.00 79.19 557 ASP A CA 1
ATOM 4406 C C . ASP A 1 557 ? 0.194 29.560 -17.254 1.00 79.19 557 ASP A C 1
ATOM 4408 O O . ASP A 1 557 ? -0.990 29.393 -17.528 1.00 79.19 557 ASP A O 1
ATOM 4412 N N . SER A 1 558 ? 1.150 29.256 -18.141 1.00 81.06 558 SER A N 1
ATOM 4413 C CA . SER A 1 558 ? 0.849 28.782 -19.500 1.00 81.06 558 SER A CA 1
ATOM 4414 C C . SER A 1 558 ? 0.307 27.351 -19.534 1.00 81.06 558 SER A C 1
ATOM 4416 O O . SER A 1 558 ? -0.518 27.036 -20.384 1.00 81.06 558 SER A O 1
ATOM 4418 N N . PHE A 1 559 ? 0.721 26.490 -18.602 1.00 81.75 559 PHE A N 1
ATOM 4419 C CA . PHE A 1 559 ? 0.258 25.101 -18.554 1.00 81.75 559 PHE A CA 1
ATOM 4420 C C . PHE A 1 559 ? -1.053 24.897 -17.810 1.00 81.75 559 PHE A C 1
ATOM 4422 O O . PHE A 1 559 ? -1.796 23.983 -18.153 1.00 81.75 559 PHE A O 1
ATOM 4429 N N . TYR A 1 560 ? -1.326 25.718 -16.800 1.00 77.25 560 TYR A N 1
ATOM 4430 C CA . TYR A 1 560 ? -2.439 25.486 -15.884 1.00 77.25 560 TYR A CA 1
ATOM 4431 C C . TYR A 1 560 ? -3.586 26.484 -16.051 1.00 77.25 560 TYR A C 1
ATOM 4433 O O . TYR A 1 560 ? -4.720 26.143 -15.734 1.00 77.25 560 TYR A O 1
ATOM 4441 N N . ASP A 1 561 ? -3.336 27.690 -16.572 1.00 80.06 561 ASP A N 1
ATOM 4442 C CA . ASP A 1 561 ? -4.347 28.758 -16.581 1.00 80.06 561 ASP A CA 1
ATOM 4443 C C . ASP A 1 561 ? -4.860 29.112 -17.988 1.00 80.06 561 ASP A C 1
ATOM 4445 O O . ASP A 1 561 ? -5.774 29.936 -18.131 1.00 80.06 561 ASP A O 1
ATOM 4449 N N . HIS A 1 562 ? -4.290 28.532 -19.049 1.00 82.56 562 HIS A N 1
ATOM 4450 C CA . HIS A 1 562 ? -4.527 28.959 -20.431 1.00 82.56 562 HIS A CA 1
ATOM 4451 C C . HIS A 1 562 ? -4.933 27.816 -21.370 1.00 82.56 562 HIS A C 1
ATOM 4453 O O . HIS A 1 562 ? -4.676 26.642 -21.127 1.00 82.56 562 HIS A O 1
ATOM 4459 N N . TYR A 1 563 ? -5.613 28.188 -22.457 1.00 87.12 563 TYR A N 1
ATOM 4460 C CA . TYR A 1 563 ? -5.828 27.311 -23.605 1.00 87.12 563 TYR A CA 1
ATOM 4461 C C . TYR A 1 563 ? -4.687 27.542 -24.582 1.00 87.12 563 TYR A C 1
ATOM 4463 O O . TYR A 1 563 ? -4.511 28.664 -25.061 1.00 87.12 563 TYR A O 1
ATOM 4471 N N . GLU A 1 564 ? -3.943 26.491 -24.894 1.00 91.31 564 GLU A N 1
ATOM 4472 C CA . GLU A 1 564 ? -2.741 26.593 -25.714 1.00 91.31 564 GLU A CA 1
ATOM 4473 C C . GLU A 1 564 ? -2.789 25.595 -26.870 1.00 91.31 564 GLU A C 1
ATOM 4475 O O . GLU A 1 564 ? -3.446 24.552 -26.797 1.00 91.31 564 GLU A O 1
ATOM 4480 N N . ALA A 1 565 ? -2.077 25.917 -27.948 1.00 92.50 565 ALA A N 1
ATOM 4481 C CA . ALA A 1 565 ? -1.950 25.048 -29.107 1.00 92.50 565 ALA A CA 1
ATOM 4482 C C . ALA A 1 565 ? -0.500 24.985 -29.590 1.00 92.50 565 ALA A C 1
ATOM 4484 O O . ALA A 1 565 ? 0.258 25.957 -29.518 1.00 92.50 565 ALA A O 1
ATOM 4485 N N . GLY A 1 566 ? -0.116 23.837 -30.129 1.00 92.69 566 GLY A N 1
ATOM 4486 C CA . GLY A 1 566 ? 1.204 23.621 -30.691 1.00 92.69 566 GLY A CA 1
ATOM 4487 C C . GLY A 1 566 ? 1.244 22.457 -31.661 1.00 92.69 566 GLY A C 1
ATOM 4488 O O . GLY A 1 566 ? 0.291 21.697 -31.796 1.00 92.69 566 GLY A O 1
ATOM 4489 N N . PHE A 1 567 ? 2.371 22.323 -32.340 1.00 93.75 567 PHE A N 1
ATOM 4490 C CA . PHE A 1 567 ? 2.655 21.194 -33.206 1.00 93.75 567 PHE A CA 1
ATOM 4491 C C . PHE A 1 567 ? 3.874 20.454 -32.689 1.00 93.75 567 PHE A C 1
ATOM 4493 O O . PHE A 1 567 ? 4.934 21.055 -32.508 1.00 93.75 567 PHE A O 1
ATOM 4500 N N . LEU A 1 568 ? 3.723 19.147 -32.514 1.00 92.31 568 LEU A N 1
ATOM 4501 C CA . LEU A 1 568 ? 4.832 18.226 -32.350 1.00 92.31 568 LEU A CA 1
ATOM 4502 C C . LEU A 1 568 ? 5.215 17.678 -33.726 1.00 92.31 568 LEU A C 1
ATOM 4504 O O . LEU A 1 568 ? 4.434 16.973 -34.362 1.00 92.31 568 LEU A O 1
ATOM 4508 N N . ALA A 1 569 ? 6.419 17.995 -34.185 1.00 91.56 569 ALA A N 1
ATOM 4509 C CA . ALA A 1 569 ? 6.956 17.542 -35.457 1.00 91.56 569 ALA A CA 1
ATOM 4510 C C . ALA A 1 569 ? 8.063 16.502 -35.255 1.00 91.56 569 ALA A C 1
ATOM 4512 O O . ALA A 1 569 ? 8.984 16.702 -34.459 1.00 91.56 569 ALA A O 1
ATOM 4513 N N . LYS A 1 570 ? 7.986 15.428 -36.040 1.00 87.25 570 LYS A N 1
ATOM 4514 C CA . LYS A 1 570 ? 9.035 14.416 -36.248 1.00 87.25 570 LYS A CA 1
ATOM 4515 C C . LYS A 1 570 ? 9.550 14.425 -37.693 1.00 87.25 570 LYS A C 1
ATOM 4517 O O . LYS A 1 570 ? 10.576 13.829 -37.989 1.00 87.25 570 LYS A O 1
ATOM 4522 N N . GLU A 1 571 ? 8.841 15.093 -38.602 1.00 90.69 571 GLU A N 1
ATOM 4523 C CA . GLU A 1 571 ? 9.245 15.226 -39.999 1.00 90.69 571 GLU A CA 1
ATOM 4524 C C . GLU A 1 571 ? 10.632 15.880 -40.136 1.00 90.69 571 GLU A C 1
ATOM 4526 O O . GLU A 1 571 ? 10.829 17.037 -39.753 1.00 90.69 571 GLU A O 1
ATOM 4531 N N . ASP A 1 572 ? 11.583 15.158 -40.740 1.00 85.25 572 ASP A N 1
ATOM 4532 C CA . ASP A 1 572 ? 12.990 15.565 -40.858 1.00 85.25 572 ASP A CA 1
ATOM 4533 C C . ASP A 1 572 ? 13.179 16.968 -41.448 1.00 85.25 572 ASP A C 1
ATOM 4535 O O . ASP A 1 572 ? 14.111 17.688 -41.086 1.00 85.25 572 ASP A O 1
ATOM 4539 N N . GLU A 1 573 ? 12.344 17.376 -42.406 1.00 92.44 573 GLU A N 1
ATOM 4540 C CA . GLU A 1 573 ? 12.431 18.717 -42.987 1.00 92.44 573 GLU A CA 1
ATOM 4541 C C . GLU A 1 573 ? 12.030 19.804 -41.981 1.00 92.44 573 GLU A C 1
ATOM 4543 O O . GLU A 1 573 ? 12.744 20.802 -41.840 1.00 92.44 573 GLU A O 1
ATOM 4548 N N . VAL A 1 574 ? 10.928 19.600 -41.256 1.00 93.44 574 VAL A N 1
ATOM 4549 C CA . VAL A 1 574 ? 10.420 20.544 -40.251 1.00 93.44 574 VAL A CA 1
ATOM 4550 C C . VAL A 1 574 ? 11.388 20.645 -39.079 1.00 93.44 574 VAL A C 1
ATOM 4552 O O . VAL A 1 574 ? 11.729 21.752 -38.655 1.00 93.44 574 VAL A O 1
ATOM 4555 N N . VAL A 1 575 ? 11.894 19.511 -38.593 1.00 95.00 575 VAL A N 1
ATOM 4556 C CA . VAL A 1 575 ? 12.846 19.485 -37.479 1.00 95.00 575 VAL A CA 1
ATOM 4557 C C . VAL A 1 575 ? 14.154 20.165 -37.880 1.00 95.00 575 VAL A C 1
ATOM 4559 O O . VAL A 1 575 ? 14.605 21.064 -37.171 1.00 95.00 575 VAL A O 1
ATOM 4562 N N . ARG A 1 576 ? 14.724 19.857 -39.057 1.00 95.62 576 ARG A N 1
ATOM 4563 C CA . ARG A 1 576 ? 15.952 20.521 -39.540 1.00 95.62 576 ARG A CA 1
ATOM 4564 C C . ARG A 1 576 ? 15.781 22.026 -39.720 1.00 95.62 576 ARG A C 1
ATOM 4566 O O . ARG A 1 576 ? 16.678 22.782 -39.352 1.00 95.62 576 ARG A O 1
ATOM 4573 N N . LYS A 1 577 ? 14.650 22.481 -40.271 1.00 96.94 577 LYS A N 1
ATOM 4574 C CA . LYS A 1 577 ? 14.359 23.919 -40.409 1.00 96.94 577 LYS A CA 1
ATOM 4575 C C . LYS A 1 577 ? 14.229 24.595 -39.048 1.00 96.94 577 LYS A C 1
ATOM 4577 O O . LYS A 1 577 ? 14.784 25.674 -38.863 1.00 96.94 577 LYS A O 1
ATOM 4582 N N . THR A 1 578 ? 13.565 23.946 -38.094 1.00 97.06 578 THR A N 1
ATOM 4583 C CA . THR A 1 578 ? 13.416 24.457 -36.725 1.00 97.06 578 THR A CA 1
ATOM 4584 C C . THR A 1 578 ? 14.762 24.532 -36.001 1.00 97.06 578 THR A C 1
ATOM 4586 O O . THR A 1 578 ? 15.062 25.557 -35.394 1.00 97.06 578 THR A O 1
ATOM 4589 N N . VAL A 1 579 ? 15.616 23.510 -36.131 1.00 97.38 579 VAL A N 1
ATOM 4590 C CA . VAL A 1 579 ? 16.993 23.516 -35.602 1.00 97.38 579 VAL A CA 1
ATOM 4591 C C . VAL A 1 579 ? 17.814 24.633 -36.239 1.00 97.38 579 VAL A C 1
ATOM 4593 O O . VAL A 1 579 ? 18.429 25.417 -35.526 1.00 97.38 579 VAL A O 1
ATOM 4596 N N . SER A 1 580 ? 17.781 24.762 -37.569 1.00 97.12 580 SER A N 1
ATOM 4597 C CA . SER A 1 580 ? 18.519 25.811 -38.281 1.00 97.12 580 SER A CA 1
ATOM 4598 C C . SER A 1 580 ? 18.060 27.214 -37.884 1.00 97.12 580 SER A C 1
ATOM 4600 O O . SER A 1 580 ? 18.894 28.107 -37.743 1.00 97.12 580 SER A O 1
ATOM 4602 N N . PHE A 1 581 ? 16.755 27.412 -37.688 1.00 97.31 581 PHE A N 1
ATOM 4603 C CA . PHE A 1 581 ? 16.207 28.661 -37.173 1.00 97.31 581 PHE A CA 1
ATOM 4604 C C . PHE A 1 581 ? 16.695 28.932 -35.747 1.00 97.31 581 PHE A C 1
ATOM 4606 O O . PHE A 1 581 ? 17.225 30.010 -35.486 1.00 97.31 581 PHE A O 1
ATOM 4613 N N . TYR A 1 582 ? 16.581 27.948 -34.850 1.00 97.75 582 TYR A N 1
ATOM 4614 C CA . TYR A 1 582 ? 17.038 28.071 -33.469 1.00 97.75 582 TYR A CA 1
ATOM 4615 C C . TYR A 1 582 ? 18.532 28.390 -33.385 1.00 97.75 582 TYR A C 1
ATOM 4617 O O . TYR A 1 582 ? 18.905 29.328 -32.692 1.00 97.75 582 TYR A O 1
ATOM 4625 N N . ASP A 1 583 ? 19.389 27.641 -34.083 1.00 97.12 583 ASP A N 1
ATOM 4626 C CA . ASP A 1 583 ? 20.842 27.820 -34.004 1.00 97.12 583 ASP A CA 1
ATOM 4627 C C . ASP A 1 583 ? 21.282 29.157 -34.625 1.00 97.12 583 ASP A C 1
ATOM 4629 O O . ASP A 1 583 ? 22.171 29.813 -34.086 1.00 97.12 583 ASP A O 1
ATOM 4633 N N . LYS A 1 584 ? 20.596 29.640 -35.672 1.00 96.75 584 LYS A N 1
ATOM 4634 C CA . LYS A 1 584 ? 20.820 30.998 -36.188 1.00 96.75 584 LYS A CA 1
ATOM 4635 C C . LYS A 1 584 ? 20.519 32.058 -35.124 1.00 96.75 584 LYS A C 1
ATOM 4637 O O . LYS A 1 584 ? 21.349 32.927 -34.872 1.00 96.75 584 LYS A O 1
ATOM 4642 N N . VAL A 1 585 ? 19.343 31.985 -34.495 1.00 96.25 585 VAL A N 1
ATOM 4643 C CA . VAL A 1 585 ? 18.964 32.935 -33.436 1.00 96.25 585 VAL A CA 1
ATOM 4644 C C . VAL A 1 585 ? 19.918 32.803 -32.252 1.00 96.25 585 VAL A C 1
ATOM 4646 O O . VAL A 1 585 ? 20.351 33.815 -31.709 1.00 96.25 585 VAL A O 1
ATOM 4649 N N . TRP A 1 586 ? 20.294 31.579 -31.875 1.00 96.75 586 TRP A N 1
ATOM 4650 C CA . TRP A 1 586 ? 21.268 31.297 -30.826 1.00 96.75 586 TRP A CA 1
ATOM 4651 C C . TRP A 1 586 ? 22.562 32.064 -31.068 1.00 96.75 586 TRP A C 1
ATOM 4653 O O . TRP A 1 586 ? 22.992 32.786 -30.174 1.00 96.75 586 TRP A O 1
ATOM 4663 N N . ASP A 1 587 ? 23.142 31.960 -32.264 1.00 95.44 587 ASP A N 1
ATOM 4664 C CA . ASP A 1 587 ? 24.400 32.618 -32.626 1.00 95.44 587 ASP A CA 1
ATOM 4665 C C . ASP A 1 587 ? 24.310 34.150 -32.594 1.00 95.44 587 ASP A C 1
ATOM 4667 O O . ASP A 1 587 ? 25.275 34.803 -32.196 1.00 95.44 587 ASP A O 1
ATOM 4671 N N . GLU A 1 588 ? 23.145 34.712 -32.923 1.00 94.56 588 GLU A N 1
ATOM 4672 C CA . GLU A 1 588 ? 22.838 36.149 -32.835 1.00 94.56 588 GLU A CA 1
ATOM 4673 C C . GLU A 1 588 ? 22.503 36.617 -31.400 1.00 94.56 588 GLU A C 1
ATOM 4675 O O . GLU A 1 588 ? 22.477 37.817 -31.124 1.00 94.56 588 GLU A O 1
ATOM 4680 N N . SER A 1 589 ? 22.251 35.687 -30.473 1.00 94.31 589 SER A N 1
ATOM 4681 C CA . SER A 1 589 ? 21.895 35.973 -29.077 1.00 94.31 589 SER A CA 1
ATOM 4682 C C . SER A 1 589 ? 23.134 36.264 -28.224 1.00 94.31 589 SER A C 1
ATOM 4684 O O . SER A 1 589 ? 24.189 35.654 -28.417 1.00 94.31 589 SER A O 1
ATOM 4686 N N . TYR A 1 590 ? 23.008 37.140 -27.224 1.00 90.00 590 TYR A N 1
ATOM 4687 C CA . TYR A 1 590 ? 24.109 37.464 -26.310 1.00 90.00 590 TYR A CA 1
ATOM 4688 C C . TYR A 1 590 ? 24.056 36.620 -25.031 1.00 90.00 590 TYR A C 1
ATOM 4690 O O . TYR A 1 590 ? 23.021 36.051 -24.682 1.00 90.00 590 TYR A O 1
ATOM 4698 N N . VAL A 1 591 ? 25.193 36.517 -24.339 1.00 85.88 591 VAL A N 1
ATOM 4699 C CA . VAL A 1 591 ? 25.267 35.893 -23.010 1.00 85.88 591 VAL A CA 1
ATOM 4700 C C . VAL A 1 591 ? 24.766 36.919 -21.981 1.00 85.88 591 VAL A C 1
ATOM 4702 O O . VAL A 1 591 ? 25.356 38.003 -21.933 1.00 85.88 591 VAL A O 1
ATOM 4705 N N . PRO A 1 592 ? 23.664 36.636 -21.261 1.00 76.25 592 PRO A N 1
ATOM 4706 C CA . PRO A 1 592 ? 23.011 37.586 -20.359 1.00 76.25 592 PRO A CA 1
ATOM 4707 C C . PRO A 1 592 ? 23.810 37.950 -19.105 1.00 76.25 592 PRO A C 1
ATOM 4709 O O . PRO A 1 592 ? 24.713 37.175 -18.712 1.00 76.25 592 PRO A O 1
#

Mean predicted aligned error: 11.9 Å